Protein AF-A0A5K4EMQ5-F1 (afdb_monomer)

Mean predicted aligned error: 20.35 Å

Structure (mmCIF, N/CA/C/O backbone):
data_AF-A0A5K4EMQ5-F1
#
_entry.id   AF-A0A5K4EMQ5-F1
#
loop_
_atom_site.group_PDB
_atom_site.id
_atom_site.type_symbol
_atom_site.label_atom_id
_atom_site.label_alt_id
_atom_site.label_comp_id
_atom_site.label_asym_id
_atom_site.label_entity_id
_atom_site.label_seq_id
_atom_site.pdbx_PDB_ins_code
_atom_site.Cartn_x
_atom_site.Cartn_y
_atom_site.Cartn_z
_atom_site.occupancy
_atom_site.B_iso_or_equiv
_atom_site.auth_seq_id
_atom_site.auth_comp_id
_atom_site.auth_asym_id
_atom_site.auth_atom_id
_atom_site.pdbx_PDB_model_num
ATOM 1 N N . MET A 1 1 ? -46.994 -14.947 35.632 1.00 35.91 1 MET A N 1
ATOM 2 C CA . MET A 1 1 ? -47.952 -15.953 35.110 1.00 35.91 1 MET A CA 1
ATOM 3 C C . MET A 1 1 ? -49.303 -15.691 35.753 1.00 35.91 1 MET A C 1
ATOM 5 O O . MET A 1 1 ? -49.315 -15.327 36.920 1.00 35.91 1 MET A O 1
ATOM 9 N N . SER A 1 2 ? -50.405 -15.783 35.008 1.00 35.50 2 SER A N 1
ATOM 10 C CA . SER A 1 2 ? -51.742 -15.419 35.498 1.00 35.50 2 SER A CA 1
ATOM 11 C C . SER A 1 2 ? -52.387 -16.537 36.325 1.00 35.50 2 SER A C 1
ATOM 13 O O . SER A 1 2 ? -52.328 -17.705 35.959 1.00 35.50 2 SER A O 1
ATOM 15 N N . VAL A 1 3 ? -53.070 -16.154 37.408 1.00 44.06 3 VAL A N 1
ATOM 16 C CA . VAL A 1 3 ? -53.785 -17.042 38.358 1.00 44.06 3 VAL A CA 1
ATOM 17 C C . VAL A 1 3 ? -55.011 -17.748 37.729 1.00 44.06 3 VAL A C 1
ATOM 19 O O . VAL A 1 3 ? -55.612 -18.634 38.322 1.00 44.06 3 VAL A O 1
ATOM 22 N N . ILE A 1 4 ? -55.348 -17.409 36.483 1.00 46.25 4 ILE A N 1
ATOM 23 C CA . ILE A 1 4 ? -56.556 -17.829 35.750 1.00 46.25 4 ILE A CA 1
ATOM 24 C C . ILE A 1 4 ? -56.602 -19.349 35.457 1.00 46.25 4 ILE A C 1
ATOM 26 O O . ILE A 1 4 ? -57.654 -19.879 35.121 1.00 46.25 4 ILE A O 1
ATOM 30 N N . THR A 1 5 ? -55.497 -20.087 35.601 1.00 46.28 5 THR A N 1
ATOM 31 C CA . THR A 1 5 ? -55.421 -21.521 35.252 1.00 46.28 5 THR A CA 1
ATOM 32 C C . THR A 1 5 ? -55.790 -22.498 36.378 1.00 46.28 5 THR A C 1
ATOM 34 O O . THR A 1 5 ? -55.703 -23.709 36.169 1.00 46.28 5 THR A O 1
ATOM 37 N N . TRP A 1 6 ? -56.203 -22.015 37.556 1.00 48.69 6 TRP A N 1
ATOM 38 C CA . TRP A 1 6 ? -56.585 -22.878 38.689 1.00 48.69 6 TRP A CA 1
ATOM 39 C C . TRP A 1 6 ? -58.016 -23.445 38.600 1.00 48.69 6 TRP A C 1
ATOM 41 O O . TRP A 1 6 ? -58.264 -24.510 39.156 1.00 48.69 6 TRP A O 1
ATOM 51 N N . ASP A 1 7 ? -58.926 -22.801 37.860 1.00 44.88 7 ASP A N 1
ATOM 52 C CA . ASP A 1 7 ? -60.354 -23.183 37.772 1.00 44.88 7 ASP A CA 1
ATOM 53 C C . ASP A 1 7 ? -60.681 -24.235 36.685 1.00 44.88 7 ASP A C 1
ATOM 55 O O . ASP A 1 7 ? -61.842 -24.595 36.481 1.00 44.88 7 ASP A O 1
ATOM 59 N N . HIS A 1 8 ? -59.684 -24.755 35.960 1.00 46.16 8 HIS A N 1
ATOM 60 C CA . HIS A 1 8 ? -59.925 -25.762 34.921 1.00 46.16 8 HIS A CA 1
ATOM 61 C C . HIS A 1 8 ? -60.015 -27.186 35.492 1.00 46.16 8 HIS A C 1
ATOM 63 O O . HIS A 1 8 ? -59.031 -27.754 35.964 1.00 46.16 8 HIS A O 1
ATOM 69 N N . ILE A 1 9 ? -61.210 -27.771 35.359 1.00 50.81 9 ILE A N 1
ATOM 70 C CA . ILE A 1 9 ? -61.638 -29.081 35.889 1.00 50.81 9 ILE A CA 1
ATOM 71 C C . ILE A 1 9 ? -60.726 -30.255 35.467 1.00 50.81 9 ILE A C 1
ATOM 73 O O . ILE A 1 9 ? -60.598 -31.221 36.214 1.00 50.81 9 ILE A O 1
ATOM 77 N N . ASP A 1 10 ? -60.053 -30.168 34.316 1.00 49.38 10 ASP A N 1
ATOM 78 C CA . ASP A 1 10 ? -59.238 -31.258 33.753 1.00 49.38 10 ASP A CA 1
ATOM 79 C C . ASP A 1 10 ? -57.752 -31.239 34.180 1.00 49.38 10 ASP A C 1
ATOM 81 O O . ASP A 1 10 ? -56.922 -31.969 33.628 1.00 49.38 10 ASP A O 1
ATOM 85 N N . ASN A 1 11 ? -57.366 -30.394 35.142 1.00 46.09 11 ASN A N 1
ATOM 86 C CA . ASN A 1 11 ? -55.963 -30.224 35.517 1.00 46.09 11 ASN A CA 1
ATOM 87 C C . ASN A 1 11 ? -55.489 -31.332 36.485 1.00 46.09 11 ASN A C 1
ATOM 89 O O . ASN A 1 11 ? -55.795 -31.313 37.672 1.00 46.09 11 ASN A O 1
ATOM 93 N N . GLN A 1 12 ? -54.691 -32.297 36.009 1.00 54.81 12 GLN A N 1
ATOM 94 C CA . GLN A 1 12 ? -54.280 -33.494 36.780 1.00 54.81 12 GLN A CA 1
ATOM 95 C C . GLN A 1 12 ? -53.547 -33.225 38.114 1.00 54.81 12 GLN A C 1
ATOM 97 O O . GLN A 1 12 ? -53.377 -34.147 38.909 1.00 54.81 12 GLN A O 1
ATOM 102 N N . GLN A 1 13 ? -53.121 -31.988 38.385 1.00 49.12 13 GLN A N 1
ATOM 103 C CA . GLN A 1 13 ? -52.516 -31.586 39.662 1.00 49.12 13 GLN A CA 1
ATOM 104 C C . GLN A 1 13 ? -53.544 -31.205 40.751 1.00 49.12 13 GLN A C 1
ATOM 106 O O . GLN A 1 13 ? -53.140 -30.946 41.882 1.00 49.12 13 GLN A O 1
ATOM 111 N N . THR A 1 14 ? -54.851 -31.204 40.453 1.00 51.53 14 THR A N 1
ATOM 112 C CA . THR A 1 14 ? -55.940 -30.903 41.411 1.00 51.53 14 THR A CA 1
ATOM 113 C C . THR A 1 14 ? -56.796 -32.123 41.785 1.00 51.53 14 THR A C 1
ATOM 115 O O . THR A 1 14 ? -57.884 -31.981 42.344 1.00 51.53 14 THR A O 1
ATOM 118 N N . LEU A 1 15 ? -56.304 -33.344 41.541 1.00 52.16 15 LEU A N 1
ATOM 119 C CA . LEU A 1 15 ? -56.941 -34.567 42.038 1.00 52.16 15 LEU A CA 1
ATOM 120 C C . LEU A 1 15 ? -56.889 -34.609 43.576 1.00 52.16 15 LEU A C 1
ATOM 122 O O . LEU A 1 15 ? -55.815 -34.748 44.166 1.00 52.16 15 LEU A O 1
ATOM 126 N N . LEU A 1 16 ? -58.058 -34.499 44.220 1.00 56.88 16 LEU A N 1
ATOM 127 C CA . LEU A 1 16 ? -58.198 -34.621 45.674 1.00 56.88 16 LEU A CA 1
ATOM 128 C C . LEU A 1 16 ? -57.591 -35.945 46.156 1.00 56.88 16 LEU A C 1
ATOM 130 O O . LEU A 1 16 ? -57.784 -36.997 45.545 1.00 56.88 16 LEU A O 1
ATOM 134 N N . THR A 1 17 ? -56.884 -35.905 47.287 1.00 66.44 17 THR A N 1
ATOM 135 C CA . THR A 1 17 ? -56.297 -37.119 47.872 1.00 66.44 17 THR A CA 1
ATOM 136 C C . THR A 1 17 ? -57.410 -38.090 48.281 1.00 66.44 17 THR A C 1
ATOM 138 O O . THR A 1 17 ? -58.479 -37.655 48.698 1.00 66.44 17 THR A O 1
ATOM 141 N N . GLU A 1 18 ? -57.159 -39.400 48.250 1.00 62.97 18 GLU A N 1
ATOM 142 C CA . GLU A 1 18 ? -58.146 -40.448 48.580 1.00 62.97 18 GLU A CA 1
ATOM 143 C C . GLU A 1 18 ? -58.905 -40.182 49.901 1.00 62.97 18 GLU A C 1
ATOM 145 O O . GLU A 1 18 ? -60.131 -40.242 49.943 1.00 62.97 18 GLU A O 1
ATOM 150 N N . LYS A 1 19 ? -58.196 -39.723 50.943 1.00 62.44 19 LYS A N 1
ATOM 151 C CA . LYS A 1 19 ? -58.777 -39.323 52.243 1.00 62.44 19 LYS A CA 1
ATOM 152 C C . LYS A 1 19 ? -59.686 -38.085 52.195 1.00 62.44 19 LYS A C 1
ATOM 154 O O . LYS A 1 19 ? -60.554 -37.922 53.047 1.00 62.44 19 LYS A O 1
ATOM 159 N N . GLN A 1 20 ? -59.462 -37.181 51.243 1.00 66.56 20 GLN A N 1
ATOM 160 C CA . GLN A 1 20 ? -60.317 -36.012 51.010 1.00 66.56 20 GLN A CA 1
ATOM 161 C C . GLN A 1 20 ? -61.569 -36.410 50.214 1.00 66.56 20 GLN A C 1
ATOM 163 O O . GLN A 1 20 ? -62.655 -35.906 50.481 1.00 66.56 20 GLN A O 1
ATOM 168 N N . LEU A 1 21 ? -61.448 -37.362 49.284 1.00 70.81 21 LEU A N 1
ATOM 169 C CA . LEU A 1 21 ? -62.604 -37.974 48.623 1.00 70.81 21 LEU A CA 1
ATOM 170 C C . LEU A 1 21 ? -63.478 -38.761 49.614 1.00 70.81 21 LEU A C 1
ATOM 172 O O . LEU A 1 21 ? -64.698 -38.603 49.590 1.00 70.81 21 LEU A O 1
ATOM 176 N N . GLU A 1 22 ? -62.878 -39.522 50.538 1.00 67.56 22 GLU A N 1
ATOM 177 C CA . GLU A 1 22 ? -63.605 -40.155 51.652 1.00 67.56 22 GLU A CA 1
ATOM 178 C C . GLU A 1 22 ? -64.371 -39.131 52.500 1.00 67.56 22 GLU A C 1
ATOM 180 O O . GLU A 1 22 ? -65.538 -39.360 52.815 1.00 67.56 22 GLU A O 1
ATOM 185 N N . SER A 1 23 ? -63.762 -37.991 52.854 1.00 67.94 23 SER A N 1
ATOM 186 C CA . SER A 1 23 ? -64.436 -36.983 53.684 1.00 67.94 23 SER A CA 1
ATOM 187 C C . SER A 1 23 ? -65.590 -36.284 52.953 1.00 67.94 23 SER A C 1
ATOM 189 O O . SER A 1 23 ? -66.638 -36.052 53.559 1.00 67.94 23 SER A O 1
ATOM 191 N N . VAL A 1 24 ? -65.459 -36.030 51.646 1.00 72.69 24 VAL A N 1
ATOM 192 C CA . VAL A 1 24 ? -66.552 -35.523 50.794 1.00 72.69 24 VAL A CA 1
ATOM 193 C C . VAL A 1 24 ? -67.676 -36.558 50.653 1.00 72.69 24 VAL A C 1
ATOM 195 O O . VAL A 1 24 ? -68.853 -36.203 50.744 1.00 72.69 24 VAL A O 1
ATOM 198 N N . PHE A 1 25 ? -67.345 -37.844 50.500 1.00 71.88 25 PHE A N 1
ATOM 199 C CA . PHE A 1 25 ? -68.331 -38.928 50.462 1.00 71.88 25 PHE A CA 1
ATOM 200 C C . PHE A 1 25 ? -69.089 -39.069 51.794 1.00 71.88 25 PHE A C 1
ATOM 202 O O . PHE A 1 25 ? -70.313 -39.224 51.796 1.00 71.88 25 PHE A O 1
ATOM 209 N N . LEU A 1 26 ? -68.393 -38.940 52.928 1.00 68.81 26 LEU A N 1
ATOM 210 C CA . LEU A 1 26 ? -68.986 -38.919 54.271 1.00 68.81 26 LEU A CA 1
ATOM 211 C C . LEU A 1 26 ? -69.940 -37.730 54.461 1.00 68.81 26 LEU A C 1
ATOM 213 O O . LEU A 1 26 ? -71.052 -37.911 54.958 1.00 68.81 26 LEU A O 1
ATOM 217 N N . LEU A 1 27 ? -69.546 -36.534 54.014 1.00 62.81 27 LEU A N 1
ATOM 218 C CA . LEU A 1 27 ? -70.384 -35.331 54.071 1.00 62.81 27 LEU A CA 1
ATOM 219 C C . LEU A 1 27 ? -71.642 -35.455 53.196 1.00 62.81 27 LEU A C 1
ATOM 221 O O . LEU A 1 27 ? -72.738 -35.147 53.664 1.00 62.81 27 LEU A O 1
ATOM 225 N N . ASN A 1 28 ? -71.527 -35.978 51.970 1.00 64.06 28 ASN A N 1
ATOM 226 C CA . ASN A 1 28 ? -72.694 -36.233 51.116 1.00 64.06 28 ASN A CA 1
ATOM 227 C C . ASN A 1 28 ? -73.606 -37.339 51.674 1.00 64.06 28 ASN A C 1
ATOM 229 O O . ASN A 1 28 ? -74.829 -37.214 51.602 1.00 64.06 28 ASN A O 1
ATOM 233 N N . SER A 1 29 ? -73.037 -38.382 52.285 1.00 63.84 29 SER A N 1
ATOM 234 C CA . SER A 1 29 ? -73.808 -39.454 52.935 1.00 63.84 29 SER A CA 1
ATOM 235 C C . SER A 1 29 ? -74.625 -38.937 54.124 1.00 63.84 29 SER A C 1
ATOM 237 O O . SER A 1 29 ? -75.770 -39.343 54.304 1.00 63.84 29 SER A O 1
ATOM 239 N N . LEU A 1 30 ? -74.074 -37.997 54.901 1.00 51.88 30 LEU A N 1
ATOM 240 C CA . LEU A 1 30 ? -74.798 -37.308 55.975 1.00 51.88 30 LEU A CA 1
ATOM 241 C C . LEU A 1 30 ? -75.914 -36.404 55.428 1.00 51.88 30 LEU A C 1
ATOM 243 O O . LEU A 1 30 ? -77.011 -36.383 55.984 1.00 51.88 30 LEU A O 1
ATOM 247 N N . ASN A 1 31 ? -75.668 -35.701 54.319 1.00 49.03 31 ASN A N 1
ATOM 248 C CA . ASN A 1 31 ? -76.652 -34.799 53.712 1.00 49.03 31 ASN A CA 1
ATOM 249 C C . ASN A 1 31 ? -77.842 -35.563 53.089 1.00 49.03 31 ASN A C 1
ATOM 251 O O . ASN A 1 31 ? -78.987 -35.116 53.159 1.00 49.03 31 ASN A O 1
ATOM 255 N N . SER A 1 32 ? -77.601 -36.770 52.560 1.00 46.41 32 SER A N 1
ATOM 256 C CA . SER A 1 32 ? -78.644 -37.629 51.978 1.00 46.41 32 SER A CA 1
ATOM 257 C C . SER A 1 32 ? -79.675 -38.158 52.991 1.00 46.41 32 SER A C 1
ATOM 259 O O . SER A 1 32 ? -80.709 -38.676 52.575 1.00 46.41 32 SER A O 1
ATOM 261 N N . ILE A 1 33 ? -79.436 -38.031 54.303 1.00 46.97 33 ILE A N 1
ATOM 262 C CA . ILE A 1 33 ? -80.370 -38.469 55.361 1.00 46.97 33 ILE A CA 1
ATOM 263 C C . ILE A 1 33 ? -81.470 -37.418 55.633 1.00 46.97 33 ILE A C 1
ATOM 265 O O . ILE A 1 33 ? -82.463 -37.719 56.296 1.00 46.97 33 ILE A O 1
ATOM 269 N N . HIS A 1 34 ? -81.346 -36.189 55.119 1.00 44.69 34 HIS A N 1
ATOM 270 C CA . HIS A 1 34 ? -82.331 -35.103 55.302 1.00 44.69 34 HIS A CA 1
ATOM 271 C C . HIS A 1 34 ? -82.904 -34.568 53.973 1.00 44.69 34 HIS A C 1
ATOM 273 O O . HIS A 1 34 ? -83.424 -33.455 53.912 1.00 44.69 34 HIS A O 1
ATOM 279 N N . GLY A 1 35 ? -82.814 -35.368 52.905 1.00 37.50 35 GLY A N 1
ATOM 280 C CA . GLY A 1 35 ? -83.041 -34.942 51.521 1.00 37.50 35 GLY A CA 1
ATOM 281 C C . GLY A 1 35 ? -84.416 -35.205 50.891 1.00 37.50 35 GLY A C 1
ATOM 282 O O . GLY A 1 35 ? -84.521 -35.011 49.684 1.00 37.50 35 GLY A O 1
ATOM 283 N N . GLU A 1 36 ? -85.461 -35.625 51.620 1.00 31.73 36 GLU A N 1
ATOM 284 C CA . GLU A 1 36 ? -86.797 -35.842 51.023 1.00 31.73 36 GLU A CA 1
ATOM 285 C C . GLU A 1 36 ? -87.979 -35.287 51.848 1.00 31.73 36 GLU A C 1
ATOM 287 O O . GLU A 1 36 ? -88.071 -35.467 53.059 1.00 31.73 36 GLU A O 1
ATOM 292 N N . THR A 1 37 ? -88.963 -34.733 51.121 1.00 30.89 37 THR A N 1
ATOM 293 C CA . THR A 1 37 ? -90.339 -34.359 51.544 1.00 30.89 37 THR A CA 1
ATOM 294 C C . THR A 1 37 ? -90.596 -32.950 52.116 1.00 30.89 37 THR A C 1
ATOM 296 O O . THR A 1 37 ? -91.048 -32.750 53.241 1.00 30.89 37 THR A O 1
ATOM 299 N N . THR A 1 38 ? -90.367 -31.958 51.255 1.00 29.39 38 THR A N 1
ATOM 300 C CA . THR A 1 38 ? -91.330 -30.897 50.867 1.00 29.39 38 THR A CA 1
ATOM 301 C C . THR A 1 38 ? -92.618 -30.657 51.690 1.00 29.39 38 THR A C 1
ATOM 303 O O . THR A 1 38 ? -93.484 -31.518 51.834 1.00 29.39 38 THR A O 1
ATOM 306 N N . LEU A 1 39 ? -92.865 -29.381 52.030 1.00 29.25 39 LEU A N 1
ATOM 307 C CA . LEU A 1 39 ? -94.215 -28.853 52.291 1.00 29.25 39 LEU A CA 1
ATOM 308 C C . LEU A 1 39 ? -95.080 -28.872 51.015 1.00 29.25 39 LEU A C 1
ATOM 310 O O . LEU A 1 39 ? -94.645 -28.356 49.985 1.00 29.25 39 LEU A O 1
ATOM 314 N N . SER A 1 40 ? -96.350 -29.285 51.128 1.00 26.08 40 SER A N 1
ATOM 315 C CA . SER A 1 40 ? -97.491 -28.633 50.449 1.00 26.08 40 SER A CA 1
ATOM 316 C C . SER A 1 40 ? -98.848 -29.060 51.034 1.00 26.08 40 SER A C 1
ATOM 318 O O . SER A 1 40 ? -99.239 -30.218 50.990 1.00 26.08 40 SER A O 1
ATOM 320 N N . SER A 1 41 ? -99.555 -28.067 51.571 1.00 29.16 41 SER A N 1
ATOM 321 C CA . SER A 1 41 ? -100.965 -28.006 51.995 1.00 29.16 41 SER A CA 1
ATOM 322 C C . SER A 1 41 ? -101.953 -29.119 51.583 1.00 29.16 41 SER A C 1
ATOM 324 O O . SER A 1 41 ? -102.228 -29.298 50.396 1.00 29.16 41 SER A O 1
ATOM 326 N N . THR A 1 42 ? -102.730 -29.630 52.551 1.00 24.39 42 THR A N 1
ATOM 327 C CA . THR A 1 42 ? -104.205 -29.653 52.408 1.00 24.39 42 THR A CA 1
ATOM 328 C C . THR A 1 42 ? -104.958 -29.662 53.746 1.00 24.39 42 THR A C 1
ATOM 330 O O . THR A 1 42 ? -104.484 -30.153 54.765 1.00 24.39 42 THR A O 1
ATOM 333 N N . THR A 1 43 ? -106.155 -29.081 53.718 1.00 28.08 43 THR A N 1
ATOM 334 C CA . THR A 1 43 ? -107.093 -28.874 54.829 1.00 28.08 43 THR A CA 1
ATOM 335 C C . THR A 1 43 ? -107.859 -30.138 55.238 1.00 28.08 43 THR A C 1
ATOM 337 O O . THR A 1 43 ? -108.623 -30.640 54.425 1.00 28.08 43 THR A O 1
ATOM 340 N N . THR A 1 44 ? -107.830 -30.516 56.523 1.00 25.09 44 THR A N 1
ATOM 341 C CA . THR A 1 44 ? -108.976 -31.099 57.274 1.00 25.09 44 THR A CA 1
ATOM 342 C C . THR A 1 44 ? -108.710 -30.952 58.777 1.00 25.09 44 THR A C 1
ATOM 344 O O . THR A 1 44 ? -107.673 -31.378 59.264 1.00 25.09 44 THR A O 1
ATOM 347 N N . ARG A 1 45 ? -109.516 -30.191 59.526 1.00 24.88 45 ARG A N 1
ATOM 348 C CA . ARG A 1 45 ? -110.732 -30.648 60.235 1.00 24.88 45 ARG A CA 1
ATOM 349 C C . ARG A 1 45 ? -110.508 -31.827 61.198 1.00 24.88 45 ARG A C 1
ATOM 351 O O . ARG A 1 45 ? -110.450 -32.976 60.789 1.00 24.88 45 ARG A O 1
ATOM 358 N N . THR A 1 46 ? -110.476 -31.477 62.485 1.00 31.97 46 THR A N 1
ATOM 359 C CA . THR A 1 46 ? -111.047 -32.204 63.637 1.00 31.97 46 THR A CA 1
ATOM 360 C C . THR A 1 46 ? -111.796 -33.511 63.347 1.00 31.97 46 THR A C 1
ATOM 362 O O . THR A 1 46 ? -112.884 -33.443 62.783 1.00 31.97 46 THR A O 1
ATOM 365 N N . THR A 1 47 ? -111.302 -34.624 63.910 1.00 27.67 47 THR A N 1
ATOM 366 C CA . THR A 1 47 ? -112.085 -35.635 64.667 1.00 27.67 47 THR A CA 1
ATOM 367 C C . THR A 1 47 ? -111.163 -36.675 65.315 1.00 27.67 47 THR A C 1
ATOM 369 O O . THR A 1 47 ? -110.606 -37.500 64.605 1.00 27.67 47 THR A O 1
ATOM 372 N N . PHE A 1 48 ? -111.071 -36.665 66.647 1.00 24.48 48 PHE A N 1
ATOM 373 C CA . PHE A 1 48 ? -110.901 -37.822 67.549 1.00 24.48 48 PHE A CA 1
ATOM 374 C C . PHE A 1 48 ? -111.298 -37.282 68.940 1.00 24.48 48 PHE A C 1
ATOM 376 O O . PHE A 1 48 ? -110.602 -36.431 69.481 1.00 24.48 48 PHE A O 1
ATOM 383 N N . ASN A 1 49 ? -112.520 -37.508 69.444 1.00 27.06 49 ASN A N 1
ATOM 384 C CA . ASN A 1 49 ? -112.968 -38.758 70.081 1.00 27.06 49 ASN A CA 1
ATOM 385 C C . ASN A 1 49 ? -111.825 -39.345 70.929 1.00 27.06 49 ASN A C 1
ATOM 387 O O . ASN A 1 49 ? -110.982 -40.049 70.388 1.00 27.06 49 ASN A O 1
ATOM 391 N N . ALA A 1 50 ? -111.629 -38.959 72.193 1.00 28.69 50 ALA A N 1
ATOM 392 C CA . ALA A 1 50 ? -112.574 -38.991 73.319 1.00 28.69 50 ALA A CA 1
ATOM 393 C C . ALA A 1 50 ? -113.142 -40.400 73.558 1.00 28.69 50 ALA A C 1
ATOM 395 O O . ALA A 1 50 ? -114.016 -40.842 72.816 1.00 28.69 50 ALA A O 1
ATOM 396 N N . ASN A 1 51 ? -112.619 -41.078 74.587 1.00 26.84 51 ASN A N 1
ATOM 397 C CA . ASN A 1 51 ? -113.312 -42.008 75.487 1.00 26.84 51 ASN A CA 1
ATOM 398 C C . ASN A 1 51 ? -112.330 -42.501 76.566 1.00 26.84 51 ASN A C 1
ATOM 400 O O . ASN A 1 51 ? -111.177 -42.769 76.245 1.00 26.84 51 ASN A O 1
ATOM 404 N N . GLN A 1 52 ? -112.830 -42.671 77.799 1.00 29.94 52 GLN A N 1
ATOM 405 C CA . GLN A 1 52 ? -112.074 -42.890 79.051 1.00 29.94 52 GLN A CA 1
ATOM 406 C C . GLN A 1 52 ? -111.275 -41.629 79.471 1.00 29.94 52 GLN A C 1
ATOM 408 O O . GLN A 1 52 ? -110.469 -41.124 78.701 1.00 29.94 52 GLN A O 1
ATOM 413 N N . THR A 1 53 ? -111.478 -41.024 80.645 1.00 26.31 53 THR A N 1
ATOM 414 C CA . THR A 1 53 ? -112.120 -41.508 81.884 1.00 26.31 53 THR A CA 1
ATOM 415 C C . THR A 1 53 ? -113.169 -40.544 82.457 1.00 26.31 53 THR A C 1
ATOM 417 O O . THR A 1 53 ? -112.925 -39.353 82.612 1.00 26.31 53 THR A O 1
ATOM 420 N N . ASP A 1 54 ? -114.317 -41.129 82.794 1.00 29.39 54 ASP A N 1
ATOM 421 C CA . ASP A 1 54 ? -115.057 -40.997 84.058 1.00 29.39 54 ASP A CA 1
ATOM 422 C C . ASP A 1 54 ? -115.385 -39.623 84.676 1.00 29.39 54 ASP A C 1
ATOM 424 O O . ASP A 1 54 ? -114.589 -38.993 85.362 1.00 29.39 54 ASP A O 1
ATOM 428 N N . LYS A 1 55 ? -116.680 -39.297 84.556 1.00 30.72 55 LYS A N 1
ATOM 429 C CA . LYS A 1 55 ? -117.588 -38.816 85.615 1.00 30.72 55 LYS A CA 1
ATOM 430 C C . LYS A 1 55 ? -117.022 -37.881 86.697 1.00 30.72 55 LYS A C 1
ATOM 432 O O . LYS A 1 55 ? -116.574 -38.355 87.734 1.00 30.72 55 LYS A O 1
ATOM 437 N N . TYR A 1 56 ? -117.392 -36.604 86.590 1.00 29.53 56 TYR A N 1
ATOM 438 C CA . TYR A 1 56 ? -117.989 -35.888 87.724 1.00 29.53 56 TYR A CA 1
ATOM 439 C C . TYR A 1 56 ? -119.230 -35.111 87.263 1.00 29.53 56 TYR A C 1
ATOM 441 O O . TYR A 1 56 ? -119.143 -34.026 86.694 1.00 29.53 56 TYR A O 1
ATOM 449 N N . GLU A 1 57 ? -120.410 -35.693 87.497 1.00 29.06 57 GLU A N 1
ATOM 450 C CA . GLU A 1 57 ? -121.667 -34.943 87.485 1.00 29.06 57 GLU A CA 1
ATOM 451 C C . GLU A 1 57 ? -121.733 -34.106 88.766 1.00 29.06 57 GLU A C 1
ATOM 453 O O . GLU A 1 57 ? -122.006 -34.633 89.843 1.00 29.06 57 GLU A O 1
ATOM 458 N N . CYS A 1 58 ? -121.517 -32.795 88.660 1.00 24.88 58 CYS A N 1
ATOM 459 C CA . CYS A 1 58 ? -121.827 -31.880 89.755 1.00 24.88 58 CYS A CA 1
ATOM 460 C C . CYS A 1 58 ? -123.327 -31.549 89.727 1.00 24.88 58 CYS A C 1
ATOM 462 O O . CYS A 1 58 ? -123.743 -30.501 89.230 1.00 24.88 58 CYS A O 1
ATOM 464 N N . GLN A 1 59 ? -124.156 -32.472 90.229 1.00 32.62 59 GLN A N 1
ATOM 465 C CA . GLN A 1 59 ? -125.539 -32.147 90.574 1.00 32.62 59 GLN A CA 1
ATOM 466 C C . GLN A 1 59 ? -125.537 -31.343 91.877 1.00 32.62 59 GLN A C 1
ATOM 468 O O . GLN A 1 59 ? -125.357 -31.871 92.974 1.00 32.62 59 GLN A O 1
ATOM 473 N N . THR A 1 60 ? -125.694 -30.032 91.723 1.00 28.77 60 THR A N 1
ATOM 474 C CA . THR A 1 60 ? -126.031 -29.099 92.796 1.00 28.77 60 THR A CA 1
ATOM 475 C C . THR A 1 60 ? -127.448 -29.343 93.315 1.00 28.77 60 THR A C 1
ATOM 477 O O . THR A 1 60 ? -128.270 -29.973 92.654 1.00 28.77 60 THR A O 1
ATOM 480 N N . THR A 1 61 ? -127.745 -28.726 94.464 1.00 28.45 61 THR A N 1
ATOM 481 C CA . THR A 1 61 ? -129.004 -28.793 95.229 1.00 28.45 61 THR A CA 1
ATOM 482 C C . THR A 1 61 ? -129.173 -30.107 96.019 1.00 28.45 61 THR A C 1
ATOM 484 O O . THR A 1 61 ? -128.888 -31.182 95.513 1.00 28.45 61 THR A O 1
ATOM 487 N N . GLN A 1 62 ? -129.568 -30.092 97.295 1.00 39.91 62 GLN A N 1
ATOM 488 C CA . GLN A 1 62 ? -130.183 -28.999 98.054 1.00 39.91 62 GLN A CA 1
ATOM 489 C C . GLN A 1 62 ? -129.821 -29.043 99.547 1.00 39.91 62 GLN A C 1
ATOM 491 O O . GLN A 1 62 ? -129.431 -30.081 100.083 1.00 39.91 62 GLN A O 1
ATOM 496 N N . ASP A 1 63 ? -129.978 -27.879 100.175 1.00 36.31 63 ASP A N 1
ATOM 497 C CA . ASP A 1 63 ? -130.158 -27.645 101.612 1.00 36.31 63 ASP A CA 1
ATOM 498 C C . ASP A 1 63 ? -131.121 -28.687 102.251 1.00 36.31 63 ASP A C 1
ATOM 500 O O . ASP A 1 63 ? -131.936 -29.296 101.564 1.00 36.31 63 ASP A O 1
ATOM 504 N N . ASP A 1 64 ? -131.049 -29.014 103.544 1.00 39.06 64 ASP A N 1
ATOM 505 C CA . ASP A 1 64 ? -131.214 -28.064 104.648 1.00 39.06 64 ASP A CA 1
ATOM 506 C C . ASP A 1 64 ? -130.071 -28.048 105.680 1.00 39.06 64 ASP A C 1
ATOM 508 O O . ASP A 1 64 ? -129.908 -28.968 106.484 1.00 39.06 64 ASP A O 1
ATOM 512 N N . VAL A 1 65 ? -129.377 -26.909 105.778 1.00 46.12 65 VAL A N 1
ATOM 513 C CA . VAL A 1 65 ? -128.801 -26.443 107.049 1.00 46.12 65 VAL A CA 1
ATOM 514 C C . VAL A 1 65 ? -129.406 -25.077 107.349 1.00 46.12 65 VAL A C 1
ATOM 516 O O . VAL A 1 65 ? -129.121 -24.094 106.672 1.00 46.12 65 VAL A O 1
ATOM 519 N N . SER A 1 66 ? -130.253 -24.999 108.374 1.00 44.44 66 SER A N 1
ATOM 520 C CA . SER A 1 66 ? -130.922 -23.760 108.774 1.00 44.44 66 SER A CA 1
ATOM 521 C C . SER A 1 66 ? -129.936 -22.773 109.419 1.00 44.44 66 SER A C 1
ATOM 523 O O . SER A 1 66 ? -129.706 -22.768 110.629 1.00 44.44 66 SER A O 1
ATOM 525 N N . ILE A 1 67 ? -129.339 -21.902 108.601 1.00 52.59 67 ILE A N 1
ATOM 526 C CA . ILE A 1 67 ? -128.392 -20.871 109.052 1.00 52.59 67 ILE A CA 1
ATOM 527 C C . ILE A 1 67 ? -129.144 -19.797 109.855 1.00 52.59 67 ILE A C 1
ATOM 529 O O . ILE A 1 67 ? -129.702 -18.856 109.298 1.00 52.59 67 ILE A O 1
ATOM 533 N N . GLN A 1 68 ? -129.142 -19.929 111.184 1.00 56.91 68 GLN A N 1
ATOM 534 C CA . GLN A 1 68 ? -129.746 -18.956 112.114 1.00 56.91 68 GLN A CA 1
ATOM 535 C C . GLN A 1 68 ? -128.712 -18.080 112.849 1.00 56.91 68 GLN A C 1
ATOM 537 O O . GLN A 1 68 ? -129.082 -17.214 113.638 1.00 56.91 68 GLN A O 1
ATOM 542 N N . SER A 1 69 ? -127.411 -18.274 112.599 1.00 54.50 69 SER A N 1
ATOM 543 C CA . SER A 1 69 ? -126.334 -17.445 113.156 1.00 54.50 69 SER A CA 1
ATOM 544 C C . SER A 1 69 ? -125.122 -17.394 112.222 1.00 54.50 69 SER A C 1
ATOM 546 O O . SER A 1 69 ? -124.827 -18.364 111.520 1.00 54.50 69 SER A O 1
ATOM 548 N N . ALA A 1 70 ? -124.400 -16.268 112.227 1.00 62.81 70 ALA A N 1
ATOM 549 C CA . ALA A 1 70 ? -123.320 -15.971 111.281 1.00 62.81 70 ALA A CA 1
ATOM 550 C C . ALA A 1 70 ? -122.169 -16.998 111.296 1.00 62.81 70 ALA A C 1
ATOM 552 O O . ALA A 1 70 ? -121.524 -17.208 110.271 1.00 62.81 70 ALA A O 1
ATOM 553 N N . SER A 1 71 ? -121.936 -17.680 112.422 1.00 64.50 71 SER A N 1
ATOM 554 C CA . SER A 1 71 ? -120.921 -18.736 112.541 1.00 64.50 71 SER A CA 1
ATOM 555 C C . SER A 1 71 ? -121.145 -19.912 111.581 1.00 64.50 71 SER A C 1
ATOM 557 O O . SER A 1 71 ? -120.171 -20.454 111.063 1.00 64.50 71 SER A O 1
ATOM 559 N N . HIS A 1 72 ? -122.401 -20.270 111.287 1.00 59.22 72 HIS A N 1
ATOM 560 C CA . HIS A 1 72 ? -122.723 -21.368 110.366 1.00 59.22 72 HIS A CA 1
ATOM 561 C C . HIS A 1 72 ? -122.474 -21.013 108.892 1.00 59.22 72 HIS A C 1
ATOM 563 O O . HIS A 1 72 ? -122.138 -21.895 108.100 1.00 59.22 72 HIS A O 1
ATOM 569 N N . PHE A 1 73 ? -122.578 -19.731 108.526 1.00 69.12 73 PHE A N 1
ATOM 570 C CA . PHE A 1 73 ? -122.264 -19.272 107.171 1.00 69.12 73 PHE A CA 1
ATOM 571 C C . PHE A 1 73 ? -120.764 -19.402 106.873 1.00 69.12 73 PHE A C 1
ATOM 573 O O . PHE A 1 73 ? -120.387 -19.962 105.846 1.00 69.12 73 PHE A O 1
ATOM 580 N N . TYR A 1 74 ? -119.902 -18.969 107.801 1.00 71.50 74 TYR A N 1
ATOM 581 C CA . TYR A 1 74 ? -118.449 -19.061 107.620 1.00 71.50 74 TYR A CA 1
ATOM 582 C C . TYR A 1 74 ? -117.938 -20.509 107.573 1.00 71.50 74 TYR A C 1
ATOM 584 O O . TYR A 1 74 ? -117.045 -20.799 106.780 1.00 71.50 74 TYR A O 1
ATOM 592 N N . SER A 1 75 ? -118.521 -21.439 108.343 1.00 67.62 75 SER A N 1
ATOM 593 C CA . SER A 1 75 ? -118.150 -22.861 108.245 1.00 67.62 75 SER A CA 1
ATOM 594 C C . SER A 1 75 ? -118.553 -23.494 106.910 1.00 67.62 75 SER A C 1
ATOM 596 O O . SER A 1 75 ? -117.803 -24.305 106.368 1.00 67.62 75 SER A O 1
ATOM 598 N N . TRP A 1 76 ? -119.713 -23.115 106.358 1.00 74.81 76 TRP A N 1
ATOM 599 C CA . TRP A 1 76 ? -120.134 -23.580 105.035 1.00 74.81 76 TRP A CA 1
ATOM 600 C C . TRP A 1 76 ? -119.234 -23.005 103.937 1.00 74.81 76 TRP A C 1
ATOM 602 O O . TRP A 1 76 ? -118.695 -23.775 103.142 1.00 74.81 76 TRP A O 1
ATOM 612 N N . LEU A 1 77 ? -118.991 -21.688 103.954 1.00 74.44 77 LEU A N 1
ATOM 613 C CA . LEU A 1 77 ? -118.139 -20.999 102.981 1.00 74.44 77 LEU A CA 1
ATOM 614 C C . LEU A 1 77 ? -116.733 -21.617 102.929 1.00 74.44 77 LEU A C 1
ATOM 616 O O . LEU A 1 77 ? -116.260 -21.968 101.851 1.00 74.44 77 LEU A O 1
ATOM 620 N N . TRP A 1 78 ? -116.118 -21.849 104.093 1.00 71.44 78 TRP A N 1
ATOM 621 C CA . TRP A 1 78 ? -114.804 -22.489 104.188 1.00 71.44 78 TRP A CA 1
ATOM 622 C C . TRP A 1 78 ? -114.806 -23.916 103.617 1.00 71.44 78 TRP A C 1
ATOM 624 O O . TRP A 1 78 ? -113.875 -24.307 102.918 1.00 71.44 78 TRP A O 1
ATOM 634 N N . SER A 1 79 ? -115.881 -24.685 103.829 1.00 70.56 79 SER A N 1
ATOM 635 C CA . SER A 1 79 ? -116.012 -26.036 103.258 1.00 70.56 79 SER A CA 1
ATOM 636 C C . SER A 1 79 ? -116.193 -26.053 101.731 1.00 70.56 79 SER A C 1
ATOM 638 O O . SER A 1 79 ? -115.833 -27.036 101.084 1.00 70.56 79 SER A O 1
ATOM 640 N N . VAL A 1 80 ? -116.739 -24.980 101.146 1.00 70.19 80 VAL A N 1
ATOM 641 C CA . VAL A 1 80 ? -116.857 -24.801 99.688 1.00 70.19 80 VAL A CA 1
ATOM 642 C C . VAL A 1 80 ? -115.512 -24.371 99.099 1.00 70.19 80 VAL A C 1
ATOM 644 O O . VAL A 1 80 ? -115.061 -24.948 98.112 1.00 70.19 80 VAL A O 1
ATOM 647 N N . GLU A 1 81 ? -114.830 -23.426 99.744 1.00 69.56 81 GLU A N 1
ATOM 648 C CA . GLU A 1 81 ? -113.499 -22.936 99.359 1.00 69.56 81 GLU A CA 1
ATOM 649 C C . GLU A 1 81 ? -112.434 -24.052 99.409 1.00 69.56 81 GLU A C 1
ATOM 651 O O . GLU A 1 81 ? -111.607 -24.187 98.502 1.00 69.56 81 GLU A O 1
ATOM 656 N N . GLN A 1 82 ? -112.517 -24.935 100.411 1.00 65.94 82 GLN A N 1
ATOM 657 C CA . GLN A 1 82 ? -111.649 -26.109 100.550 1.00 65.94 82 GLN A CA 1
ATOM 658 C C . GLN A 1 82 ? -111.925 -27.208 99.502 1.00 65.94 82 GLN A C 1
ATOM 660 O O . GLN A 1 82 ? -111.027 -27.978 99.172 1.00 65.94 82 GLN A O 1
ATOM 665 N N . LYS A 1 83 ? -113.145 -27.285 98.950 1.00 59.06 83 LYS A N 1
ATOM 666 C CA . LYS A 1 83 ? -113.470 -28.205 97.843 1.00 59.06 83 LYS A CA 1
ATOM 667 C C . LYS A 1 83 ? -113.019 -27.648 96.494 1.00 59.06 83 LYS A C 1
ATOM 669 O O . LYS A 1 83 ? -112.393 -28.368 95.726 1.00 59.06 83 LYS A O 1
ATOM 674 N N . LEU A 1 84 ? -113.258 -26.358 96.244 1.00 61.94 84 LEU A N 1
ATOM 675 C CA . LEU A 1 84 ? -112.866 -25.689 94.998 1.00 61.94 84 LEU A CA 1
ATOM 676 C C . LEU A 1 84 ? -111.343 -25.731 94.767 1.00 61.94 84 LEU A C 1
ATOM 678 O O . LEU A 1 84 ? -110.884 -25.874 93.639 1.00 61.94 84 LEU A O 1
ATOM 682 N N . SER A 1 85 ? -110.558 -25.633 95.843 1.00 59.31 85 SER A N 1
ATOM 683 C CA . SER A 1 85 ? -109.090 -25.683 95.793 1.00 59.31 85 SER A CA 1
ATOM 684 C C . SER A 1 85 ? -108.507 -27.085 95.565 1.00 59.31 85 SER A C 1
ATOM 686 O O . SER A 1 85 ? -107.351 -27.187 95.165 1.00 59.31 85 SER A O 1
ATOM 688 N N . ALA A 1 86 ? -109.288 -28.153 95.759 1.00 58.84 86 ALA A N 1
ATOM 689 C CA . ALA A 1 86 ? -108.861 -29.533 95.505 1.00 58.84 86 ALA A CA 1
ATOM 690 C C . ALA A 1 86 ? -109.130 -30.008 94.061 1.00 58.84 86 ALA A C 1
ATOM 692 O O . ALA A 1 86 ? -108.594 -31.034 93.648 1.00 58.84 86 ALA A O 1
ATOM 693 N N . GLU A 1 87 ? -109.963 -29.285 93.306 1.00 54.38 87 GLU A N 1
ATOM 694 C CA . GLU A 1 87 ? -110.494 -29.721 92.003 1.00 54.38 87 GLU A CA 1
ATOM 695 C C . GLU A 1 87 ? -109.880 -28.967 90.804 1.00 54.38 87 GLU A C 1
ATOM 697 O O . GLU A 1 87 ? -110.250 -29.202 89.655 1.00 54.38 87 GLU A O 1
ATOM 702 N N . ILE A 1 88 ? -108.904 -28.082 91.048 1.00 55.78 88 ILE A N 1
ATOM 703 C CA . ILE A 1 88 ? -108.067 -27.494 89.993 1.00 55.78 88 ILE A CA 1
ATOM 704 C C . ILE A 1 88 ? -106.958 -28.505 89.661 1.00 55.78 88 ILE A C 1
ATOM 706 O O . ILE A 1 88 ? -106.054 -28.677 90.481 1.00 55.78 88 ILE A O 1
ATOM 710 N N . PRO A 1 89 ? -106.957 -29.157 88.482 1.00 53.94 89 PRO A N 1
ATOM 711 C CA . PRO A 1 89 ? -105.820 -29.970 88.082 1.00 53.94 89 PRO A CA 1
ATOM 712 C C . PRO A 1 89 ? -104.612 -29.053 87.875 1.00 53.94 89 PRO A C 1
ATOM 714 O O . PRO A 1 89 ? -104.601 -28.215 86.968 1.00 53.94 89 PRO A O 1
ATOM 717 N N . GLU A 1 90 ? -103.583 -29.218 88.708 1.00 54.50 90 GLU A N 1
ATOM 718 C CA . GLU A 1 90 ? -102.277 -28.617 88.458 1.00 54.50 90 GLU A CA 1
ATOM 719 C C . GLU A 1 90 ? -101.826 -29.018 87.047 1.00 54.50 90 GLU A C 1
ATOM 721 O O . GLU A 1 90 ? -101.650 -30.202 86.750 1.00 54.50 90 GLU A O 1
ATOM 726 N N . VAL A 1 91 ? -101.639 -28.031 86.160 1.00 60.00 91 VAL A N 1
ATOM 727 C CA . VAL A 1 91 ? -100.976 -28.256 84.868 1.00 60.00 91 VAL A CA 1
ATOM 728 C C . VAL A 1 91 ? -99.657 -28.959 85.184 1.00 60.00 91 VAL A C 1
ATOM 730 O O . VAL A 1 91 ? -98.893 -28.381 85.962 1.00 60.00 91 VAL A O 1
ATOM 733 N N . PRO A 1 92 ? -99.372 -30.163 84.636 1.00 57.81 92 PRO A N 1
ATOM 734 C CA . PRO A 1 92 ? -98.292 -30.995 85.143 1.00 57.81 92 PRO A CA 1
ATOM 735 C C . PRO A 1 92 ? -97.002 -30.192 85.242 1.00 57.81 92 PRO A C 1
ATOM 737 O O . PRO A 1 92 ? -96.462 -29.740 84.226 1.00 57.81 92 PRO A O 1
ATOM 740 N N . SER A 1 93 ? -96.524 -29.995 86.475 1.00 62.31 93 SER A N 1
ATOM 741 C CA . SER A 1 93 ? -95.320 -29.205 86.749 1.00 62.31 93 SER A CA 1
ATOM 742 C C . SER A 1 93 ? -94.139 -29.737 85.929 1.00 62.31 93 SER A C 1
ATOM 744 O O . SER A 1 93 ? -93.334 -28.974 85.400 1.00 62.31 93 SER A O 1
ATOM 746 N N . GLU A 1 94 ? -94.116 -31.048 85.682 1.00 65.81 94 GLU A N 1
ATOM 747 C CA . GLU A 1 94 ? -93.202 -31.748 84.775 1.00 65.81 94 GLU A CA 1
ATOM 748 C C . GLU A 1 94 ? -93.231 -31.237 83.321 1.00 65.81 94 GLU A C 1
ATOM 750 O O . GLU A 1 94 ? -92.177 -31.096 82.707 1.00 65.81 94 GLU A O 1
ATOM 755 N N . PHE A 1 95 ? -94.394 -30.892 82.756 1.00 71.00 95 PHE A N 1
ATOM 756 C CA . PHE A 1 95 ? -94.485 -30.364 81.387 1.00 71.00 95 PHE A CA 1
ATOM 757 C C . PHE A 1 95 ? -94.071 -28.888 81.305 1.00 71.00 95 PHE A C 1
ATOM 759 O O . PHE A 1 95 ? -93.371 -28.491 80.370 1.00 71.00 95 PHE A O 1
ATOM 766 N N . LEU A 1 96 ? -94.426 -28.074 82.307 1.00 73.75 96 LEU A N 1
ATOM 767 C CA . LEU A 1 96 ? -93.972 -26.678 82.389 1.00 73.75 96 LEU A CA 1
ATOM 768 C C . LEU A 1 96 ? -92.465 -26.576 82.676 1.00 73.75 96 LEU A C 1
ATOM 770 O O . LEU A 1 96 ? -91.788 -25.724 82.098 1.00 73.75 96 LEU A O 1
ATOM 774 N N . THR A 1 97 ? -91.913 -27.470 83.500 1.00 74.88 97 THR A N 1
ATOM 775 C CA . THR A 1 97 ? -90.462 -27.582 83.733 1.00 74.88 97 THR A CA 1
ATOM 776 C C . THR A 1 97 ? -89.724 -28.195 82.541 1.00 74.88 97 THR A C 1
ATOM 778 O O . THR A 1 97 ? -88.605 -27.779 82.241 1.00 74.88 97 THR A O 1
ATOM 781 N N . PHE A 1 98 ? -90.343 -29.107 81.784 1.00 81.81 98 PHE A N 1
ATOM 782 C CA . PHE A 1 98 ? -89.807 -29.585 80.507 1.00 81.81 98 PHE A CA 1
ATOM 783 C C . PHE A 1 98 ? -89.742 -28.464 79.459 1.00 81.81 98 PHE A C 1
ATOM 785 O O . PHE A 1 98 ? -88.693 -28.264 78.843 1.00 81.81 98 PHE A O 1
ATOM 792 N N . LEU A 1 99 ? -90.819 -27.685 79.295 1.00 78.19 99 LEU A N 1
ATOM 793 C CA . LEU A 1 99 ? -90.853 -26.532 78.390 1.00 78.19 99 LEU A CA 1
ATOM 794 C C . LEU A 1 99 ? -89.875 -25.432 78.811 1.00 78.19 99 LEU A C 1
ATOM 796 O O . LEU A 1 99 ? -89.179 -24.885 77.954 1.00 78.19 99 LEU A O 1
ATOM 800 N N . SER A 1 100 ? -89.767 -25.117 80.105 1.00 79.44 100 SER A N 1
ATOM 801 C CA . SER A 1 100 ? -88.804 -24.117 80.583 1.00 79.44 100 SER A CA 1
ATOM 802 C C . SER A 1 100 ? -87.357 -24.594 80.413 1.00 79.44 100 SER A C 1
ATOM 804 O O . SER A 1 100 ? -86.514 -23.812 79.971 1.00 79.44 100 SER A O 1
ATOM 806 N N . ARG A 1 101 ? -87.075 -25.888 80.633 1.00 83.50 101 ARG A N 1
ATOM 807 C CA . ARG A 1 101 ? -85.766 -26.494 80.343 1.00 83.50 101 ARG A CA 1
ATOM 808 C C . ARG A 1 101 ? -85.437 -26.467 78.853 1.00 83.50 101 ARG A C 1
ATOM 810 O O . ARG A 1 101 ? -84.325 -26.085 78.498 1.00 83.50 101 ARG A O 1
ATOM 817 N N . LYS A 1 102 ? -86.388 -26.795 77.972 1.00 82.38 102 LYS A N 1
ATOM 818 C CA . LYS A 1 102 ? -86.181 -26.716 76.517 1.00 82.38 102 LYS A CA 1
ATOM 819 C C . LYS A 1 102 ? -86.008 -25.279 76.033 1.00 82.38 102 LYS A C 1
ATOM 821 O O . LYS A 1 102 ? -85.112 -25.029 75.237 1.00 82.38 102 LYS A O 1
ATOM 826 N N . LYS A 1 103 ? -86.754 -24.319 76.586 1.00 85.44 103 LYS A N 1
ATOM 827 C CA . LYS A 1 103 ? -86.538 -22.884 76.343 1.00 85.44 103 LYS A CA 1
ATOM 828 C C . LYS A 1 103 ? -85.134 -22.439 76.774 1.00 85.44 103 LYS A C 1
ATOM 830 O O . LYS A 1 103 ? -84.492 -21.705 76.030 1.00 85.44 103 LYS A O 1
ATOM 835 N N . LEU A 1 104 ? -84.645 -22.914 77.925 1.00 87.56 104 LEU A N 1
ATOM 836 C CA . LEU A 1 104 ? -83.298 -22.623 78.429 1.00 87.56 104 LEU A CA 1
ATOM 837 C C . LEU A 1 104 ? -82.193 -23.251 77.557 1.00 87.56 104 LEU A C 1
ATOM 839 O O . LEU A 1 104 ? -81.166 -22.620 77.310 1.00 87.56 104 LEU A O 1
ATOM 843 N N . GLU A 1 105 ? -82.396 -24.481 77.075 1.00 86.31 105 GLU A N 1
ATOM 844 C CA . GLU A 1 105 ? -81.506 -25.135 76.104 1.00 86.31 105 GLU A CA 1
ATOM 845 C C . GLU A 1 105 ? -81.479 -24.350 74.779 1.00 86.31 105 GLU A C 1
ATOM 847 O O . GLU A 1 105 ? -80.398 -24.022 74.292 1.00 86.31 105 GLU A O 1
ATOM 852 N N . CYS A 1 106 ? -82.638 -23.940 74.250 1.00 86.25 106 CYS A N 1
ATOM 853 C CA . CYS A 1 106 ? -82.722 -23.102 73.052 1.00 86.25 106 CYS A CA 1
ATOM 854 C C . CYS A 1 106 ? -82.055 -21.730 73.235 1.00 86.25 106 CYS A C 1
ATOM 856 O O . CYS A 1 106 ? -81.344 -21.299 72.334 1.00 86.25 106 CYS A O 1
ATOM 858 N N . SER A 1 107 ? -82.208 -21.057 74.384 1.00 86.62 107 SER A N 1
ATOM 859 C CA . SER A 1 107 ? -81.530 -19.771 74.627 1.00 86.62 107 SER A CA 1
ATOM 860 C C . SER A 1 107 ? -80.012 -19.909 74.762 1.00 86.62 107 SER A C 1
ATOM 862 O O . SER A 1 107 ? -79.290 -19.009 74.349 1.00 86.62 107 SER A O 1
ATOM 864 N N . LYS A 1 108 ? -79.513 -21.037 75.291 1.00 90.31 108 LYS A N 1
ATOM 865 C CA . LYS A 1 108 ? -78.069 -21.336 75.308 1.00 90.31 108 LYS A CA 1
ATOM 866 C C . LYS A 1 108 ? -77.531 -21.588 73.902 1.00 90.31 108 LYS A C 1
ATOM 868 O O . LYS A 1 108 ? -76.465 -21.093 73.566 1.00 90.31 108 LYS A O 1
ATOM 873 N N . ILE A 1 109 ? -78.267 -22.335 73.077 1.00 89.62 109 ILE A N 1
ATOM 874 C CA . ILE A 1 109 ? -77.903 -22.540 71.669 1.00 89.62 109 ILE A CA 1
ATOM 875 C C . ILE A 1 109 ? -77.908 -21.197 70.929 1.00 89.62 109 ILE A C 1
ATOM 877 O O . ILE A 1 109 ? -76.957 -20.915 70.210 1.00 89.62 109 ILE A O 1
ATOM 881 N N . LEU A 1 110 ? -78.914 -20.344 71.160 1.00 91.81 110 LEU A N 1
ATOM 882 C CA . LEU A 1 110 ? -78.982 -19.011 70.560 1.00 91.81 110 LEU A CA 1
ATOM 883 C C . LEU A 1 110 ? -77.764 -18.156 70.940 1.00 91.81 110 LEU A C 1
ATOM 885 O O . LEU A 1 110 ? -77.104 -17.641 70.045 1.00 91.81 110 LEU A O 1
ATOM 889 N N . SER A 1 111 ? -77.399 -18.081 72.228 1.00 91.12 111 SER A N 1
ATOM 890 C CA . SER A 1 111 ? -76.235 -17.287 72.651 1.00 91.12 111 SER A CA 1
ATOM 891 C C . SER A 1 111 ? -74.912 -17.847 72.120 1.00 91.12 111 SER A C 1
ATOM 893 O O . SER A 1 111 ? -74.005 -17.079 71.823 1.00 91.12 111 SER A O 1
ATOM 895 N N . ILE A 1 112 ? -74.788 -19.172 71.971 1.00 91.62 112 ILE A N 1
ATOM 896 C CA . ILE A 1 112 ? -73.616 -19.805 71.341 1.00 91.62 112 ILE A CA 1
ATOM 897 C C . ILE A 1 112 ? -73.562 -19.470 69.843 1.00 91.62 112 ILE A C 1
ATOM 899 O O . ILE A 1 112 ? -72.485 -19.193 69.323 1.00 91.62 112 ILE A O 1
ATOM 903 N N . VAL A 1 113 ? -74.700 -19.459 69.143 1.00 90.44 113 VAL A N 1
ATOM 904 C CA . VAL A 1 113 ? -74.773 -19.059 67.727 1.00 90.44 113 VAL A CA 1
ATOM 905 C C . VAL A 1 113 ? -74.448 -17.572 67.560 1.00 90.44 113 VAL A C 1
ATOM 907 O O . VAL A 1 113 ? -73.672 -17.231 66.674 1.00 90.44 113 VAL A O 1
ATOM 910 N N . GLU A 1 114 ? -74.950 -16.697 68.432 1.00 91.75 114 GLU A N 1
ATOM 911 C CA . GLU A 1 114 ? -74.590 -15.271 68.462 1.00 91.75 114 GLU A CA 1
ATOM 912 C C . GLU A 1 114 ? -73.092 -15.067 68.759 1.00 91.75 114 GLU A C 1
ATOM 914 O O . GLU A 1 114 ? -72.429 -14.277 68.084 1.00 91.75 114 GLU A O 1
ATOM 919 N N . GLU A 1 115 ? -72.516 -15.831 69.694 1.00 92.31 115 GLU A N 1
ATOM 920 C CA . GLU A 1 115 ? -71.077 -15.809 69.979 1.00 92.31 115 GLU A CA 1
ATOM 921 C C . GLU A 1 115 ? -70.255 -16.274 68.763 1.00 92.31 115 GLU A C 1
ATOM 923 O O . GLU A 1 115 ? -69.280 -15.616 68.393 1.00 92.31 115 GLU A O 1
ATOM 928 N N . ILE A 1 116 ? -70.661 -17.359 68.094 1.00 91.50 116 ILE A N 1
ATOM 929 C CA . ILE A 1 116 ? -70.013 -17.859 66.870 1.00 91.50 116 ILE A CA 1
ATOM 930 C C . ILE A 1 116 ? -70.117 -16.834 65.737 1.00 91.50 116 ILE A C 1
ATOM 932 O O . ILE A 1 116 ? -69.108 -16.561 65.094 1.00 91.50 116 ILE A O 1
ATOM 936 N N . LEU A 1 117 ? -71.285 -16.222 65.518 1.00 91.25 117 LEU A N 1
ATOM 937 C CA . LEU A 1 117 ? -71.474 -15.178 64.505 1.00 91.25 117 LEU A CA 1
ATOM 938 C C . LEU A 1 117 ? -70.619 -13.938 64.798 1.00 91.25 117 LEU A C 1
ATOM 940 O O . LEU A 1 117 ? -70.030 -13.381 63.874 1.00 91.25 117 LEU A O 1
ATOM 944 N N . SER A 1 118 ? -70.476 -13.543 66.069 1.00 91.62 118 SER A N 1
ATOM 945 C CA . SER A 1 118 ? -69.577 -12.444 66.452 1.00 91.62 118 SER A CA 1
ATOM 946 C C . SER A 1 118 ? -68.101 -12.786 66.216 1.00 91.62 118 SER A C 1
ATOM 948 O O . SER A 1 118 ? -67.345 -11.958 65.716 1.00 91.62 118 SER A O 1
ATOM 950 N N . LYS A 1 119 ? -67.679 -14.029 66.485 1.00 89.94 119 LYS A N 1
ATOM 951 C CA . LYS A 1 119 ? -66.320 -14.497 66.168 1.00 89.94 119 LYS A CA 1
ATOM 952 C C . LYS A 1 119 ? -66.090 -14.594 64.662 1.00 89.94 119 LYS A C 1
ATOM 954 O O . LYS A 1 119 ? -64.991 -14.290 64.211 1.00 89.94 119 LYS A O 1
ATOM 959 N N . LEU A 1 120 ? -67.110 -14.979 63.894 1.00 91.88 120 LEU A N 1
ATOM 960 C CA . LEU A 1 120 ? -67.047 -15.062 62.437 1.00 91.88 120 LEU A CA 1
ATOM 961 C C . LEU A 1 120 ? -66.912 -13.670 61.807 1.00 91.88 120 LEU A C 1
ATOM 963 O O . LEU A 1 120 ? -66.051 -13.489 60.957 1.00 91.88 120 LEU A O 1
ATOM 967 N N . SER A 1 121 ? -67.673 -12.672 62.270 1.00 89.12 121 SER A N 1
ATOM 968 C CA . SER A 1 121 ? -67.550 -11.295 61.768 1.00 89.12 121 SER A CA 1
ATOM 969 C C . SER A 1 121 ? -66.250 -10.616 62.215 1.00 89.12 121 SER A C 1
ATOM 971 O O . SER A 1 121 ? -65.666 -9.840 61.460 1.00 89.12 121 SER A O 1
ATOM 973 N N . ILE A 1 122 ? -65.725 -10.937 63.404 1.00 91.75 122 ILE A N 1
ATOM 974 C CA . ILE A 1 122 ? -64.369 -10.529 63.810 1.00 91.75 122 ILE A CA 1
ATOM 975 C C . ILE A 1 122 ? -63.316 -11.183 62.900 1.00 91.75 122 ILE A C 1
ATOM 977 O O . ILE A 1 122 ? -62.381 -10.510 62.470 1.00 91.75 122 ILE A O 1
ATOM 981 N N . LEU A 1 123 ? -63.464 -12.470 62.570 1.00 91.31 123 LEU A N 1
ATOM 982 C CA . LEU A 1 123 ? -62.563 -13.178 61.657 1.00 91.31 123 LEU A CA 1
ATOM 983 C C . LEU A 1 123 ? -62.623 -12.610 60.232 1.00 91.31 123 LEU A C 1
ATOM 985 O O . LEU A 1 123 ? -61.575 -12.433 59.621 1.00 91.31 123 LEU A O 1
ATOM 989 N N . GLU A 1 124 ? -63.811 -12.277 59.730 1.00 91.00 124 GLU A N 1
ATOM 990 C CA . GLU A 1 124 ? -64.023 -11.641 58.424 1.00 91.00 124 GLU A CA 1
ATOM 991 C C . GLU A 1 124 ? -63.357 -10.259 58.357 1.00 91.00 124 GLU A C 1
ATOM 993 O O . GLU A 1 124 ? -62.569 -10.001 57.450 1.00 91.00 124 GLU A O 1
ATOM 998 N N . ASN A 1 125 ? -63.572 -9.402 59.362 1.00 90.94 125 ASN A N 1
ATOM 999 C CA . ASN A 1 125 ? -62.913 -8.094 59.443 1.00 90.94 125 ASN A CA 1
ATOM 1000 C C . ASN A 1 125 ? -61.382 -8.215 59.540 1.00 90.94 125 ASN A C 1
ATOM 1002 O O . ASN A 1 125 ? -60.658 -7.475 58.871 1.00 90.94 125 ASN A O 1
ATOM 1006 N N . ASN A 1 126 ? -60.875 -9.173 60.324 1.00 89.50 126 ASN A N 1
ATOM 1007 C CA . ASN A 1 126 ? -59.439 -9.448 60.403 1.00 89.50 126 ASN A CA 1
ATOM 1008 C C . ASN A 1 126 ? -58.886 -9.978 59.072 1.00 89.50 126 ASN A C 1
ATOM 1010 O O . ASN A 1 126 ? -57.803 -9.572 58.666 1.00 89.50 126 ASN A O 1
ATOM 1014 N N . TYR A 1 127 ? -59.620 -10.846 58.371 1.00 89.25 127 TYR A N 1
ATOM 1015 C CA . TYR A 1 127 ? -59.226 -11.357 57.058 1.00 89.25 127 TYR A CA 1
ATOM 1016 C C . TYR A 1 127 ? -59.182 -10.241 56.009 1.00 89.25 127 TYR A C 1
ATOM 1018 O O . TYR A 1 127 ? -58.202 -10.142 55.277 1.00 89.25 127 TYR A O 1
ATOM 1026 N N . LEU A 1 128 ? -60.185 -9.357 55.979 1.00 90.38 128 LEU A N 1
ATOM 1027 C CA . LEU A 1 128 ? -60.203 -8.185 55.099 1.00 90.38 128 LEU A CA 1
ATOM 1028 C C . LEU A 1 128 ? -59.034 -7.236 55.397 1.00 90.38 128 LEU A C 1
ATOM 1030 O O . LEU A 1 128 ? -58.340 -6.823 54.470 1.00 90.38 128 LEU A O 1
ATOM 1034 N N . SER A 1 129 ? -58.761 -6.951 56.674 1.00 90.12 129 SER A N 1
ATOM 1035 C CA . SER A 1 129 ? -57.624 -6.120 57.090 1.00 90.12 129 SER A CA 1
ATOM 1036 C C . SER A 1 129 ? -56.278 -6.748 56.705 1.00 90.12 129 SER A C 1
ATOM 1038 O O . SER A 1 129 ? -55.449 -6.081 56.089 1.00 90.12 129 SER A O 1
ATOM 1040 N N . ILE A 1 130 ? -56.079 -8.043 56.974 1.00 92.12 130 ILE A N 1
ATOM 1041 C CA . ILE A 1 130 ? -54.864 -8.773 56.579 1.00 92.12 130 ILE A CA 1
ATOM 1042 C C . ILE A 1 130 ? -54.731 -8.817 55.053 1.00 92.12 130 ILE A C 1
ATOM 1044 O O . ILE A 1 130 ? -53.629 -8.636 54.541 1.00 92.12 130 ILE A O 1
ATOM 1048 N N . SER A 1 131 ? -55.825 -9.012 54.310 1.00 91.50 131 SER A N 1
ATOM 1049 C CA . SER A 1 131 ? -55.814 -9.005 52.843 1.00 91.50 131 SER A CA 1
ATOM 1050 C C . SER A 1 131 ? -55.451 -7.631 52.278 1.00 91.50 131 SER A C 1
ATOM 1052 O O . SER A 1 131 ? -54.699 -7.570 51.309 1.00 91.50 131 SER A O 1
ATOM 1054 N N . GLN A 1 132 ? -55.941 -6.540 52.876 1.00 91.31 132 GLN A N 1
ATOM 1055 C CA . GLN A 1 132 ? -55.564 -5.176 52.495 1.00 91.31 132 GLN A CA 1
ATOM 1056 C C . GLN A 1 132 ? -54.079 -4.927 52.767 1.00 91.31 132 GLN A C 1
ATOM 1058 O O . GLN A 1 132 ? -53.343 -4.633 51.831 1.00 91.31 132 GLN A O 1
ATOM 1063 N N . SER A 1 133 ? -53.603 -5.169 53.993 1.00 90.75 133 SER A N 1
ATOM 1064 C CA . SER A 1 133 ? -52.183 -4.994 54.334 1.00 90.75 133 SER A CA 1
ATOM 1065 C C . SER A 1 133 ? -51.249 -5.914 53.537 1.00 90.75 133 SER A C 1
ATOM 1067 O O . SER A 1 133 ? -50.116 -5.535 53.254 1.00 90.75 133 SER A O 1
ATOM 1069 N N . THR A 1 134 ? -51.700 -7.110 53.140 1.00 93.75 134 THR A N 1
ATOM 1070 C CA . THR A 1 134 ? -50.920 -8.024 52.284 1.00 93.75 134 THR A CA 1
ATOM 1071 C C . THR A 1 134 ? -50.863 -7.528 50.839 1.00 93.75 134 THR A C 1
ATOM 1073 O O . THR A 1 134 ? -49.806 -7.619 50.220 1.00 93.75 134 THR A O 1
ATOM 1076 N N . ASN A 1 135 ? -51.953 -6.962 50.309 1.00 92.38 135 ASN A N 1
ATOM 1077 C CA . ASN A 1 135 ? -51.955 -6.340 48.983 1.00 92.38 135 ASN A CA 1
ATOM 1078 C C . ASN A 1 135 ? -51.099 -5.066 48.958 1.00 92.38 135 ASN A C 1
ATOM 1080 O O . ASN A 1 135 ? -50.282 -4.919 48.058 1.00 92.38 135 ASN A O 1
ATOM 1084 N N . GLU A 1 136 ? -51.210 -4.197 49.967 1.00 93.88 136 GLU A N 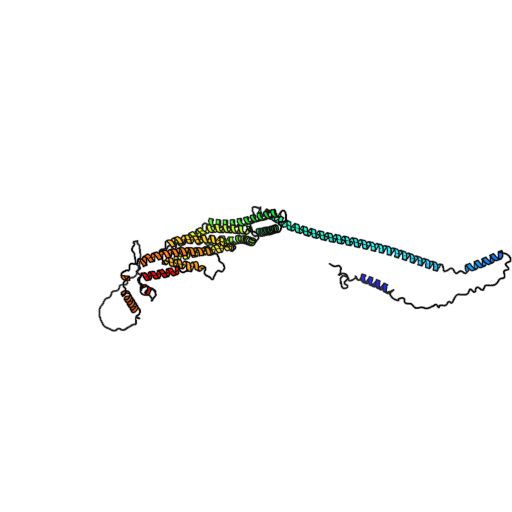1
ATOM 1085 C CA . GLU A 1 136 ? -50.352 -3.011 50.122 1.00 93.88 136 GLU A CA 1
ATOM 1086 C C . GLU A 1 136 ? -48.870 -3.404 50.221 1.00 93.88 136 GLU A C 1
ATOM 1088 O O . GLU A 1 136 ? -48.026 -2.831 49.534 1.00 93.88 136 GLU A O 1
ATOM 1093 N N . LEU A 1 137 ? -48.541 -4.430 51.018 1.00 94.12 137 LEU A N 1
ATOM 1094 C CA . LEU A 1 137 ? -47.186 -4.979 51.089 1.00 94.12 137 LEU A CA 1
ATOM 1095 C C . LEU A 1 137 ? -46.728 -5.526 49.730 1.00 94.12 137 LEU A C 1
ATOM 1097 O O . LEU A 1 137 ? -45.588 -5.294 49.338 1.00 94.12 137 LEU A O 1
ATOM 1101 N N . HIS A 1 138 ? -47.596 -6.235 49.005 1.00 93.38 138 HIS A N 1
ATOM 1102 C CA . HIS A 1 138 ? -47.274 -6.781 47.690 1.00 93.38 138 HIS A CA 1
ATOM 1103 C C . HIS A 1 138 ? -47.030 -5.675 46.652 1.00 93.38 138 HIS A C 1
ATOM 1105 O O . HIS A 1 138 ? -46.042 -5.750 45.925 1.00 93.38 138 HIS A O 1
ATOM 1111 N N . GLU A 1 139 ? -47.851 -4.621 46.631 1.00 93.75 139 GLU A N 1
ATOM 1112 C CA . GLU A 1 139 ? -47.651 -3.440 45.781 1.00 93.75 139 GLU A CA 1
ATOM 1113 C C . GLU A 1 139 ? -46.359 -2.689 46.130 1.00 93.75 139 GLU A C 1
ATOM 1115 O O . GLU A 1 139 ? -45.612 -2.307 45.228 1.00 93.75 139 GLU A O 1
ATOM 1120 N N . LEU A 1 140 ? -46.045 -2.528 47.421 1.00 94.19 140 LEU A N 1
ATOM 1121 C CA . LEU A 1 140 ? -44.783 -1.936 47.875 1.00 94.19 140 LEU A CA 1
ATOM 1122 C C . LEU A 1 140 ? -43.574 -2.794 47.479 1.00 94.19 140 LEU A C 1
ATOM 1124 O O . LEU A 1 140 ? -42.571 -2.250 47.018 1.00 94.19 140 LEU A O 1
ATOM 1128 N N . CYS A 1 141 ? -43.663 -4.121 47.607 1.00 93.56 141 CYS A N 1
ATOM 1129 C CA . CYS A 1 141 ? -42.625 -5.041 47.147 1.00 93.56 141 CYS A CA 1
ATOM 1130 C C . CYS A 1 141 ? -42.440 -4.969 45.626 1.00 93.56 141 CYS A C 1
ATOM 1132 O O . CYS A 1 141 ? -41.310 -4.832 45.173 1.00 93.56 141 CYS A O 1
ATOM 1134 N N . GLU A 1 142 ? -43.519 -5.003 44.843 1.00 92.88 142 GLU A N 1
ATOM 1135 C CA . GLU A 1 142 ? -43.491 -4.846 43.381 1.00 92.88 142 GLU A CA 1
ATOM 1136 C C . GLU A 1 142 ? -42.891 -3.499 42.953 1.00 92.88 142 GLU A C 1
ATOM 1138 O O . GLU A 1 142 ? -42.068 -3.442 42.038 1.00 92.88 142 GLU A O 1
ATOM 1143 N N . HIS A 1 143 ? -43.260 -2.406 43.627 1.00 94.69 143 HIS A N 1
ATOM 1144 C CA . HIS A 1 143 ? -42.701 -1.083 43.360 1.00 94.69 143 HIS A CA 1
ATOM 1145 C C . HIS A 1 143 ? -41.202 -1.020 43.679 1.00 94.69 143 HIS A C 1
ATOM 1147 O O . HIS A 1 143 ? -40.423 -0.531 42.861 1.00 94.69 143 HIS A O 1
ATOM 1153 N N . LEU A 1 144 ? -40.786 -1.569 44.824 1.00 95.25 144 LEU A N 1
ATOM 1154 C CA . LEU A 1 144 ? -39.382 -1.621 45.235 1.00 95.25 144 LEU A CA 1
ATOM 1155 C C . LEU A 1 144 ? -38.550 -2.514 44.302 1.00 95.25 144 LEU A C 1
ATOM 1157 O O . LEU A 1 144 ? -37.415 -2.167 43.989 1.00 95.25 144 LEU A O 1
ATOM 1161 N N . LEU A 1 145 ? -39.116 -3.612 43.795 1.00 95.88 145 LEU A N 1
ATOM 1162 C CA . LEU A 1 145 ? -38.460 -4.503 42.831 1.00 95.88 145 LEU A CA 1
ATOM 1163 C C . LEU A 1 145 ? -38.299 -3.819 41.459 1.00 95.88 145 LEU A C 1
ATOM 1165 O O . LEU A 1 145 ? -37.251 -3.945 40.828 1.00 95.88 145 LEU A O 1
ATOM 1169 N N . ARG A 1 146 ? -39.274 -3.005 41.025 1.00 95.00 146 ARG A N 1
ATOM 1170 C CA . ARG A 1 146 ? -39.126 -2.144 39.831 1.00 95.00 146 ARG A CA 1
ATOM 1171 C C . ARG A 1 146 ? -38.044 -1.087 40.023 1.00 95.00 146 ARG A C 1
ATOM 1173 O O . ARG A 1 146 ? -37.158 -1.004 39.181 1.00 95.00 146 ARG A O 1
ATOM 1180 N N . GLN A 1 147 ? -38.051 -0.361 41.144 1.00 94.44 147 GLN A N 1
ATOM 1181 C CA . GLN A 1 147 ? -36.986 0.598 41.467 1.00 94.44 147 GLN A CA 1
ATOM 1182 C C . GLN A 1 147 ? -35.610 -0.076 41.532 1.00 94.44 147 GLN A C 1
ATOM 1184 O O . GLN A 1 147 ? -34.634 0.472 41.033 1.00 94.44 147 GLN A O 1
ATOM 1189 N N . GLN A 1 148 ? -35.513 -1.280 42.102 1.00 94.56 148 GLN A N 1
ATOM 1190 C CA . GLN A 1 148 ? -34.271 -2.049 42.122 1.00 94.56 148 GLN A CA 1
ATOM 1191 C C . GLN A 1 148 ? -33.788 -2.369 40.701 1.00 94.56 148 GLN A C 1
ATOM 1193 O O . GLN A 1 148 ? -32.607 -2.182 40.414 1.00 94.56 148 GLN A O 1
ATOM 1198 N N . ASN A 1 149 ? -34.681 -2.810 39.811 1.00 94.38 149 ASN A N 1
ATOM 1199 C CA . ASN A 1 149 ? -34.337 -3.106 38.420 1.00 94.38 149 ASN A CA 1
ATOM 1200 C C . ASN A 1 149 ? -33.913 -1.844 37.650 1.00 94.38 149 ASN A C 1
ATOM 1202 O O . ASN A 1 149 ? -32.878 -1.874 36.992 1.00 94.38 149 ASN A O 1
ATOM 1206 N N . GLU A 1 150 ? -34.634 -0.726 37.795 1.00 95.69 150 GLU A N 1
ATOM 1207 C CA . GLU A 1 150 ? -34.251 0.571 37.209 1.00 95.69 150 GLU A CA 1
ATOM 1208 C C . GLU A 1 150 ? -32.869 1.024 37.711 1.00 95.69 150 GLU A C 1
ATOM 1210 O O . GLU A 1 150 ? -32.010 1.415 36.925 1.00 95.69 150 GLU A O 1
ATOM 1215 N N . MET A 1 151 ? -32.600 0.913 39.016 1.00 92.38 151 MET A N 1
ATOM 1216 C CA . MET A 1 151 ? -31.295 1.264 39.590 1.00 92.38 151 MET A CA 1
ATOM 1217 C C . MET A 1 151 ? -30.163 0.341 39.113 1.00 92.38 151 MET A C 1
ATOM 1219 O O . MET A 1 151 ? -29.032 0.807 38.972 1.00 92.38 151 MET A O 1
ATOM 1223 N N . ILE A 1 152 ? -30.445 -0.937 38.834 1.00 94.88 152 ILE A N 1
ATOM 1224 C CA . ILE A 1 152 ? -29.489 -1.868 38.210 1.00 94.88 152 ILE A CA 1
ATOM 1225 C C . ILE A 1 152 ? -29.239 -1.485 36.744 1.00 94.88 152 ILE A C 1
ATOM 1227 O O . ILE A 1 152 ? -28.088 -1.473 36.311 1.00 94.88 152 ILE A O 1
ATOM 1231 N N . GLU A 1 153 ? -30.276 -1.110 35.993 1.00 94.88 153 GLU A N 1
ATOM 1232 C CA . GLU A 1 153 ? -30.156 -0.646 34.604 1.00 94.88 153 GLU A CA 1
ATOM 1233 C C . GLU A 1 153 ? -29.309 0.637 34.520 1.00 94.88 153 GLU A C 1
ATOM 1235 O O . GLU A 1 153 ? -28.326 0.687 33.770 1.00 94.88 153 GLU A O 1
ATOM 1240 N N . TYR A 1 154 ? -29.581 1.625 35.382 1.00 92.81 154 TYR A N 1
ATOM 1241 C CA . TYR A 1 154 ? -28.755 2.830 35.504 1.00 92.81 154 TYR A CA 1
ATOM 1242 C C . TYR A 1 154 ? -27.314 2.516 35.929 1.00 92.81 154 TYR A C 1
ATOM 1244 O O . TYR A 1 154 ? -26.380 3.086 35.363 1.00 92.81 154 TYR A O 1
ATOM 1252 N N . ALA A 1 155 ? -27.103 1.602 36.884 1.00 92.06 155 ALA A N 1
ATOM 1253 C CA . ALA A 1 155 ? -25.760 1.190 37.293 1.00 92.06 155 ALA A CA 1
ATOM 1254 C C . ALA A 1 155 ? -24.984 0.538 36.136 1.00 92.06 155 ALA A C 1
ATOM 1256 O O . ALA A 1 155 ? -23.829 0.896 35.913 1.00 92.06 155 ALA A O 1
ATOM 1257 N N . SER A 1 156 ? -25.625 -0.342 35.359 1.00 88.94 156 SER A N 1
ATOM 1258 C CA . SER A 1 156 ? -25.004 -1.000 34.200 1.00 88.94 156 SER A CA 1
ATOM 1259 C C . SER A 1 156 ? -24.661 -0.016 33.072 1.00 88.94 156 SER A C 1
ATOM 1261 O O . SER A 1 156 ? -23.577 -0.090 32.500 1.00 88.94 156 SER A O 1
ATOM 1263 N N . SER A 1 157 ? -25.518 0.983 32.837 1.00 86.38 157 SER A N 1
ATOM 1264 C CA . SER A 1 157 ? -25.271 2.067 31.872 1.00 86.38 157 SER A CA 1
ATOM 1265 C C . SER A 1 157 ? -24.091 2.957 32.290 1.00 86.38 157 SER A C 1
ATOM 1267 O O . SER A 1 157 ? -23.291 3.396 31.460 1.00 86.38 157 SER A O 1
ATOM 1269 N N . ILE A 1 158 ? -23.963 3.227 33.595 1.00 86.12 158 ILE A N 1
ATOM 1270 C CA . ILE A 1 158 ? -22.820 3.951 34.166 1.00 86.12 158 ILE A CA 1
ATOM 1271 C C . ILE A 1 158 ? -21.547 3.103 34.070 1.00 86.12 158 ILE A C 1
ATOM 1273 O O . ILE A 1 158 ? -20.497 3.643 33.728 1.00 86.12 158 ILE A O 1
ATOM 1277 N N . GLU A 1 159 ? -21.627 1.797 34.334 1.00 87.44 159 GLU A N 1
ATOM 1278 C CA . GLU A 1 159 ? -20.497 0.878 34.198 1.00 87.44 159 GLU A CA 1
ATOM 1279 C C . GLU A 1 159 ? -19.989 0.848 32.754 1.00 87.44 159 GLU A C 1
ATOM 1281 O O . GLU A 1 159 ? -18.813 1.136 32.541 1.00 87.44 159 GLU A O 1
ATOM 1286 N N . GLU A 1 160 ? -20.857 0.622 31.760 1.00 83.31 160 GLU A N 1
ATOM 1287 C CA . GLU A 1 160 ? -20.492 0.631 30.335 1.00 83.31 160 GLU A CA 1
ATOM 1288 C C . GLU A 1 160 ? -19.790 1.939 29.937 1.00 83.31 160 GLU A C 1
ATOM 1290 O O . GLU A 1 160 ? -18.679 1.909 29.397 1.00 83.31 160 GLU A O 1
ATOM 1295 N N . CYS A 1 161 ? -20.374 3.086 30.302 1.00 82.94 161 CYS A N 1
ATOM 1296 C CA . CYS A 1 161 ? -19.779 4.407 30.103 1.00 82.94 161 CYS A CA 1
ATOM 1297 C C . CYS A 1 161 ? -18.371 4.502 30.724 1.00 82.94 161 CYS A C 1
ATOM 1299 O O . CYS A 1 161 ? -17.407 4.858 30.040 1.00 82.94 161 CYS A O 1
ATOM 1301 N N . LEU A 1 162 ? -18.222 4.115 31.997 1.00 84.56 162 LEU A N 1
ATOM 1302 C CA . LEU A 1 162 ? -16.943 4.121 32.712 1.00 84.56 162 LEU A CA 1
ATOM 1303 C C . LEU A 1 162 ? -15.914 3.153 32.116 1.00 84.56 162 LEU A C 1
ATOM 1305 O O . LEU A 1 162 ? -14.724 3.484 32.126 1.00 84.56 162 LEU A O 1
ATOM 1309 N N . THR A 1 163 ? -16.321 2.004 31.558 1.00 87.19 163 THR A N 1
ATOM 1310 C CA . THR A 1 163 ? -15.365 1.071 30.938 1.00 87.19 163 THR A CA 1
ATOM 1311 C C . THR A 1 163 ? -14.591 1.734 29.804 1.00 87.19 163 THR A C 1
ATOM 1313 O O . THR A 1 163 ? -13.395 1.477 29.676 1.00 87.19 163 THR A O 1
ATOM 1316 N N . ASN A 1 164 ? -15.215 2.616 29.015 1.00 83.19 164 ASN A N 1
ATOM 1317 C CA . ASN A 1 164 ? -14.535 3.323 27.928 1.00 83.19 164 ASN A CA 1
ATOM 1318 C C . ASN A 1 164 ? -13.466 4.287 28.464 1.00 83.19 164 ASN A C 1
ATOM 1320 O O . ASN A 1 164 ? -12.356 4.313 27.937 1.00 83.19 164 ASN A O 1
ATOM 1324 N N . PHE A 1 165 ? -13.738 5.014 29.553 1.00 84.00 165 PHE A N 1
ATOM 1325 C CA . PHE A 1 165 ? -12.740 5.876 30.203 1.00 84.00 165 PHE A CA 1
ATOM 1326 C C . PHE A 1 165 ? -11.573 5.068 30.797 1.00 84.00 165 PHE A C 1
ATOM 1328 O O . PHE A 1 165 ? -10.409 5.373 30.527 1.00 84.00 165 PHE A O 1
ATOM 1335 N N . VAL A 1 166 ? -11.872 3.999 31.547 1.00 87.00 166 VAL A N 1
ATOM 1336 C CA . VAL A 1 166 ? -10.855 3.135 32.177 1.00 87.00 166 VAL A CA 1
ATOM 1337 C C . VAL A 1 166 ? -9.977 2.450 31.127 1.00 87.00 166 VAL A C 1
ATOM 1339 O O . VAL A 1 166 ? -8.761 2.375 31.300 1.00 87.00 166 VAL A O 1
ATOM 1342 N N . GLN A 1 167 ? -10.558 1.996 30.011 1.00 84.81 167 GLN A N 1
ATOM 1343 C CA . GLN A 1 167 ? -9.805 1.394 28.908 1.00 84.81 167 GLN A CA 1
ATOM 1344 C C . GLN A 1 167 ? -8.747 2.343 28.335 1.00 84.81 167 GLN A C 1
ATOM 1346 O O . GLN A 1 167 ? -7.633 1.896 28.068 1.00 84.81 167 GLN A O 1
ATOM 1351 N N . VAL A 1 168 ? -9.052 3.635 28.180 1.00 84.56 168 VAL A N 1
ATOM 1352 C CA . VAL A 1 168 ? -8.086 4.621 27.662 1.00 84.56 168 VAL A CA 1
ATOM 1353 C C . VAL A 1 168 ? -6.915 4.807 28.614 1.00 84.56 168 VAL A C 1
ATOM 1355 O O . VAL A 1 168 ? -5.771 4.756 28.170 1.00 84.56 168 VAL A O 1
ATOM 1358 N N . ASP A 1 169 ? -7.175 4.967 29.912 1.00 85.25 169 ASP A N 1
ATOM 1359 C CA . ASP A 1 169 ? -6.104 5.145 30.898 1.00 85.25 169 ASP A CA 1
ATOM 1360 C C . ASP A 1 169 ? -5.246 3.872 31.050 1.00 85.25 169 ASP A C 1
ATOM 1362 O O . ASP A 1 169 ? -4.022 3.966 31.164 1.00 85.25 169 ASP A O 1
ATOM 1366 N N . MET A 1 170 ? -5.849 2.677 30.961 1.00 85.25 170 MET A N 1
ATOM 1367 C CA . MET A 1 170 ? -5.107 1.407 30.907 1.00 85.25 170 MET A CA 1
ATOM 1368 C C . MET A 1 170 ? -4.216 1.310 29.663 1.00 85.25 170 MET A C 1
ATOM 1370 O O . MET A 1 170 ? -3.039 0.977 29.777 1.00 85.25 170 MET A O 1
ATOM 1374 N N . ILE A 1 171 ? -4.748 1.629 28.480 1.00 83.00 171 ILE A N 1
ATOM 1375 C CA . ILE A 1 171 ? -3.993 1.587 27.219 1.00 83.00 171 ILE A CA 1
ATOM 1376 C C . ILE A 1 171 ? -2.865 2.624 27.231 1.00 83.00 171 ILE A C 1
ATOM 1378 O O . ILE A 1 171 ? -1.743 2.319 26.828 1.00 83.00 171 ILE A O 1
ATOM 1382 N N . GLN A 1 172 ? -3.118 3.828 27.749 1.00 84.44 172 GLN A N 1
ATOM 1383 C CA . GLN A 1 172 ? -2.094 4.860 27.902 1.00 84.44 172 GLN A CA 1
ATOM 1384 C C . GLN A 1 172 ? -0.961 4.396 28.837 1.00 84.44 172 GLN A C 1
ATOM 1386 O O . GLN A 1 172 ? 0.210 4.652 28.553 1.00 84.44 172 GLN A O 1
ATOM 1391 N N . ALA A 1 173 ? -1.283 3.670 29.915 1.00 84.00 173 ALA A N 1
ATOM 1392 C CA . ALA A 1 173 ? -0.285 3.067 30.797 1.00 84.00 173 ALA A CA 1
ATOM 1393 C C . ALA A 1 173 ? 0.504 1.932 30.113 1.00 84.00 173 ALA A C 1
ATOM 1395 O O . ALA A 1 173 ? 1.727 1.888 30.244 1.00 84.00 173 ALA A O 1
ATOM 1396 N N . GLU A 1 174 ? -0.155 1.054 29.346 1.00 79.81 174 GLU A N 1
ATOM 1397 C CA . GLU A 1 174 ? 0.504 -0.022 28.584 1.00 79.81 174 GLU A CA 1
ATOM 1398 C C . GLU A 1 174 ? 1.470 0.522 27.514 1.00 79.81 174 GLU A C 1
ATOM 1400 O O . GLU A 1 174 ? 2.571 -0.009 27.354 1.00 79.81 174 GLU A O 1
ATOM 1405 N N . LEU A 1 175 ? 1.100 1.602 26.815 1.00 76.00 175 LEU A N 1
ATOM 1406 C CA . LEU A 1 175 ? 1.936 2.233 25.780 1.00 76.00 175 LEU A CA 1
ATOM 1407 C C . LEU A 1 175 ? 3.040 3.135 26.347 1.00 76.00 175 LEU A C 1
ATOM 1409 O O . LEU A 1 175 ? 4.059 3.348 25.686 1.00 76.00 175 LEU A O 1
ATOM 1413 N N . GLY A 1 176 ? 2.866 3.637 27.573 1.00 70.94 176 GLY A N 1
ATOM 1414 C CA . GLY A 1 176 ? 3.896 4.377 28.304 1.00 70.94 176 GLY A CA 1
ATOM 1415 C C . GLY A 1 176 ? 5.103 3.521 28.714 1.00 70.94 176 GLY A C 1
ATOM 1416 O O . GLY A 1 176 ? 6.137 4.065 29.102 1.00 70.94 176 GLY A O 1
ATOM 1417 N N . VAL A 1 177 ? 5.012 2.189 28.618 1.00 77.50 177 VAL A N 1
ATOM 1418 C CA . VAL A 1 177 ? 6.136 1.286 28.892 1.00 77.50 177 VAL A CA 1
ATOM 1419 C C . VAL A 1 177 ? 7.087 1.260 27.694 1.00 77.50 177 VAL A C 1
ATOM 1421 O O . VAL A 1 177 ? 6.790 0.673 26.658 1.00 77.50 177 VAL A O 1
ATOM 1424 N N . SER A 1 178 ? 8.286 1.821 27.878 1.00 56.31 178 SER A N 1
ATOM 1425 C CA . SER A 1 178 ? 9.317 2.036 26.841 1.00 56.31 178 SER A CA 1
ATOM 1426 C C . SER A 1 178 ? 9.816 0.790 26.075 1.00 56.31 178 SER A C 1
ATOM 1428 O O . SER A 1 178 ? 10.641 0.928 25.177 1.00 56.31 178 SER A O 1
ATOM 1430 N N . ASN A 1 179 ? 9.350 -0.414 26.425 1.00 57.97 179 ASN A N 1
ATOM 1431 C CA . ASN A 1 179 ? 9.754 -1.702 25.847 1.00 57.97 179 ASN A CA 1
ATOM 1432 C C . ASN A 1 179 ? 8.562 -2.457 25.217 1.00 57.97 179 ASN A C 1
ATOM 1434 O O . ASN A 1 179 ? 8.499 -3.689 25.282 1.00 57.97 179 ASN A O 1
ATOM 1438 N N . PHE A 1 180 ? 7.580 -1.752 24.644 1.00 61.81 180 PHE A N 1
ATOM 1439 C CA . PHE A 1 180 ? 6.442 -2.399 23.987 1.00 61.81 180 PHE A CA 1
ATOM 1440 C C . PHE A 1 180 ? 6.891 -3.196 22.748 1.00 61.81 180 PHE A C 1
ATOM 1442 O O . PHE A 1 180 ? 7.158 -2.647 21.680 1.00 61.81 180 PHE A O 1
ATOM 1449 N N . ILE A 1 181 ? 6.963 -4.525 22.878 1.00 61.81 181 ILE A N 1
ATOM 1450 C CA . ILE A 1 181 ? 7.277 -5.422 21.758 1.00 61.81 181 ILE A CA 1
ATOM 1451 C C . ILE A 1 181 ? 6.080 -5.445 20.801 1.00 61.81 181 ILE A C 1
ATOM 1453 O O . ILE A 1 181 ? 5.085 -6.134 21.049 1.00 61.81 181 ILE A O 1
ATOM 1457 N N . VAL A 1 182 ? 6.203 -4.713 19.691 1.00 62.66 182 VAL A N 1
ATOM 1458 C CA . VAL A 1 182 ? 5.178 -4.553 18.648 1.00 62.66 182 VAL A CA 1
ATOM 1459 C C . VAL A 1 182 ? 4.911 -5.883 17.939 1.00 62.66 182 VAL A C 1
ATOM 1461 O O . VAL A 1 182 ? 5.487 -6.210 16.903 1.00 62.66 182 VAL A O 1
ATOM 1464 N N . SER A 1 183 ? 4.012 -6.668 18.524 1.00 68.56 183 SER A N 1
ATOM 1465 C CA . SER A 1 183 ? 3.477 -7.905 17.963 1.00 68.56 183 SER A CA 1
ATOM 1466 C C . SER A 1 183 ? 2.040 -7.689 17.509 1.00 68.56 183 SER A C 1
ATOM 1468 O O . SER A 1 183 ? 1.220 -7.157 18.259 1.00 68.56 183 SER A O 1
ATOM 1470 N N . ARG A 1 184 ? 1.719 -8.149 16.295 1.00 68.19 184 ARG A N 1
ATOM 1471 C CA . ARG A 1 184 ? 0.394 -8.016 15.663 1.00 68.19 184 ARG A CA 1
ATOM 1472 C C . ARG A 1 184 ? -0.758 -8.429 16.589 1.00 68.19 184 ARG A C 1
ATOM 1474 O O . ARG A 1 184 ? -1.782 -7.757 16.635 1.00 68.19 184 ARG A O 1
ATOM 1481 N N . GLU A 1 185 ? -0.558 -9.509 17.340 1.00 71.44 185 GLU A N 1
ATOM 1482 C CA . GLU A 1 185 ? -1.537 -10.108 18.255 1.00 71.44 185 GLU A CA 1
ATOM 1483 C C . GLU A 1 185 ? -1.867 -9.224 19.465 1.00 71.44 185 GLU A C 1
ATOM 1485 O O . GLU A 1 185 ? -3.015 -9.190 19.894 1.00 71.44 185 GLU A O 1
ATOM 1490 N N . LYS A 1 186 ? -0.887 -8.473 19.988 1.00 76.88 186 LYS A N 1
ATOM 1491 C CA . LYS A 1 186 ? -1.084 -7.528 21.103 1.00 76.88 186 LYS A CA 1
ATOM 1492 C C . LYS A 1 186 ? -1.621 -6.185 20.622 1.00 76.88 186 LYS A C 1
ATOM 1494 O O . LYS A 1 186 ? -2.439 -5.560 21.284 1.00 76.88 186 LYS A O 1
ATOM 1499 N N . LEU A 1 187 ? -1.177 -5.760 19.444 1.00 79.50 187 LEU A N 1
ATOM 1500 C CA . LEU A 1 187 ? -1.539 -4.482 18.846 1.00 79.50 187 LEU A CA 1
ATOM 1501 C C . LEU A 1 187 ? -2.997 -4.442 18.356 1.00 79.50 187 LEU A C 1
ATOM 1503 O O . LEU A 1 187 ? -3.678 -3.438 18.538 1.00 79.50 187 LEU A O 1
ATOM 1507 N N . LEU A 1 188 ? -3.495 -5.532 17.757 1.00 84.25 188 LEU A N 1
ATOM 1508 C CA . LEU A 1 188 ? -4.868 -5.623 17.245 1.00 84.25 188 LEU A CA 1
ATOM 1509 C C . LEU A 1 188 ? -5.953 -5.268 18.291 1.00 84.25 188 LEU A C 1
ATOM 1511 O O . LEU A 1 188 ? -6.787 -4.415 17.975 1.00 84.25 188 LEU A O 1
ATOM 1515 N N . PRO A 1 189 ? -5.989 -5.872 19.501 1.00 84.69 189 PRO A N 1
ATOM 1516 C CA . PRO A 1 189 ? -6.998 -5.541 20.506 1.00 84.69 189 PRO A CA 1
ATOM 1517 C C . PRO A 1 189 ? -6.823 -4.130 21.077 1.00 84.69 189 PRO A C 1
ATOM 1519 O O . PRO A 1 189 ? -7.826 -3.480 21.353 1.00 84.69 189 PRO A O 1
ATOM 1522 N N . ILE A 1 190 ? -5.587 -3.633 21.208 1.00 84.44 190 ILE A N 1
ATOM 1523 C CA . ILE A 1 190 ? -5.314 -2.257 21.651 1.00 84.44 190 ILE A CA 1
ATOM 1524 C C . ILE A 1 190 ? -5.918 -1.251 20.665 1.00 84.44 190 ILE A C 1
ATOM 1526 O O . ILE A 1 190 ? -6.696 -0.392 21.071 1.00 84.44 190 ILE A O 1
ATOM 1530 N N . LEU A 1 191 ? -5.629 -1.396 19.366 1.00 85.44 191 LEU A N 1
ATOM 1531 C CA . LEU A 1 191 ? -6.184 -0.514 18.336 1.00 85.44 191 LEU A CA 1
ATOM 1532 C C . LEU A 1 191 ? -7.714 -0.633 18.243 1.00 85.44 191 LEU A C 1
ATOM 1534 O O . LEU A 1 191 ? -8.381 0.376 18.076 1.00 85.44 191 LEU A O 1
ATOM 1538 N N . ASN A 1 192 ? -8.296 -1.831 18.409 1.00 86.75 192 ASN A N 1
ATOM 1539 C CA . ASN A 1 192 ? -9.760 -1.981 18.454 1.00 86.75 192 ASN A CA 1
ATOM 1540 C C . ASN A 1 192 ? -10.388 -1.180 19.602 1.00 86.75 192 ASN A C 1
ATOM 1542 O O . ASN A 1 192 ? -11.377 -0.492 19.383 1.00 86.75 192 ASN A O 1
ATOM 1546 N N . LYS A 1 193 ? -9.812 -1.242 20.808 1.00 86.06 193 LYS A N 1
ATOM 1547 C CA . LYS A 1 193 ? -10.302 -0.475 21.962 1.00 86.06 193 LYS A CA 1
ATOM 1548 C C . LYS A 1 193 ? -10.102 1.033 21.783 1.00 86.06 193 LYS A C 1
ATOM 1550 O O . LYS A 1 193 ? -10.982 1.807 22.155 1.00 86.06 193 LYS A O 1
ATOM 1555 N N . LEU A 1 194 ? -8.982 1.461 21.192 1.00 86.31 194 LEU A N 1
ATOM 1556 C CA . LEU A 1 194 ? -8.750 2.869 20.847 1.00 86.31 194 LEU A CA 1
ATOM 1557 C C . LEU A 1 194 ? -9.759 3.376 19.808 1.00 86.31 194 LEU A C 1
ATOM 1559 O O . LEU A 1 194 ? -10.326 4.442 20.010 1.00 86.31 194 LEU A O 1
ATOM 1563 N N . ASP A 1 195 ? -10.052 2.605 18.759 1.00 87.31 195 ASP A N 1
ATOM 1564 C CA . ASP A 1 195 ? -11.050 2.981 17.749 1.00 87.31 195 ASP A CA 1
ATOM 1565 C C . ASP A 1 195 ? -12.473 3.019 18.341 1.00 87.31 195 ASP A C 1
ATOM 1567 O O . ASP A 1 195 ? -13.207 3.982 18.120 1.00 87.31 195 ASP A O 1
ATOM 1571 N N . SER A 1 196 ? -12.858 2.019 19.145 1.00 86.06 196 SER A N 1
ATOM 1572 C CA . SER A 1 196 ? -14.158 1.987 19.831 1.00 86.06 196 SER A CA 1
ATOM 1573 C C . SER A 1 196 ? -14.342 3.156 20.798 1.00 86.06 196 SER A C 1
ATOM 1575 O O . SER A 1 196 ? -15.373 3.823 20.767 1.00 86.06 196 SER A O 1
ATOM 1577 N N . SER A 1 197 ? -13.332 3.448 21.622 1.00 84.75 197 SER A N 1
ATOM 1578 C CA . SER A 1 197 ? -13.377 4.595 22.538 1.00 84.75 197 SER A CA 1
ATOM 1579 C C . SER A 1 197 ? -13.345 5.930 21.787 1.00 84.75 197 SER A C 1
ATOM 1581 O O . SER A 1 197 ? -14.056 6.856 22.171 1.00 84.75 197 SER A O 1
ATOM 1583 N N . LEU A 1 198 ? -12.609 6.035 20.674 1.00 86.06 198 LEU A N 1
ATOM 1584 C CA . LEU A 1 198 ? -12.609 7.230 19.827 1.00 86.06 198 LEU A CA 1
ATOM 1585 C C . LEU A 1 198 ? -13.997 7.519 19.241 1.00 86.06 198 LEU A C 1
ATOM 1587 O O . LEU A 1 198 ? -14.435 8.668 19.300 1.00 86.06 198 LEU A O 1
ATOM 1591 N N . LEU A 1 199 ? -14.683 6.503 18.706 1.00 85.75 199 LEU A N 1
ATOM 1592 C CA . LEU A 1 199 ? -16.054 6.633 18.202 1.00 85.75 199 LEU A CA 1
ATOM 1593 C C . LEU A 1 199 ? -17.020 7.021 19.332 1.00 85.75 199 LEU A C 1
ATOM 1595 O O . LEU A 1 199 ? -17.749 8.000 19.198 1.00 85.75 199 LEU A O 1
ATOM 1599 N N . TYR A 1 200 ? -16.938 6.352 20.485 1.00 84.81 200 TYR A N 1
ATOM 1600 C CA . TYR A 1 200 ? -17.764 6.657 21.658 1.00 84.81 200 TYR A CA 1
ATOM 1601 C C . TYR A 1 200 ? -17.637 8.123 22.123 1.00 84.81 200 TYR A C 1
ATOM 1603 O O . TYR A 1 200 ? -18.641 8.792 22.377 1.00 84.81 200 TYR A O 1
ATOM 1611 N N . PHE A 1 201 ? -16.417 8.674 22.184 1.00 83.62 201 PHE A N 1
ATOM 1612 C CA . PHE A 1 201 ? -16.219 10.086 22.549 1.00 83.62 201 PHE A CA 1
ATOM 1613 C C . PHE A 1 201 ? -16.634 11.076 21.449 1.00 83.62 201 PHE A C 1
ATOM 1615 O O . PHE A 1 201 ? -16.938 12.227 21.764 1.00 83.62 201 PHE A O 1
ATOM 1622 N N . GLN A 1 202 ? -16.679 10.656 20.179 1.00 83.88 202 GLN A N 1
ATOM 1623 C CA . GLN A 1 202 ? -17.241 11.466 19.091 1.00 83.88 202 GLN A CA 1
ATOM 1624 C C . GLN A 1 202 ? -18.776 11.505 19.137 1.00 83.88 202 GLN A C 1
ATOM 1626 O O . GLN A 1 202 ? -19.359 12.564 18.903 1.00 83.88 202 GLN A O 1
ATOM 1631 N N . GLU A 1 203 ? -19.428 10.391 19.479 1.00 84.69 203 GLU A N 1
ATOM 1632 C CA . GLU A 1 203 ? -20.890 10.297 19.611 1.00 84.69 203 GLU A CA 1
ATOM 1633 C C . GLU A 1 203 ? -21.418 10.968 20.892 1.00 84.69 203 GLU A C 1
ATOM 1635 O O . GLU A 1 203 ? -22.530 11.502 20.903 1.00 84.69 203 GLU A O 1
ATOM 1640 N N . HIS A 1 204 ? -20.604 11.030 21.954 1.00 80.81 204 HIS A N 1
ATOM 1641 C CA . HIS A 1 204 ? -20.963 11.663 23.228 1.00 80.81 204 HIS A CA 1
ATOM 1642 C C . HIS A 1 204 ? -20.085 12.883 23.596 1.00 80.81 204 HIS A C 1
ATOM 1644 O O . HIS A 1 204 ? -19.349 12.862 24.593 1.00 80.81 204 HIS A O 1
ATOM 1650 N N . PRO A 1 205 ? -20.207 14.014 22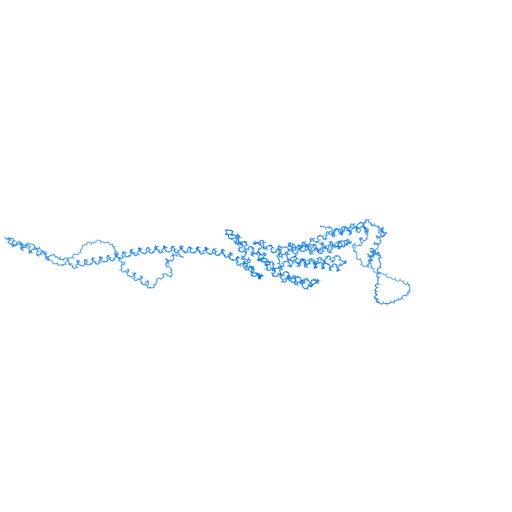.871 1.00 78.62 205 PRO A N 1
ATOM 1651 C CA . PRO A 1 205 ? -19.515 15.263 23.207 1.00 78.62 205 PRO A CA 1
ATOM 1652 C C . PRO A 1 205 ? -20.090 15.965 24.454 1.00 78.62 205 PRO A C 1
ATOM 1654 O O . PRO A 1 205 ? -19.473 16.885 24.982 1.00 78.62 205 PRO A O 1
ATOM 1657 N N . ASN A 1 206 ? -21.265 15.542 24.938 1.00 76.94 206 ASN A N 1
ATOM 1658 C CA . ASN A 1 206 ? -21.989 16.197 26.035 1.00 76.94 206 ASN A CA 1
ATOM 1659 C C . ASN A 1 206 ? -21.375 15.951 27.429 1.00 76.94 206 ASN A C 1
ATOM 1661 O O . ASN A 1 206 ? -21.709 16.667 28.375 1.00 76.94 206 ASN A O 1
ATOM 1665 N N . PHE A 1 207 ? -20.498 14.952 27.596 1.00 79.12 207 PHE A N 1
ATOM 1666 C CA . PHE A 1 207 ? -19.838 14.706 28.882 1.00 79.12 207 PHE A CA 1
ATOM 1667 C C . PHE A 1 207 ? -18.694 15.698 29.117 1.00 79.12 207 PHE A C 1
ATOM 1669 O O . PHE A 1 207 ? -17.826 15.877 28.266 1.00 79.12 207 PHE A O 1
ATOM 1676 N N . LYS A 1 208 ? -18.635 16.274 30.325 1.00 79.00 208 LYS A N 1
ATOM 1677 C CA . LYS A 1 208 ? -17.663 17.312 30.714 1.00 79.00 208 LYS A CA 1
ATOM 1678 C C . LYS A 1 208 ? -16.198 16.957 30.409 1.00 79.00 208 LYS A C 1
ATOM 1680 O O . LYS A 1 208 ? -15.452 17.817 29.956 1.00 79.00 208 LYS A O 1
ATOM 1685 N N . GLU A 1 209 ? -15.796 15.710 30.653 1.00 82.44 209 GLU A N 1
ATOM 1686 C CA . GLU A 1 209 ? -14.418 15.245 30.436 1.00 82.44 209 GLU A CA 1
ATOM 1687 C C . GLU A 1 209 ? -14.199 14.587 29.058 1.00 82.44 209 GLU A C 1
ATOM 1689 O O . GLU A 1 209 ? -13.061 14.268 28.717 1.00 82.44 209 GLU A O 1
ATOM 1694 N N . SER A 1 210 ? -15.245 14.436 28.230 1.00 82.00 210 SER A N 1
ATOM 1695 C CA . SER A 1 210 ? -15.144 13.896 26.861 1.00 82.00 210 SER A CA 1
ATOM 1696 C C . SER A 1 210 ? -14.048 14.567 26.015 1.00 82.00 210 SER A C 1
ATOM 1698 O O . SER A 1 210 ? -13.199 13.843 25.496 1.00 82.00 210 SER A O 1
ATOM 1700 N N . PRO A 1 211 ? -13.936 15.914 25.922 1.00 84.06 211 PRO A N 1
ATOM 1701 C CA . PRO A 1 211 ? -12.874 16.535 25.122 1.00 84.06 211 PRO A CA 1
ATOM 1702 C C . PRO A 1 211 ? -11.461 16.229 25.645 1.00 84.06 211 PRO A C 1
ATOM 1704 O O . PRO A 1 211 ? -10.540 16.055 24.847 1.00 84.06 211 PRO A O 1
ATOM 1707 N N . ASN A 1 212 ? -11.282 16.104 26.965 1.00 87.69 212 ASN A N 1
ATOM 1708 C CA . ASN A 1 212 ? -9.992 15.760 27.569 1.00 87.69 212 ASN A CA 1
ATOM 1709 C C . ASN A 1 212 ? -9.603 14.309 27.244 1.00 87.69 212 ASN A C 1
ATOM 1711 O O . ASN A 1 212 ? -8.463 14.044 26.854 1.00 87.69 212 ASN A O 1
ATOM 1715 N N . TYR A 1 213 ? -10.550 13.373 27.350 1.00 85.81 213 TYR A N 1
ATOM 1716 C CA . TYR A 1 213 ? -10.316 11.972 26.992 1.00 85.81 213 TYR A CA 1
ATOM 1717 C C . TYR A 1 213 ? -10.163 11.762 25.485 1.00 85.81 213 TYR A C 1
ATOM 1719 O O . TYR A 1 213 ? -9.308 10.983 25.082 1.00 85.81 213 TYR A O 1
ATOM 1727 N N . LEU A 1 214 ? -10.863 12.518 24.638 1.00 85.75 214 LEU A N 1
ATOM 1728 C CA . LEU A 1 214 ? -10.658 12.503 23.187 1.00 85.75 214 LEU A CA 1
ATOM 1729 C C . LEU A 1 214 ? -9.219 12.912 22.821 1.00 85.75 214 LEU A C 1
ATOM 1731 O O . LEU A 1 214 ? -8.595 12.277 21.967 1.00 85.75 214 LEU A O 1
ATOM 1735 N N . ILE A 1 215 ? -8.650 13.917 23.501 1.00 87.00 215 ILE A N 1
ATOM 1736 C CA . ILE A 1 215 ? -7.233 14.289 23.344 1.00 87.00 215 ILE A CA 1
ATOM 1737 C C . ILE A 1 215 ? -6.308 13.150 23.812 1.00 87.00 215 ILE A C 1
ATOM 1739 O O . ILE A 1 215 ? -5.366 12.822 23.088 1.00 87.00 215 ILE A O 1
ATOM 1743 N N . LYS A 1 216 ? -6.585 12.509 24.962 1.00 86.69 216 LYS A N 1
ATOM 1744 C CA . LYS A 1 216 ? -5.825 11.331 25.441 1.00 86.69 216 LYS A CA 1
ATOM 1745 C C . LYS A 1 216 ? -5.879 10.148 24.465 1.00 86.69 216 LYS A C 1
ATOM 1747 O O . LYS A 1 216 ? -4.855 9.512 24.222 1.00 86.69 216 LYS A O 1
ATOM 1752 N N . VAL A 1 217 ? -7.048 9.843 23.896 1.00 86.75 217 VAL A N 1
ATOM 1753 C CA . VAL A 1 217 ? -7.218 8.757 22.915 1.00 86.75 217 VAL A CA 1
ATOM 1754 C C . VAL A 1 217 ? -6.385 9.039 21.676 1.00 86.75 217 VAL A C 1
ATOM 1756 O O . VAL A 1 217 ? -5.608 8.183 21.265 1.00 86.75 217 VAL A O 1
ATOM 1759 N N . LYS A 1 218 ? -6.466 10.257 21.122 1.00 87.94 218 LYS A N 1
ATOM 1760 C CA . LYS A 1 218 ? -5.655 10.649 19.960 1.00 87.94 218 LYS A CA 1
ATOM 1761 C C . LYS A 1 218 ? -4.155 10.640 20.258 1.00 87.94 218 LYS A C 1
ATOM 1763 O O . LYS A 1 218 ? -3.376 10.212 19.412 1.00 87.94 218 LYS A O 1
ATOM 1768 N N . SER A 1 219 ? -3.714 11.066 21.445 1.00 88.88 219 SER A N 1
ATOM 1769 C CA . SER A 1 219 ? -2.288 10.991 21.799 1.00 88.88 219 SER A CA 1
ATOM 1770 C C . SER A 1 219 ? -1.812 9.543 21.962 1.00 88.88 219 SER A C 1
ATOM 1772 O O . SER A 1 219 ? -0.761 9.189 21.432 1.00 88.88 219 SER A O 1
ATOM 1774 N N . SER A 1 220 ? -2.612 8.684 22.599 1.00 86.88 220 SER A N 1
ATOM 1775 C CA . SER A 1 220 ? -2.327 7.249 22.743 1.00 86.88 220 SER A CA 1
ATOM 1776 C C . SER A 1 220 ? -2.321 6.529 21.391 1.00 86.88 220 SER A C 1
ATOM 1778 O O . SER A 1 220 ? -1.441 5.709 21.141 1.00 86.88 220 SER A O 1
ATOM 1780 N N . LEU A 1 221 ? -3.235 6.888 20.482 1.00 89.00 221 LEU A N 1
ATOM 1781 C CA . LEU A 1 221 ? -3.257 6.402 19.103 1.00 89.00 221 LEU A CA 1
ATOM 1782 C C . LEU A 1 221 ? -1.988 6.811 18.344 1.00 89.00 221 LEU A C 1
ATOM 1784 O O . LEU A 1 221 ? -1.348 5.954 17.743 1.00 89.00 221 LEU A O 1
ATOM 1788 N N . LYS A 1 222 ? -1.554 8.075 18.430 1.00 88.56 222 LYS A N 1
ATOM 1789 C CA . LYS A 1 222 ? -0.288 8.524 17.817 1.00 88.56 222 LYS A CA 1
ATOM 1790 C C . LYS A 1 222 ? 0.923 7.767 18.343 1.00 88.56 222 LYS A C 1
ATOM 1792 O O . LYS A 1 222 ? 1.771 7.373 17.550 1.00 88.56 222 LYS A O 1
ATOM 1797 N N . ILE A 1 223 ? 0.987 7.516 19.650 1.00 87.69 223 ILE A N 1
ATOM 1798 C CA . ILE A 1 223 ? 2.054 6.702 20.250 1.00 87.69 223 ILE A CA 1
ATOM 1799 C C . ILE A 1 223 ? 1.993 5.263 19.707 1.00 87.69 223 ILE A C 1
ATOM 1801 O O . ILE A 1 223 ? 3.020 4.721 19.301 1.00 87.69 223 ILE A O 1
ATOM 1805 N N . ALA A 1 224 ? 0.799 4.661 19.619 1.00 87.44 224 ALA A N 1
ATOM 1806 C CA . ALA A 1 224 ? 0.604 3.330 19.036 1.00 87.44 224 ALA A CA 1
ATOM 1807 C C . ALA A 1 224 ? 1.106 3.264 17.585 1.00 87.44 224 ALA A C 1
ATOM 1809 O O . ALA A 1 224 ? 1.795 2.321 17.199 1.00 87.44 224 ALA A O 1
ATOM 1810 N N . LEU A 1 225 ? 0.767 4.278 16.790 1.00 88.75 225 LEU A N 1
ATOM 1811 C CA . LEU A 1 225 ? 1.136 4.384 15.385 1.00 88.75 225 LEU A CA 1
ATOM 1812 C C . LEU A 1 225 ? 2.639 4.614 15.189 1.00 88.75 225 LEU A C 1
ATOM 1814 O O . LEU A 1 225 ? 3.234 3.965 14.329 1.00 88.75 225 LEU A O 1
ATOM 1818 N N . GLU A 1 226 ? 3.270 5.458 16.007 1.00 88.25 226 GLU A N 1
ATOM 1819 C CA . GLU A 1 226 ? 4.717 5.690 15.946 1.00 88.25 226 GLU A CA 1
ATOM 1820 C C . GLU A 1 226 ? 5.503 4.423 16.324 1.00 88.25 226 GLU A C 1
ATOM 1822 O O . GLU A 1 226 ? 6.502 4.115 15.680 1.00 88.25 226 GLU A O 1
ATOM 1827 N N . TYR A 1 227 ? 5.014 3.603 17.266 1.00 86.31 227 TYR A N 1
ATOM 1828 C CA . TYR A 1 227 ? 5.593 2.276 17.522 1.00 86.31 227 TYR A CA 1
ATOM 1829 C C . TYR A 1 227 ? 5.499 1.338 16.303 1.00 86.31 227 TYR A C 1
ATOM 1831 O O . TYR A 1 227 ? 6.443 0.595 16.024 1.00 86.31 227 TYR A O 1
ATOM 1839 N N . ILE A 1 228 ? 4.389 1.356 15.554 1.00 87.81 228 ILE A N 1
ATOM 1840 C CA . ILE A 1 228 ? 4.237 0.538 14.334 1.00 87.81 228 ILE A CA 1
ATOM 1841 C C . ILE A 1 228 ? 5.194 1.019 13.247 1.00 87.81 228 ILE A C 1
ATOM 1843 O O . ILE A 1 228 ? 5.898 0.202 12.652 1.00 87.81 228 ILE A O 1
ATOM 1847 N N . LYS A 1 229 ? 5.234 2.336 13.020 1.00 90.00 229 LYS A N 1
ATOM 1848 C CA . LYS A 1 229 ? 6.147 2.994 12.086 1.00 90.00 229 LYS A CA 1
ATOM 1849 C C . LYS A 1 229 ? 7.593 2.663 12.428 1.00 90.00 229 LYS A C 1
ATOM 1851 O O . LYS A 1 229 ? 8.261 2.071 11.593 1.00 90.00 229 LYS A O 1
ATOM 1856 N N . SER A 1 230 ? 8.026 2.920 13.663 1.00 89.94 230 SER A N 1
ATOM 1857 C CA . SER A 1 230 ? 9.379 2.612 14.138 1.00 89.94 230 SER A CA 1
ATOM 1858 C C . SER A 1 230 ? 9.727 1.130 13.975 1.00 89.94 230 SER A C 1
ATOM 1860 O O . SER A 1 230 ? 10.813 0.806 13.513 1.00 89.94 230 SER A O 1
ATOM 1862 N N . ASN A 1 231 ? 8.811 0.196 14.259 1.00 87.50 231 ASN A N 1
ATOM 1863 C CA . ASN A 1 231 ? 9.068 -1.223 13.991 1.00 87.50 231 ASN A CA 1
ATOM 1864 C C . ASN A 1 231 ? 9.283 -1.495 12.489 1.00 87.50 231 ASN A C 1
ATOM 1866 O O . ASN A 1 231 ? 10.223 -2.191 12.111 1.00 87.50 231 ASN A O 1
ATOM 1870 N N . VAL A 1 232 ? 8.445 -0.929 11.616 1.00 88.75 232 VAL A N 1
ATOM 1871 C CA . VAL A 1 232 ? 8.566 -1.114 10.162 1.00 88.75 232 VAL A CA 1
ATOM 1872 C C . VAL A 1 232 ? 9.836 -0.459 9.609 1.00 88.75 232 VAL A C 1
ATOM 1874 O O . VAL A 1 232 ? 10.537 -1.115 8.837 1.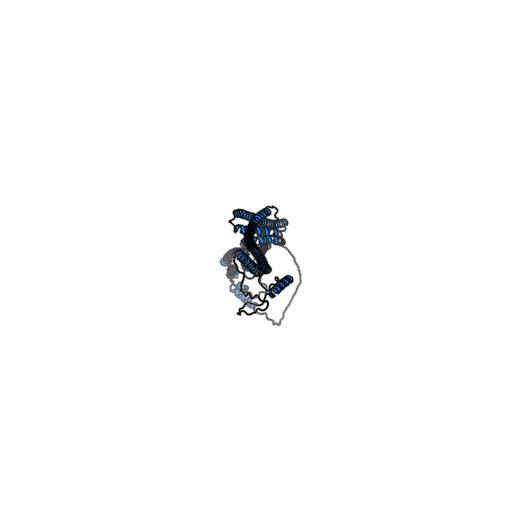00 88.75 232 VAL A O 1
ATOM 1877 N N . THR A 1 233 ? 10.186 0.761 10.032 1.00 89.62 233 THR A N 1
ATOM 1878 C CA . THR A 1 233 ? 11.450 1.411 9.646 1.00 89.62 233 THR A CA 1
ATOM 1879 C C . THR A 1 233 ? 12.641 0.604 10.148 1.00 89.62 233 THR A C 1
ATOM 1881 O O . THR A 1 233 ? 13.493 0.257 9.341 1.00 89.62 233 THR A O 1
ATOM 1884 N N . ASN A 1 234 ? 12.647 0.160 11.410 1.00 89.62 234 ASN A N 1
ATOM 1885 C CA . ASN A 1 234 ? 13.721 -0.668 11.972 1.00 89.62 234 ASN A CA 1
ATOM 1886 C C . ASN A 1 234 ? 13.886 -2.008 11.227 1.00 89.62 234 ASN A C 1
ATOM 1888 O O . ASN A 1 234 ? 15.010 -2.463 11.030 1.00 89.62 234 ASN A O 1
ATOM 1892 N N . ILE A 1 235 ? 12.799 -2.664 10.790 1.00 87.50 235 ILE A N 1
ATOM 1893 C CA . ILE A 1 235 ? 12.887 -3.888 9.966 1.00 87.50 235 ILE A CA 1
ATOM 1894 C C . ILE A 1 235 ? 13.528 -3.578 8.605 1.00 87.50 235 ILE A C 1
ATOM 1896 O O . ILE A 1 235 ? 14.357 -4.359 8.128 1.00 87.50 235 ILE A O 1
ATOM 1900 N N . ILE A 1 236 ? 13.151 -2.458 7.981 1.00 88.00 236 ILE A N 1
ATOM 1901 C CA . ILE A 1 236 ? 13.692 -2.016 6.690 1.00 88.00 236 ILE A CA 1
ATOM 1902 C C . ILE A 1 236 ? 15.178 -1.654 6.838 1.00 88.00 236 ILE A C 1
ATOM 1904 O O . ILE A 1 236 ? 16.001 -2.264 6.162 1.00 88.00 236 ILE A O 1
ATOM 1908 N N . GLU A 1 237 ? 15.539 -0.774 7.775 1.00 89.38 237 GLU A N 1
ATOM 1909 C CA . GLU A 1 237 ? 16.922 -0.384 8.095 1.00 89.38 237 GLU A CA 1
ATOM 1910 C C . GLU A 1 237 ? 17.802 -1.592 8.404 1.00 89.38 237 GLU A C 1
ATOM 1912 O O . GLU A 1 237 ? 18.888 -1.722 7.849 1.00 89.38 237 GLU A O 1
ATOM 1917 N N . ARG A 1 238 ? 17.327 -2.533 9.230 1.00 88.31 238 ARG A N 1
ATOM 1918 C CA . ARG A 1 238 ? 18.092 -3.749 9.528 1.00 88.31 238 ARG A CA 1
ATOM 1919 C C . ARG A 1 238 ? 18.318 -4.596 8.277 1.00 88.31 238 ARG A C 1
ATOM 1921 O O . ARG A 1 238 ? 19.403 -5.137 8.112 1.00 88.31 238 ARG A O 1
ATOM 1928 N N . THR A 1 239 ? 17.330 -4.683 7.384 1.00 84.94 239 THR A N 1
ATOM 1929 C CA . THR A 1 239 ? 17.472 -5.400 6.103 1.00 84.94 239 THR A CA 1
ATOM 1930 C C . THR A 1 239 ? 18.453 -4.688 5.163 1.00 84.94 239 THR A C 1
ATOM 1932 O O . THR A 1 239 ? 19.206 -5.354 4.459 1.00 84.94 239 THR A O 1
ATOM 1935 N N . ILE A 1 240 ? 18.482 -3.351 5.170 1.00 84.19 240 ILE A N 1
ATOM 1936 C CA . ILE A 1 240 ? 19.435 -2.534 4.403 1.00 84.19 240 ILE A CA 1
ATOM 1937 C C . ILE A 1 240 ? 20.856 -2.718 4.948 1.00 84.19 240 ILE A C 1
ATOM 1939 O O . ILE A 1 240 ? 21.764 -3.019 4.178 1.00 84.19 240 ILE A O 1
ATOM 1943 N N . ASN A 1 241 ? 21.043 -2.624 6.265 1.00 83.62 241 ASN A N 1
ATOM 1944 C CA . ASN A 1 241 ? 22.341 -2.807 6.918 1.00 83.62 241 ASN A CA 1
ATOM 1945 C C . ASN A 1 241 ? 22.878 -4.234 6.710 1.00 83.62 241 ASN A C 1
ATOM 1947 O O . ASN A 1 241 ? 24.028 -4.387 6.310 1.00 83.62 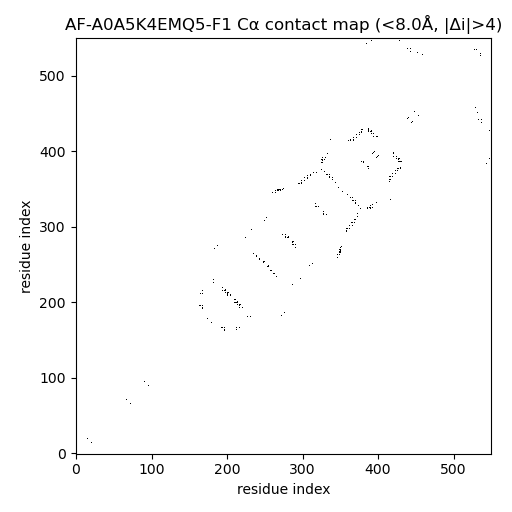241 ASN A O 1
ATOM 1951 N N . GLU A 1 242 ? 22.030 -5.266 6.850 1.00 81.69 242 GLU A N 1
ATOM 1952 C CA . GLU A 1 242 ? 22.376 -6.659 6.509 1.00 81.69 242 GLU A CA 1
ATOM 1953 C C . GLU A 1 242 ? 22.866 -6.809 5.052 1.00 81.69 242 GLU A C 1
ATOM 1955 O O . GLU A 1 242 ? 23.701 -7.666 4.776 1.00 81.69 242 GLU A O 1
ATOM 1960 N N . LEU A 1 243 ? 22.361 -6.004 4.107 1.00 77.31 243 LEU A N 1
ATOM 1961 C CA . LEU A 1 243 ? 22.778 -6.037 2.697 1.00 77.31 243 LEU A CA 1
ATOM 1962 C C . LEU A 1 243 ? 24.033 -5.196 2.418 1.00 77.31 243 LEU A C 1
ATOM 1964 O O . LEU A 1 243 ? 24.847 -5.595 1.585 1.00 77.31 243 LEU A O 1
ATOM 1968 N N . LEU A 1 244 ? 24.210 -4.067 3.110 1.00 74.62 244 LEU A N 1
ATOM 1969 C CA . LEU A 1 244 ? 25.412 -3.232 3.019 1.00 74.62 244 LEU A CA 1
ATOM 1970 C C . LEU A 1 244 ? 26.641 -3.952 3.595 1.00 74.62 244 LEU A C 1
ATOM 1972 O O . LEU A 1 244 ? 27.696 -3.948 2.962 1.00 74.62 244 LEU A O 1
ATOM 1976 N N . GLU A 1 245 ? 26.493 -4.621 4.744 1.00 71.75 245 GLU A N 1
ATOM 1977 C CA . GLU A 1 245 ? 27.562 -5.402 5.390 1.00 71.75 245 GLU A CA 1
ATOM 1978 C C . GLU A 1 245 ? 28.044 -6.586 4.538 1.00 71.75 245 GLU A C 1
ATOM 1980 O O . GLU A 1 245 ? 29.214 -6.959 4.613 1.00 71.75 245 GLU A O 1
ATOM 1985 N N . LEU A 1 246 ? 27.170 -7.169 3.709 1.00 66.12 246 LEU A N 1
ATOM 1986 C CA . LEU A 1 246 ? 27.519 -8.305 2.849 1.00 66.12 246 LEU A CA 1
ATOM 1987 C C . LEU A 1 246 ? 28.388 -7.924 1.637 1.00 66.12 246 LEU A C 1
ATOM 1989 O O . LEU A 1 246 ? 28.996 -8.814 1.054 1.00 66.12 246 LEU A O 1
ATOM 1993 N N . HIS A 1 247 ? 28.450 -6.641 1.259 1.00 57.50 247 HIS A N 1
ATOM 1994 C CA . HIS A 1 247 ? 29.276 -6.042 0.187 1.00 57.50 247 HIS A CA 1
ATOM 1995 C C . HIS A 1 247 ? 29.165 -6.637 -1.249 1.00 57.50 247 HIS A C 1
ATOM 1997 O O . HIS A 1 247 ? 29.595 -6.000 -2.209 1.00 57.50 247 HIS A O 1
ATOM 2003 N N . ASP A 1 248 ? 28.491 -7.777 -1.436 1.00 51.47 248 ASP A N 1
ATOM 2004 C CA . ASP A 1 248 ? 28.286 -8.510 -2.703 1.00 51.47 248 ASP A CA 1
ATOM 2005 C C . ASP A 1 248 ? 27.336 -7.828 -3.714 1.00 51.47 248 ASP A C 1
ATOM 2007 O O . ASP A 1 248 ? 27.088 -8.348 -4.805 1.00 51.47 248 ASP A O 1
ATOM 2011 N N . VAL A 1 249 ? 26.808 -6.640 -3.398 1.00 53.22 249 VAL A N 1
ATOM 2012 C CA . VAL A 1 249 ? 25.863 -5.885 -4.253 1.00 53.22 249 VAL A CA 1
ATOM 2013 C C . VAL A 1 249 ? 26.484 -5.486 -5.610 1.00 53.22 249 VAL A C 1
ATOM 2015 O O . VAL A 1 249 ? 25.769 -5.149 -6.549 1.00 53.22 249 VAL A O 1
ATOM 2018 N N . ILE A 1 250 ? 27.812 -5.575 -5.737 1.00 51.16 250 ILE A N 1
ATOM 2019 C CA . ILE A 1 250 ? 28.595 -5.178 -6.918 1.00 51.16 250 ILE A CA 1
ATOM 2020 C C . ILE A 1 250 ? 28.615 -6.274 -8.014 1.00 51.16 250 ILE A C 1
ATOM 2022 O O . ILE A 1 250 ? 28.958 -5.981 -9.156 1.00 51.16 250 ILE A O 1
ATOM 2026 N N . SER A 1 251 ? 28.213 -7.523 -7.728 1.00 51.31 251 SER A N 1
ATOM 2027 C CA . SER A 1 251 ? 28.138 -8.588 -8.750 1.00 51.31 251 SER A CA 1
ATOM 2028 C C . SER A 1 251 ? 26.716 -8.736 -9.327 1.00 51.31 251 SER A C 1
ATOM 2030 O O . SER A 1 251 ? 25.800 -9.087 -8.579 1.00 51.31 251 SER A O 1
ATOM 2032 N N . PRO A 1 252 ? 26.491 -8.509 -10.639 1.00 54.16 252 PRO A N 1
ATOM 2033 C CA . PRO A 1 252 ? 25.150 -8.288 -11.193 1.00 54.16 252 PRO A CA 1
ATOM 2034 C C . PRO A 1 252 ? 24.231 -9.519 -11.251 1.00 54.16 252 PRO A C 1
ATOM 2036 O O . PRO A 1 252 ? 23.033 -9.343 -11.433 1.00 54.16 252 PRO A O 1
ATOM 2039 N N . GLU A 1 253 ? 24.732 -10.749 -11.101 1.00 52.69 253 GLU A N 1
ATOM 2040 C CA . GLU A 1 253 ? 23.888 -11.960 -11.194 1.00 52.69 253 GLU A CA 1
ATOM 2041 C C . GLU A 1 253 ? 23.382 -12.449 -9.825 1.00 52.69 253 GLU A C 1
ATOM 2043 O O . GLU A 1 253 ? 22.228 -12.857 -9.693 1.00 52.69 253 GLU A O 1
ATOM 2048 N N . ASN A 1 254 ? 24.206 -12.348 -8.775 1.00 57.59 254 ASN A N 1
ATOM 2049 C CA . ASN A 1 254 ? 23.818 -12.754 -7.417 1.00 57.59 254 ASN A CA 1
ATOM 2050 C C . ASN A 1 254 ? 23.142 -11.623 -6.622 1.00 57.59 254 ASN A C 1
ATOM 2052 O O . ASN A 1 254 ? 22.348 -11.898 -5.714 1.00 57.59 254 ASN A O 1
ATOM 2056 N N . SER A 1 255 ? 23.412 -10.356 -6.966 1.00 64.31 255 SER A N 1
ATOM 2057 C CA . SER A 1 255 ? 22.877 -9.186 -6.257 1.00 64.31 255 SER A CA 1
ATOM 2058 C C . SER A 1 255 ? 21.348 -9.134 -6.274 1.00 64.31 255 SER A C 1
ATOM 2060 O O . SER A 1 255 ? 20.747 -8.921 -5.224 1.00 64.31 255 SER A O 1
ATOM 2062 N N . PHE A 1 256 ? 20.698 -9.411 -7.409 1.00 69.56 256 PHE A N 1
ATOM 2063 C CA . PHE A 1 256 ? 19.233 -9.418 -7.520 1.00 69.56 256 PHE A CA 1
ATOM 2064 C C . PHE A 1 256 ? 18.590 -10.483 -6.621 1.00 69.56 256 PHE A C 1
ATOM 2066 O O . PHE A 1 256 ? 17.654 -10.191 -5.873 1.00 69.56 256 PHE A O 1
ATOM 2073 N N . ILE A 1 257 ? 19.111 -11.713 -6.618 1.00 74.69 257 ILE A N 1
ATOM 2074 C CA . ILE A 1 257 ? 18.553 -12.803 -5.800 1.00 74.69 257 ILE A CA 1
ATOM 2075 C C . ILE A 1 257 ? 18.645 -12.457 -4.304 1.00 74.69 257 ILE A C 1
ATOM 2077 O O . ILE A 1 257 ? 17.689 -12.680 -3.557 1.00 74.69 257 ILE A O 1
ATOM 2081 N N . LEU A 1 258 ? 19.752 -11.846 -3.870 1.00 76.44 258 LEU A N 1
ATOM 2082 C CA . LEU A 1 258 ? 19.936 -11.381 -2.494 1.00 76.44 258 LEU A CA 1
ATOM 2083 C C . LEU A 1 258 ? 19.042 -10.170 -2.164 1.00 76.44 258 LEU A C 1
ATOM 2085 O O . LEU A 1 258 ? 18.307 -10.205 -1.173 1.00 76.44 258 LEU A O 1
ATOM 2089 N N . LEU A 1 259 ? 19.048 -9.131 -3.003 1.00 78.88 259 LEU A N 1
ATOM 2090 C CA . LEU A 1 259 ? 18.361 -7.851 -2.783 1.00 78.88 259 LEU A CA 1
ATOM 2091 C C . LEU A 1 259 ? 16.831 -7.954 -2.857 1.00 78.88 259 LEU A C 1
ATOM 2093 O O . LEU A 1 259 ? 16.133 -7.246 -2.126 1.00 78.88 259 LEU A O 1
ATOM 2097 N N . TYR A 1 260 ? 16.286 -8.842 -3.689 1.00 84.31 260 TYR A N 1
ATOM 2098 C CA . TYR A 1 260 ? 14.849 -9.130 -3.692 1.00 84.31 260 TYR A CA 1
ATOM 2099 C C . TYR A 1 260 ? 14.504 -10.233 -2.687 1.00 84.31 260 TYR A C 1
ATOM 2101 O O . TYR A 1 260 ? 13.547 -10.084 -1.929 1.00 84.31 260 TYR A O 1
ATOM 2109 N N . GLY A 1 261 ? 15.295 -11.308 -2.592 1.00 83.81 261 GLY A N 1
ATOM 2110 C CA . GLY A 1 261 ? 15.025 -12.432 -1.687 1.00 83.81 261 GLY A CA 1
ATOM 2111 C C . GLY A 1 261 ? 14.988 -12.039 -0.205 1.00 83.81 261 GLY A C 1
ATOM 2112 O O . GLY A 1 261 ? 14.063 -12.430 0.515 1.00 83.81 261 GLY A O 1
ATOM 2113 N N . ARG A 1 262 ? 15.939 -11.213 0.257 1.00 82.94 262 ARG A N 1
ATOM 2114 C CA . ARG A 1 262 ? 15.993 -10.749 1.657 1.00 82.94 262 ARG A CA 1
ATOM 2115 C C . ARG A 1 262 ? 14.791 -9.880 2.018 1.00 82.94 262 ARG A C 1
ATOM 2117 O O . ARG A 1 262 ? 14.130 -10.165 3.017 1.00 82.94 262 ARG A O 1
ATOM 2124 N N . PHE A 1 263 ? 14.431 -8.911 1.176 1.00 85.75 263 PHE A N 1
ATOM 2125 C CA . PHE A 1 263 ? 13.235 -8.088 1.389 1.00 85.75 263 PHE A CA 1
ATOM 2126 C C . PHE A 1 263 ? 11.941 -8.919 1.334 1.00 85.75 263 PHE A C 1
ATOM 2128 O O . PHE A 1 263 ? 11.120 -8.825 2.251 1.00 85.75 263 PHE A O 1
ATOM 2135 N N . ARG A 1 264 ? 11.791 -9.823 0.351 1.00 87.06 264 ARG A N 1
ATOM 2136 C CA . ARG A 1 264 ? 10.641 -10.751 0.262 1.00 87.06 264 ARG A CA 1
ATOM 2137 C C . ARG A 1 264 ? 10.481 -11.609 1.526 1.00 87.06 264 ARG A C 1
ATOM 2139 O O . ARG A 1 264 ? 9.350 -11.897 1.911 1.00 87.06 264 ARG A O 1
ATOM 2146 N N . SER A 1 265 ? 11.576 -11.959 2.214 1.00 86.44 265 SER A N 1
ATOM 2147 C CA . SER A 1 265 ? 11.533 -12.725 3.473 1.00 86.44 265 SER A CA 1
ATOM 2148 C C . SER A 1 265 ? 10.929 -11.954 4.660 1.00 86.44 265 SER A C 1
ATOM 2150 O O . SER A 1 265 ? 10.249 -12.553 5.495 1.00 86.44 265 SER A O 1
ATOM 2152 N N . GLN A 1 266 ? 11.111 -10.627 4.728 1.00 84.12 266 GLN A N 1
ATOM 2153 C CA . GLN A 1 266 ? 10.469 -9.780 5.750 1.00 84.12 266 GLN A CA 1
ATOM 2154 C C . GLN A 1 266 ? 9.067 -9.299 5.323 1.00 84.12 266 GLN A C 1
ATOM 2156 O O . GLN A 1 266 ? 8.271 -8.910 6.182 1.00 84.12 266 GLN A O 1
ATOM 2161 N N . GLY A 1 267 ? 8.743 -9.420 4.025 1.00 84.62 267 GLY A N 1
ATOM 2162 C CA . GLY A 1 267 ? 7.426 -9.237 3.396 1.00 84.62 267 GLY A CA 1
ATOM 2163 C C . GLY A 1 267 ? 6.225 -9.492 4.307 1.00 84.62 267 GLY A C 1
ATOM 2164 O O . GLY A 1 267 ? 5.508 -8.545 4.645 1.00 84.62 267 GLY A O 1
ATOM 2165 N N . PRO A 1 268 ? 6.012 -10.740 4.769 1.00 85.94 268 PRO A N 1
ATOM 2166 C CA . PRO A 1 268 ? 4.836 -11.098 5.557 1.00 85.94 268 PRO A CA 1
ATOM 2167 C C . PRO A 1 268 ? 4.685 -10.304 6.860 1.00 85.94 268 PRO A C 1
ATOM 2169 O O . PRO A 1 268 ? 3.560 -10.005 7.254 1.00 85.94 268 PRO A O 1
ATOM 2172 N N . LYS A 1 269 ? 5.789 -9.929 7.524 1.00 85.00 269 LYS A N 1
ATOM 2173 C CA . LYS A 1 269 ? 5.745 -9.186 8.796 1.00 85.00 269 LYS A CA 1
ATOM 2174 C C . LYS A 1 269 ? 5.224 -7.771 8.573 1.00 85.00 269 LYS A C 1
ATOM 2176 O O . LYS A 1 269 ? 4.232 -7.391 9.194 1.00 85.00 269 LYS A O 1
ATOM 2181 N N . ILE A 1 270 ? 5.843 -7.044 7.639 1.00 86.75 270 ILE A N 1
ATOM 2182 C CA . ILE A 1 270 ? 5.457 -5.675 7.270 1.00 86.75 270 ILE A CA 1
ATOM 2183 C C . ILE A 1 270 ? 4.023 -5.667 6.723 1.00 86.75 270 ILE A C 1
ATOM 2185 O O . ILE A 1 270 ? 3.190 -4.911 7.225 1.00 86.75 270 ILE A O 1
ATOM 2189 N N . ARG A 1 271 ? 3.684 -6.586 5.801 1.00 88.50 271 ARG A N 1
ATOM 2190 C CA . ARG A 1 271 ? 2.318 -6.725 5.263 1.00 88.50 271 ARG A CA 1
ATOM 2191 C C . ARG A 1 271 ? 1.290 -6.959 6.370 1.00 88.50 271 ARG A C 1
ATOM 2193 O O . ARG A 1 271 ? 0.229 -6.344 6.366 1.00 88.50 271 ARG A O 1
ATOM 2200 N N . SER A 1 272 ? 1.608 -7.800 7.359 1.00 87.31 272 SER A N 1
ATOM 2201 C CA . SER A 1 272 ? 0.683 -8.125 8.452 1.00 87.31 272 SER A CA 1
ATOM 2202 C C . SER A 1 272 ? 0.334 -6.939 9.359 1.00 87.31 272 SER A C 1
ATOM 2204 O O . SER A 1 272 ? -0.757 -6.948 9.938 1.00 87.31 272 SER A O 1
ATOM 2206 N N . LEU A 1 273 ? 1.227 -5.944 9.463 1.00 84.12 273 LEU A N 1
ATOM 2207 C CA . LEU A 1 273 ? 1.000 -4.675 10.162 1.00 84.12 273 LEU A CA 1
ATOM 2208 C C . LEU A 1 273 ? 0.281 -3.674 9.248 1.00 84.12 273 LEU A C 1
ATOM 2210 O O . LEU A 1 273 ? -0.749 -3.130 9.640 1.00 84.12 273 LEU A O 1
ATOM 2214 N N . MET A 1 274 ? 0.748 -3.502 8.008 1.00 86.88 274 MET A N 1
ATOM 2215 C CA . MET A 1 274 ? 0.154 -2.561 7.048 1.00 86.88 274 MET A CA 1
ATOM 2216 C C . MET A 1 274 ? -1.306 -2.885 6.736 1.00 86.88 274 MET A C 1
ATOM 2218 O O . MET A 1 274 ? -2.151 -2.001 6.806 1.00 86.88 274 MET A O 1
ATOM 2222 N N . THR A 1 275 ? -1.660 -4.157 6.539 1.00 86.88 275 THR A N 1
ATOM 2223 C CA . THR A 1 275 ? -3.061 -4.568 6.343 1.00 86.88 275 THR A CA 1
ATOM 2224 C C . THR A 1 275 ? -3.955 -4.307 7.572 1.00 86.88 275 THR A C 1
ATOM 2226 O O . THR A 1 275 ? -5.176 -4.279 7.432 1.00 86.88 275 THR A O 1
ATOM 2229 N N . LEU A 1 276 ? -3.405 -4.108 8.781 1.00 83.00 276 LEU A N 1
ATOM 2230 C CA . LEU A 1 276 ? -4.207 -3.645 9.927 1.00 83.00 276 LEU A CA 1
ATOM 2231 C C . LEU A 1 276 ? -4.490 -2.144 9.871 1.00 83.00 276 LEU A C 1
ATOM 2233 O O . LEU A 1 276 ? -5.586 -1.745 10.253 1.00 83.00 276 LEU A O 1
ATOM 2237 N N . LEU A 1 277 ? -3.534 -1.341 9.397 1.00 85.12 277 LEU A N 1
ATOM 2238 C CA . LEU A 1 277 ? -3.708 0.101 9.209 1.00 85.12 277 LEU A CA 1
ATOM 2239 C C . LEU A 1 277 ? -4.623 0.386 8.009 1.00 85.12 277 LEU A C 1
ATOM 2241 O O . LEU A 1 277 ? -5.571 1.154 8.132 1.00 85.12 277 LEU A O 1
ATOM 2245 N N . GLU A 1 278 ? -4.410 -0.303 6.881 1.00 85.75 278 GLU A N 1
ATOM 2246 C CA . GLU A 1 278 ? -5.216 -0.174 5.657 1.00 85.75 278 GLU A CA 1
ATOM 2247 C C . GLU A 1 278 ? -6.714 -0.410 5.918 1.00 85.75 278 GLU A C 1
ATOM 2249 O O . GLU A 1 278 ? -7.559 0.297 5.377 1.00 85.75 278 GLU A O 1
ATOM 2254 N N . LYS A 1 279 ? -7.062 -1.355 6.803 1.00 85.00 279 LYS A N 1
ATOM 2255 C CA . LYS A 1 279 ? -8.459 -1.620 7.198 1.00 85.00 279 LYS A CA 1
ATOM 2256 C C . LYS A 1 279 ? -9.093 -0.523 8.063 1.00 85.00 279 LYS A C 1
ATOM 2258 O O . LYS A 1 279 ? -10.315 -0.494 8.170 1.00 85.00 279 LYS A O 1
ATOM 2263 N N . ARG A 1 280 ? -8.290 0.341 8.693 1.00 83.31 280 ARG A N 1
ATOM 2264 C CA . ARG A 1 280 ? -8.727 1.382 9.646 1.00 83.31 280 ARG A CA 1
ATOM 2265 C C . ARG A 1 280 ? -8.674 2.799 9.075 1.00 83.31 280 ARG A C 1
ATOM 2267 O O . ARG A 1 280 ? -9.037 3.735 9.777 1.00 83.31 280 ARG A O 1
ATOM 2274 N N . ILE A 1 281 ? -8.293 2.967 7.803 1.00 81.19 281 ILE A N 1
ATOM 2275 C CA . ILE A 1 281 ? -8.212 4.278 7.127 1.00 81.19 281 ILE A CA 1
ATOM 2276 C C . ILE A 1 281 ? -9.498 5.106 7.314 1.00 81.19 281 ILE A C 1
ATOM 2278 O O . ILE A 1 281 ? -9.422 6.310 7.518 1.00 81.19 281 ILE A O 1
ATOM 2282 N N . HIS A 1 282 ? -10.671 4.466 7.302 1.00 79.06 282 HIS A N 1
ATOM 2283 C CA . HIS A 1 282 ? -11.963 5.142 7.467 1.00 79.06 282 HIS A CA 1
ATOM 2284 C C . HIS A 1 282 ? -12.244 5.677 8.884 1.00 79.06 282 HIS A C 1
ATOM 2286 O O . HIS A 1 282 ? -13.179 6.455 9.045 1.00 79.06 282 HIS A O 1
ATOM 2292 N N . VAL A 1 283 ? -11.483 5.264 9.904 1.00 78.81 283 VAL A N 1
ATOM 2293 C CA . VAL A 1 283 ? -11.706 5.672 11.302 1.00 78.81 283 VAL A CA 1
ATOM 2294 C C . VAL A 1 283 ? -11.035 7.014 11.601 1.00 78.81 283 VAL A C 1
ATOM 2296 O O . VAL A 1 283 ? -11.590 7.835 12.329 1.00 78.81 283 VAL A O 1
ATOM 2299 N N . THR A 1 284 ? -9.821 7.256 11.091 1.00 79.75 284 THR A N 1
ATOM 2300 C CA . THR A 1 284 ? -9.056 8.491 11.358 1.00 79.75 284 THR A CA 1
ATOM 2301 C C . THR A 1 284 ? -7.948 8.706 10.322 1.00 79.75 284 THR A C 1
ATOM 2303 O O . THR A 1 284 ? -7.179 7.789 10.037 1.00 79.75 284 THR A O 1
ATOM 2306 N N . ASP A 1 285 ? -7.781 9.947 9.850 1.00 84.56 285 ASP A N 1
ATOM 2307 C CA . ASP A 1 285 ? -6.745 10.340 8.873 1.00 84.56 285 ASP A CA 1
ATOM 2308 C C . ASP A 1 285 ? -5.302 10.040 9.327 1.00 84.56 285 ASP A C 1
ATOM 2310 O O . ASP A 1 285 ? -4.408 9.847 8.503 1.00 84.56 285 ASP A O 1
ATOM 2314 N N . GLU A 1 286 ? -5.067 9.962 10.639 1.00 85.56 286 GLU A N 1
ATOM 2315 C CA . GLU A 1 286 ? -3.776 9.621 11.256 1.00 85.56 286 GLU A CA 1
ATOM 2316 C C . GLU A 1 286 ? -3.269 8.239 10.790 1.00 85.56 286 GLU A C 1
ATOM 2318 O O . GLU A 1 286 ? -2.070 8.066 10.562 1.00 85.56 286 GLU A O 1
ATOM 2323 N N . TYR A 1 287 ? -4.174 7.284 10.528 1.00 86.94 287 TYR A N 1
ATOM 2324 C CA . TYR A 1 287 ? -3.830 5.994 9.920 1.00 86.94 287 TYR A CA 1
ATOM 2325 C C . TYR A 1 287 ? -3.274 6.158 8.496 1.00 86.94 287 TYR A C 1
ATOM 2327 O O . TYR A 1 287 ? -2.270 5.535 8.146 1.00 86.94 287 TYR A O 1
ATOM 2335 N N . ALA A 1 288 ? -3.893 7.013 7.676 1.00 86.00 288 ALA A N 1
ATOM 2336 C CA . ALA A 1 288 ? -3.462 7.256 6.300 1.00 86.00 288 ALA A CA 1
ATOM 2337 C C . ALA A 1 288 ? -2.110 7.989 6.237 1.00 86.00 288 ALA A C 1
ATOM 2339 O O . ALA A 1 288 ? -1.269 7.653 5.403 1.00 86.00 288 ALA A O 1
ATOM 2340 N N . GLN A 1 289 ? -1.874 8.945 7.143 1.00 88.75 289 GLN A N 1
ATOM 2341 C CA . GLN A 1 289 ? -0.599 9.667 7.250 1.00 88.75 289 GLN A CA 1
ATOM 2342 C C . GLN A 1 289 ? 0.565 8.712 7.546 1.00 88.75 289 GLN A C 1
ATOM 2344 O O . GLN A 1 289 ? 1.580 8.738 6.852 1.00 88.75 289 GLN A O 1
ATOM 2349 N N . VAL A 1 290 ? 0.396 7.808 8.512 1.00 87.38 290 VAL A N 1
ATOM 2350 C CA . VAL A 1 290 ? 1.453 6.874 8.935 1.00 87.38 290 VAL A CA 1
ATOM 2351 C C . VAL A 1 290 ? 1.765 5.831 7.858 1.00 87.38 290 VAL A C 1
ATOM 2353 O O . VAL A 1 290 ? 2.933 5.501 7.644 1.00 87.38 290 VAL A O 1
ATOM 2356 N N . ILE A 1 291 ? 0.754 5.373 7.108 1.00 87.94 291 ILE A N 1
ATOM 2357 C CA . ILE A 1 291 ? 0.953 4.547 5.905 1.00 87.94 291 ILE A CA 1
ATOM 2358 C C . ILE A 1 291 ? 1.794 5.312 4.866 1.00 87.94 291 ILE A C 1
ATOM 2360 O O . ILE A 1 291 ? 2.795 4.786 4.381 1.00 87.94 291 ILE A O 1
ATOM 2364 N N . GLN A 1 292 ? 1.447 6.571 4.564 1.00 87.81 292 GLN A N 1
ATOM 2365 C CA . GLN A 1 292 ? 2.198 7.399 3.607 1.00 87.81 292 GLN A CA 1
ATOM 2366 C C . GLN A 1 292 ? 3.644 7.671 4.048 1.00 87.81 292 GLN A C 1
ATOM 2368 O O . GLN A 1 292 ? 4.542 7.680 3.205 1.00 87.81 292 GLN A O 1
ATOM 2373 N N . GLU A 1 293 ? 3.895 7.886 5.341 1.00 88.44 293 GLU A N 1
ATOM 2374 C CA . GLU A 1 293 ? 5.253 8.034 5.878 1.00 88.44 293 GLU A CA 1
ATOM 2375 C C . GLU A 1 293 ? 6.070 6.749 5.702 1.00 88.44 293 GLU A C 1
ATOM 2377 O O . GLU A 1 293 ? 7.196 6.805 5.209 1.00 88.44 293 GLU A O 1
ATOM 2382 N N . CYS A 1 294 ? 5.484 5.586 6.001 1.00 89.00 294 CYS A N 1
ATOM 2383 C CA . CYS A 1 294 ? 6.147 4.297 5.796 1.00 89.00 294 CYS A CA 1
ATOM 2384 C C . CYS A 1 294 ? 6.408 4.005 4.307 1.00 89.00 294 CYS A C 1
ATOM 2386 O O . CYS A 1 294 ? 7.468 3.476 3.970 1.00 89.00 294 CYS A O 1
ATOM 2388 N N . HIS A 1 295 ? 5.492 4.387 3.407 1.00 88.12 295 HIS A N 1
ATOM 2389 C CA . HIS A 1 295 ? 5.707 4.294 1.957 1.00 88.12 295 HIS A CA 1
ATOM 2390 C C . HIS A 1 295 ? 6.879 5.173 1.509 1.00 88.12 295 HIS A C 1
ATOM 2392 O O . HIS A 1 295 ? 7.759 4.695 0.798 1.00 88.12 295 HIS A O 1
ATOM 2398 N N . LYS A 1 296 ? 6.918 6.442 1.941 1.00 88.62 296 LYS A N 1
ATOM 2399 C CA . LYS A 1 296 ? 8.010 7.374 1.614 1.00 88.62 296 LYS A CA 1
ATOM 2400 C C . LYS A 1 296 ? 9.354 6.862 2.121 1.00 88.62 296 LYS A C 1
ATOM 2402 O O . LYS A 1 296 ? 10.320 6.894 1.369 1.00 88.62 296 LYS A O 1
ATOM 2407 N N . PHE A 1 297 ? 9.403 6.354 3.353 1.00 89.75 297 PHE A N 1
ATOM 2408 C CA . PHE A 1 297 ? 10.611 5.779 3.942 1.00 89.75 297 PHE A CA 1
ATOM 2409 C C . PHE A 1 297 ? 11.119 4.562 3.153 1.00 89.75 297 PHE A C 1
ATOM 2411 O O . PHE A 1 297 ? 12.284 4.515 2.762 1.00 89.75 297 PHE A O 1
ATOM 2418 N N . TYR A 1 298 ? 10.228 3.608 2.855 1.00 89.69 298 TYR A N 1
ATOM 2419 C CA . TYR A 1 298 ? 10.556 2.426 2.054 1.00 89.69 298 TYR A CA 1
ATOM 2420 C C . TYR A 1 298 ? 11.067 2.803 0.656 1.00 89.69 298 TYR A C 1
ATOM 2422 O O . TYR A 1 298 ? 12.121 2.327 0.236 1.00 89.69 298 TYR A O 1
ATOM 2430 N N . LEU A 1 299 ? 10.339 3.675 -0.052 1.00 89.31 299 LEU A N 1
ATOM 2431 C CA . LEU A 1 299 ? 10.685 4.091 -1.413 1.00 89.31 299 LEU A CA 1
ATOM 2432 C C . LEU A 1 299 ? 11.988 4.896 -1.453 1.00 89.31 299 LEU A C 1
ATOM 2434 O O . LEU A 1 299 ? 12.775 4.696 -2.369 1.00 89.31 299 LEU A O 1
ATOM 2438 N N . HIS A 1 300 ? 12.256 5.748 -0.459 1.00 90.06 300 HIS A N 1
ATOM 2439 C CA . HIS A 1 300 ? 13.490 6.533 -0.394 1.00 90.06 300 HIS A CA 1
ATOM 2440 C C . HIS A 1 300 ? 14.737 5.644 -0.304 1.00 90.06 300 HIS A C 1
ATOM 2442 O O . HIS A 1 300 ? 15.643 5.778 -1.124 1.00 90.06 300 HIS A O 1
ATOM 2448 N N . HIS A 1 301 ? 14.758 4.685 0.625 1.00 87.38 301 HIS A N 1
ATOM 2449 C CA . HIS A 1 301 ? 15.889 3.762 0.739 1.00 87.38 301 HIS A CA 1
ATOM 2450 C C . HIS A 1 301 ? 15.948 2.735 -0.398 1.00 87.38 301 HIS A C 1
ATOM 2452 O O . HIS A 1 301 ? 17.031 2.272 -0.758 1.00 87.38 301 HIS A O 1
ATOM 2458 N N . ARG A 1 302 ? 14.808 2.371 -1.004 1.00 87.62 302 ARG A N 1
ATOM 2459 C CA . ARG A 1 302 ? 14.825 1.571 -2.236 1.00 87.62 302 ARG A CA 1
ATOM 2460 C C . ARG A 1 302 ? 15.453 2.331 -3.396 1.00 87.62 302 ARG A C 1
ATOM 2462 O O . ARG A 1 302 ? 16.318 1.774 -4.063 1.00 87.62 302 ARG A O 1
ATOM 2469 N N . GLU A 1 303 ? 15.076 3.587 -3.600 1.00 88.06 303 GLU A N 1
ATOM 2470 C CA . GLU A 1 303 ? 15.660 4.467 -4.614 1.00 88.06 303 GLU A CA 1
ATOM 2471 C C . GLU A 1 303 ? 17.182 4.596 -4.440 1.00 88.06 303 GLU A C 1
ATOM 2473 O O . GLU A 1 303 ? 17.924 4.434 -5.410 1.00 88.06 303 GLU A O 1
ATOM 2478 N N . GLU A 1 304 ? 17.643 4.811 -3.204 1.00 87.25 304 GLU A N 1
ATOM 2479 C CA . GLU A 1 304 ? 19.063 4.908 -2.841 1.00 87.25 304 GLU A CA 1
ATOM 2480 C C . GLU A 1 304 ? 19.856 3.636 -3.196 1.00 87.25 304 GLU A C 1
ATOM 2482 O O . GLU A 1 304 ? 20.952 3.726 -3.748 1.00 87.25 304 GLU A O 1
ATOM 2487 N N . LEU A 1 305 ? 19.287 2.449 -2.951 1.00 85.19 305 LEU A N 1
ATOM 2488 C CA . LEU A 1 305 ? 19.922 1.166 -3.278 1.00 85.19 305 LEU A CA 1
ATOM 2489 C C . LEU A 1 305 ? 19.864 0.811 -4.774 1.00 85.19 305 LEU A C 1
ATOM 2491 O O . LEU A 1 305 ? 20.797 0.206 -5.299 1.00 85.19 305 LEU A O 1
ATOM 2495 N N . LEU A 1 306 ? 18.769 1.139 -5.463 1.00 86.69 306 LEU A N 1
ATOM 2496 C CA . LEU A 1 306 ? 18.516 0.697 -6.842 1.00 86.69 306 LEU A CA 1
ATOM 2497 C C . LEU A 1 306 ? 19.146 1.606 -7.895 1.00 86.69 306 LEU A C 1
ATOM 2499 O O . LEU A 1 306 ? 19.595 1.109 -8.926 1.00 86.69 306 LEU A O 1
ATOM 2503 N N . THR A 1 307 ? 19.200 2.916 -7.644 1.00 87.69 307 THR A N 1
ATOM 2504 C CA . THR A 1 307 ? 19.791 3.894 -8.572 1.00 87.69 307 THR A CA 1
ATOM 2505 C C . THR A 1 307 ? 21.223 3.523 -8.993 1.00 87.69 307 THR A C 1
ATOM 2507 O O . THR A 1 307 ? 21.459 3.439 -10.200 1.00 87.69 307 THR A O 1
ATOM 2510 N N . PRO A 1 308 ? 22.175 3.221 -8.081 1.00 86.00 308 PRO A N 1
ATOM 2511 C CA . PRO A 1 308 ? 23.524 2.820 -8.484 1.00 86.00 308 PRO A CA 1
ATOM 2512 C C . PRO A 1 308 ? 23.554 1.455 -9.190 1.00 86.00 308 PRO A C 1
ATOM 2514 O O . PRO A 1 308 ? 24.344 1.270 -10.111 1.00 86.00 308 PRO A O 1
ATOM 2517 N N . VAL A 1 309 ? 22.679 0.509 -8.821 1.00 84.94 309 VAL A N 1
ATOM 2518 C CA . VAL A 1 309 ? 22.593 -0.807 -9.485 1.00 84.94 309 VAL A CA 1
ATOM 2519 C C . VAL A 1 309 ? 22.120 -0.661 -10.934 1.00 84.94 309 VAL A C 1
ATOM 2521 O O . VAL A 1 309 ? 22.706 -1.266 -11.830 1.00 84.94 309 VAL A O 1
ATOM 2524 N N . ALA A 1 310 ? 21.112 0.177 -11.187 1.00 87.19 310 ALA A N 1
ATOM 2525 C CA . ALA A 1 310 ? 20.633 0.460 -12.537 1.00 87.19 310 ALA A CA 1
ATOM 2526 C C . ALA A 1 310 ? 21.660 1.245 -13.366 1.00 87.19 310 ALA A C 1
ATOM 2528 O O . ALA A 1 310 ? 21.893 0.898 -14.521 1.00 87.19 310 ALA A O 1
ATOM 2529 N N . GLN A 1 311 ? 22.317 2.255 -12.783 1.00 88.06 311 GLN A N 1
ATOM 2530 C CA . GLN A 1 311 ? 23.374 3.014 -13.463 1.00 88.06 311 GLN A CA 1
ATOM 2531 C C . GLN A 1 311 ? 24.557 2.120 -13.857 1.00 88.06 311 GLN A C 1
ATOM 2533 O O . GLN A 1 311 ? 24.984 2.155 -15.011 1.00 88.06 311 GLN A O 1
ATOM 2538 N N . ASN A 1 312 ? 25.034 1.268 -12.944 1.00 85.38 312 ASN A N 1
ATOM 2539 C CA . ASN A 1 312 ? 26.106 0.317 -13.234 1.00 85.38 312 ASN A CA 1
ATOM 2540 C C . ASN A 1 312 ? 25.661 -0.724 -14.272 1.00 85.38 312 ASN A C 1
ATOM 2542 O O . ASN A 1 312 ? 26.368 -0.937 -15.249 1.00 85.38 312 ASN A O 1
ATOM 2546 N N . GLY A 1 313 ? 24.465 -1.308 -14.135 1.00 85.56 313 GLY A N 1
ATOM 2547 C CA . GLY A 1 313 ? 23.937 -2.282 -15.099 1.00 85.56 313 GLY A CA 1
ATOM 2548 C C . GLY A 1 313 ? 23.799 -1.716 -16.518 1.00 85.56 313 GLY A C 1
ATOM 2549 O O . GLY A 1 313 ? 24.203 -2.361 -17.485 1.00 85.56 313 GLY A O 1
ATOM 2550 N N . VAL A 1 314 ? 23.302 -0.483 -16.657 1.00 87.12 314 VAL A N 1
ATOM 2551 C CA . VAL A 1 314 ? 23.216 0.209 -17.955 1.00 87.12 314 VAL A CA 1
ATOM 2552 C C . VAL A 1 314 ? 24.608 0.588 -18.482 1.00 87.12 314 VAL A C 1
ATOM 2554 O O . VAL A 1 314 ? 24.854 0.443 -19.679 1.00 87.12 314 VAL A O 1
ATOM 2557 N N . SER A 1 315 ? 25.545 1.000 -17.621 1.00 87.06 315 SER A N 1
ATOM 2558 C CA . SER A 1 315 ? 26.939 1.283 -18.005 1.00 87.06 315 SER A CA 1
ATOM 2559 C C . SER A 1 315 ? 27.694 0.026 -18.469 1.00 87.06 315 SER A C 1
ATOM 2561 O O . SER A 1 315 ? 28.440 0.074 -19.448 1.00 87.06 315 SER A O 1
ATOM 2563 N N . ASP A 1 316 ? 27.471 -1.117 -17.824 1.00 87.06 316 ASP A N 1
ATOM 2564 C CA . ASP A 1 316 ? 28.046 -2.406 -18.220 1.00 87.06 316 ASP A CA 1
ATOM 2565 C C . ASP A 1 316 ? 27.501 -2.865 -19.579 1.00 87.06 316 ASP A C 1
ATOM 2567 O O . ASP A 1 316 ? 28.249 -3.375 -20.416 1.00 87.06 316 ASP A O 1
ATOM 2571 N N . LEU A 1 317 ? 26.199 -2.677 -19.826 1.00 86.94 317 LEU A N 1
ATOM 2572 C CA . LEU A 1 317 ? 25.586 -2.938 -21.133 1.00 86.94 317 LEU A CA 1
ATOM 2573 C C . LEU A 1 317 ? 26.147 -1.995 -22.206 1.00 86.94 317 LEU A C 1
ATOM 2575 O O . LEU A 1 317 ? 26.487 -2.450 -23.298 1.00 86.94 317 LEU A O 1
ATOM 2579 N N . LEU A 1 318 ? 26.326 -0.712 -21.880 1.00 86.38 318 LEU A N 1
ATOM 2580 C CA . LEU A 1 318 ? 26.939 0.284 -22.760 1.00 86.38 318 LEU A CA 1
ATOM 2581 C C . LEU A 1 318 ? 28.365 -0.113 -23.174 1.00 86.38 318 LEU A C 1
ATOM 2583 O O . LEU A 1 318 ? 28.719 0.002 -24.348 1.00 86.38 318 LEU A O 1
ATOM 2587 N N . GLN A 1 319 ? 29.168 -0.626 -22.236 1.00 85.31 319 GLN A N 1
ATOM 2588 C CA . GLN A 1 319 ? 30.515 -1.123 -22.527 1.00 85.31 319 GLN A CA 1
ATOM 2589 C C . GLN A 1 319 ? 30.492 -2.399 -23.386 1.00 85.31 319 GLN A C 1
ATOM 2591 O O . GLN A 1 319 ? 31.320 -2.544 -24.287 1.00 85.31 319 GLN A O 1
ATOM 2596 N N . LYS A 1 320 ? 29.546 -3.317 -23.137 1.00 86.31 320 LYS A N 1
ATOM 2597 C CA . LYS A 1 320 ? 29.408 -4.587 -23.877 1.00 86.31 320 LYS A CA 1
ATOM 2598 C C . LYS A 1 320 ? 28.948 -4.394 -25.327 1.00 86.31 320 LYS A C 1
ATOM 2600 O O . LYS A 1 320 ? 29.429 -5.106 -26.204 1.00 86.31 320 LYS A O 1
ATOM 2605 N N . TYR A 1 321 ? 28.061 -3.432 -25.591 1.00 82.94 321 TYR A N 1
ATOM 2606 C CA . TYR A 1 321 ? 27.437 -3.209 -26.907 1.00 82.94 321 TYR A CA 1
ATOM 2607 C C . TYR A 1 321 ? 27.901 -1.916 -27.603 1.00 82.94 321 TYR A C 1
ATOM 2609 O O . TYR A 1 321 ? 27.152 -1.299 -28.359 1.00 82.94 321 TYR A O 1
ATOM 2617 N N . ALA A 1 322 ? 29.159 -1.509 -27.401 1.00 72.62 322 ALA A N 1
ATOM 2618 C CA . ALA A 1 322 ? 29.713 -0.243 -27.903 1.00 72.62 322 ALA A CA 1
ATOM 2619 C C . ALA A 1 322 ? 29.652 -0.029 -29.439 1.00 72.62 322 ALA A C 1
ATOM 2621 O O . ALA A 1 322 ? 29.899 1.084 -29.902 1.00 72.62 322 ALA A O 1
ATOM 2622 N N . GLY A 1 323 ? 29.338 -1.066 -30.228 1.00 74.62 323 GLY A N 1
ATOM 2623 C CA . GLY A 1 323 ? 29.170 -0.996 -31.687 1.00 74.62 323 GLY A CA 1
ATOM 2624 C C . GLY A 1 323 ? 27.745 -1.219 -32.215 1.00 74.62 323 GLY A C 1
ATOM 2625 O O . GLY A 1 323 ? 27.522 -1.002 -33.402 1.00 74.62 323 GLY A O 1
ATOM 2626 N N . ASP A 1 324 ? 26.786 -1.635 -31.380 1.00 86.12 324 ASP A N 1
ATOM 2627 C CA . ASP A 1 324 ? 25.411 -1.932 -31.809 1.00 86.12 324 ASP A CA 1
ATOM 2628 C C . ASP A 1 324 ? 24.393 -1.220 -30.911 1.00 86.12 324 ASP A C 1
ATOM 2630 O O . ASP A 1 324 ? 23.991 -1.687 -29.844 1.00 86.12 324 ASP A O 1
ATOM 2634 N N . HIS A 1 325 ? 23.965 -0.050 -31.379 1.00 85.75 325 HIS A N 1
ATOM 2635 C CA . HIS A 1 325 ? 22.988 0.786 -30.690 1.00 85.75 325 HIS A CA 1
ATOM 2636 C C . HIS A 1 325 ? 21.593 0.143 -30.620 1.00 85.75 325 HIS A C 1
ATOM 2638 O O . HIS A 1 325 ? 20.838 0.425 -29.688 1.00 85.75 325 HIS A O 1
ATOM 2644 N N . CYS A 1 326 ? 21.247 -0.720 -31.580 1.00 86.25 326 CYS A N 1
ATOM 2645 C CA . CYS A 1 326 ? 19.926 -1.331 -31.692 1.00 86.25 326 CYS A CA 1
ATOM 2646 C C . CYS A 1 326 ? 19.761 -2.494 -30.704 1.00 86.25 326 CYS A C 1
ATOM 2648 O O . CYS A 1 326 ? 18.718 -2.600 -30.056 1.00 86.25 326 CYS A O 1
ATOM 2650 N N . THR A 1 327 ? 20.773 -3.353 -30.536 1.00 87.44 327 THR A N 1
ATOM 2651 C CA . THR A 1 327 ? 20.747 -4.387 -29.480 1.00 87.44 327 THR A CA 1
ATOM 2652 C C . THR A 1 327 ? 20.978 -3.803 -28.089 1.00 87.44 327 THR A C 1
ATOM 2654 O O . THR A 1 327 ? 20.347 -4.267 -27.135 1.00 87.44 327 THR A O 1
ATOM 2657 N N . LEU A 1 328 ? 21.781 -2.739 -27.961 1.00 89.19 328 LEU A N 1
ATOM 2658 C CA . LEU A 1 328 ? 21.922 -1.997 -26.705 1.00 89.19 328 LEU A CA 1
ATOM 2659 C C . LEU A 1 328 ? 20.575 -1.449 -26.214 1.00 89.19 328 LEU A C 1
ATOM 2661 O O . LEU A 1 328 ? 20.207 -1.698 -25.068 1.00 89.19 328 LEU A O 1
ATOM 2665 N N . LEU A 1 329 ? 19.821 -0.738 -27.064 1.00 87.06 329 LEU A N 1
ATOM 2666 C CA . LEU A 1 329 ? 18.545 -0.142 -26.653 1.00 87.06 329 LEU A CA 1
ATOM 2667 C C . LEU A 1 329 ? 17.523 -1.209 -26.235 1.00 87.06 329 LEU A C 1
ATOM 2669 O O . LEU A 1 329 ? 16.872 -1.049 -25.205 1.00 87.06 329 LEU A O 1
ATOM 2673 N N . ARG A 1 330 ? 17.433 -2.319 -26.979 1.00 87.62 330 ARG A N 1
ATOM 2674 C CA . ARG A 1 330 ? 16.582 -3.463 -26.613 1.00 87.62 330 ARG A CA 1
ATOM 2675 C C . ARG A 1 330 ? 16.975 -4.054 -25.263 1.00 87.62 330 ARG A C 1
ATOM 2677 O O . ARG A 1 330 ? 16.148 -4.130 -24.366 1.00 87.62 330 ARG A O 1
ATOM 2684 N N . THR A 1 331 ? 18.240 -4.443 -25.097 1.00 87.56 331 THR A N 1
ATOM 2685 C CA . THR A 1 331 ? 18.702 -5.132 -23.879 1.00 87.56 331 THR A CA 1
ATOM 2686 C C . THR A 1 331 ? 18.639 -4.241 -22.640 1.00 87.56 331 THR A C 1
ATOM 2688 O O . THR A 1 331 ? 18.188 -4.698 -21.591 1.00 87.56 331 THR A O 1
ATOM 2691 N N . ALA A 1 332 ? 19.014 -2.965 -22.756 1.00 87.94 332 ALA A N 1
ATOM 2692 C CA . ALA A 1 332 ? 18.927 -2.003 -21.660 1.00 87.94 332 ALA A CA 1
ATOM 2693 C C . ALA A 1 332 ? 17.472 -1.590 -21.352 1.00 87.94 332 ALA A C 1
ATOM 2695 O O . ALA A 1 332 ? 17.123 -1.425 -20.184 1.00 87.94 332 ALA A O 1
ATOM 2696 N N . GLY A 1 333 ? 16.606 -1.502 -22.370 1.00 86.19 333 GLY A N 1
ATOM 2697 C CA . GLY A 1 333 ? 15.162 -1.324 -22.203 1.00 86.19 333 GLY A CA 1
ATOM 2698 C C . GLY A 1 333 ? 14.525 -2.491 -21.445 1.00 86.19 333 GLY A C 1
ATOM 2699 O O . GLY A 1 333 ? 13.941 -2.281 -20.386 1.00 86.19 333 GLY A O 1
ATOM 2700 N N . THR A 1 334 ? 14.716 -3.727 -21.919 1.00 84.94 334 THR A N 1
ATOM 2701 C CA . THR A 1 334 ? 14.221 -4.952 -21.262 1.00 84.94 334 THR A CA 1
ATOM 2702 C C . THR A 1 334 ? 14.736 -5.092 -19.826 1.00 84.94 334 THR A C 1
ATOM 2704 O O . THR A 1 334 ? 13.969 -5.445 -18.933 1.00 84.94 334 THR A O 1
ATOM 2707 N N . PHE A 1 335 ? 16.011 -4.771 -19.575 1.00 86.75 335 PHE A N 1
ATOM 2708 C CA . PHE A 1 335 ? 16.588 -4.761 -18.227 1.00 86.75 335 PHE A CA 1
ATOM 2709 C C . PHE A 1 335 ? 15.838 -3.806 -17.287 1.00 86.75 335 PHE A C 1
ATOM 2711 O O . PHE A 1 335 ? 15.413 -4.216 -16.208 1.00 86.75 335 PHE A O 1
ATOM 2718 N N . ILE A 1 336 ? 15.614 -2.558 -17.710 1.00 86.56 336 ILE A N 1
ATOM 2719 C CA . ILE A 1 336 ? 14.908 -1.554 -16.902 1.00 86.56 336 ILE A CA 1
ATOM 2720 C C . ILE A 1 336 ? 13.430 -1.913 -16.712 1.00 86.56 336 ILE A C 1
ATOM 2722 O O . ILE A 1 336 ? 12.939 -1.805 -15.590 1.00 86.56 336 ILE A O 1
ATOM 2726 N N . VAL A 1 337 ? 12.746 -2.420 -17.746 1.00 84.88 337 VAL A N 1
ATOM 2727 C CA . VAL A 1 337 ? 11.363 -2.921 -17.628 1.00 84.88 337 VAL A CA 1
ATOM 2728 C C . VAL A 1 337 ? 11.278 -4.010 -16.560 1.00 84.88 337 VAL A C 1
ATOM 2730 O O . VAL A 1 337 ? 10.472 -3.887 -15.640 1.00 84.88 337 VAL A O 1
ATOM 2733 N N . HIS A 1 338 ? 12.148 -5.023 -16.598 1.00 84.62 338 HIS A N 1
ATOM 2734 C CA . HIS A 1 338 ? 12.143 -6.080 -15.585 1.00 84.62 338 HIS A CA 1
ATOM 2735 C C . HIS A 1 338 ? 12.483 -5.569 -14.177 1.00 84.62 338 HIS A C 1
ATOM 2737 O O . HIS A 1 338 ? 11.864 -6.020 -13.213 1.00 84.62 338 HIS A O 1
ATOM 2743 N N . MET A 1 339 ? 13.394 -4.596 -14.030 1.00 85.69 339 MET A N 1
ATOM 2744 C CA . MET A 1 339 ? 13.623 -3.946 -12.729 1.00 85.69 339 MET A CA 1
ATOM 2745 C C . MET A 1 339 ? 12.363 -3.230 -12.215 1.00 85.69 339 MET A C 1
ATOM 2747 O O . MET A 1 339 ? 12.021 -3.358 -11.038 1.00 85.69 339 MET A O 1
ATOM 2751 N N . CYS A 1 340 ? 11.647 -2.508 -13.083 1.00 85.50 340 CYS A N 1
ATOM 2752 C CA . CYS A 1 340 ? 10.388 -1.851 -12.731 1.00 85.50 340 CYS A CA 1
ATOM 2753 C C . CYS A 1 340 ? 9.292 -2.864 -12.351 1.00 85.50 340 CYS A C 1
ATOM 2755 O O . CYS A 1 340 ? 8.599 -2.670 -11.349 1.00 85.50 340 CYS A O 1
ATOM 2757 N N . GLU A 1 341 ? 9.163 -3.966 -13.096 1.00 84.19 341 GLU A N 1
ATOM 2758 C CA . GLU A 1 341 ? 8.231 -5.059 -12.793 1.00 84.19 341 GLU A CA 1
ATOM 2759 C C . GLU A 1 341 ? 8.529 -5.728 -11.443 1.00 84.19 341 GLU A C 1
ATOM 2761 O O . GLU A 1 341 ? 7.602 -6.008 -10.678 1.00 84.19 341 GLU A O 1
ATOM 2766 N N . ASP A 1 342 ? 9.801 -6.005 -11.133 1.00 85.06 342 ASP A N 1
ATOM 2767 C CA . ASP A 1 342 ? 10.182 -6.667 -9.882 1.00 85.06 342 ASP A CA 1
ATOM 2768 C C . ASP A 1 342 ? 10.016 -5.762 -8.656 1.00 85.06 342 ASP A C 1
ATOM 2770 O O . ASP A 1 342 ? 9.558 -6.250 -7.615 1.00 85.06 342 ASP A O 1
ATOM 2774 N N . GLU A 1 343 ? 10.288 -4.457 -8.769 1.00 87.75 343 GLU A N 1
ATOM 2775 C CA . GLU A 1 343 ? 9.971 -3.495 -7.704 1.00 87.75 343 GLU A CA 1
ATOM 2776 C C . GLU A 1 343 ? 8.466 -3.300 -7.523 1.00 87.75 343 GLU A C 1
ATOM 2778 O O . GLU A 1 343 ? 7.989 -3.296 -6.389 1.00 87.75 343 GLU A O 1
ATOM 2783 N N . MET A 1 344 ? 7.683 -3.225 -8.603 1.00 83.50 344 MET A N 1
ATOM 2784 C CA . MET A 1 344 ? 6.220 -3.154 -8.509 1.00 83.50 344 MET A CA 1
ATOM 2785 C C . MET A 1 344 ? 5.638 -4.410 -7.840 1.00 83.50 344 MET A C 1
ATOM 2787 O O . MET A 1 344 ? 4.819 -4.329 -6.920 1.00 83.50 344 MET A O 1
ATOM 2791 N N . ARG A 1 345 ? 6.106 -5.595 -8.249 1.00 85.56 345 ARG A N 1
ATOM 2792 C CA . ARG A 1 345 ? 5.742 -6.891 -7.651 1.00 85.56 345 ARG A CA 1
ATOM 2793 C C . ARG A 1 345 ? 6.102 -6.954 -6.167 1.00 85.56 345 ARG A C 1
ATOM 2795 O O . ARG A 1 345 ? 5.328 -7.483 -5.372 1.00 85.56 345 ARG A O 1
ATOM 2802 N N . LEU A 1 346 ? 7.263 -6.418 -5.797 1.00 87.00 346 LEU A N 1
ATOM 2803 C CA . LEU A 1 346 ? 7.734 -6.373 -4.418 1.00 87.00 346 LEU A CA 1
ATOM 2804 C C . LEU A 1 346 ? 6.931 -5.377 -3.568 1.00 87.00 346 LEU A C 1
ATOM 2806 O O . LEU A 1 346 ? 6.474 -5.736 -2.485 1.00 87.00 346 LEU A O 1
ATOM 2810 N N . PHE A 1 347 ? 6.700 -4.159 -4.060 1.00 86.81 347 PHE A N 1
ATOM 2811 C CA . PHE A 1 347 ? 5.896 -3.139 -3.386 1.00 86.81 347 PHE A CA 1
ATOM 2812 C C . PHE A 1 347 ? 4.476 -3.646 -3.101 1.00 86.81 347 PHE A C 1
ATOM 2814 O O . PHE A 1 347 ? 4.018 -3.578 -1.960 1.00 86.81 347 PHE A O 1
ATOM 2821 N N . ASN A 1 348 ? 3.832 -4.274 -4.090 1.00 84.06 348 ASN A N 1
ATOM 2822 C CA . ASN A 1 348 ? 2.504 -4.883 -3.947 1.00 84.06 348 ASN A CA 1
ATOM 2823 C C . ASN A 1 348 ? 2.466 -6.094 -2.986 1.00 84.06 348 ASN A C 1
ATOM 2825 O O . ASN A 1 348 ? 1.394 -6.494 -2.526 1.00 84.06 348 ASN A O 1
ATOM 2829 N N . GLN A 1 349 ? 3.618 -6.682 -2.637 1.00 84.75 349 GLN A N 1
ATOM 2830 C CA . GLN A 1 349 ? 3.708 -7.699 -1.581 1.00 84.75 349 GLN A CA 1
ATOM 2831 C C . GLN A 1 349 ? 3.659 -7.079 -0.169 1.00 84.75 349 GLN A C 1
ATOM 2833 O O . GLN A 1 349 ? 3.229 -7.746 0.776 1.00 84.75 349 GLN A O 1
ATOM 2838 N N . PHE A 1 350 ? 4.076 -5.817 -0.016 1.00 82.44 350 PHE A N 1
ATOM 2839 C CA . PHE A 1 350 ? 4.093 -5.072 1.250 1.00 82.44 350 PHE A CA 1
ATOM 2840 C C . PHE A 1 350 ? 2.848 -4.192 1.458 1.00 82.44 350 PHE A C 1
ATOM 2842 O O . PHE A 1 350 ? 2.302 -4.139 2.566 1.00 82.44 350 PHE A O 1
ATOM 2849 N N . PHE A 1 351 ? 2.379 -3.534 0.401 1.00 83.06 351 PHE A N 1
ATOM 2850 C CA . PHE A 1 351 ? 1.383 -2.462 0.440 1.00 83.06 351 PHE A CA 1
ATOM 2851 C C . PHE A 1 351 ? 0.256 -2.717 -0.571 1.00 83.06 351 PHE A C 1
ATOM 2853 O O . PHE A 1 351 ? 0.436 -3.442 -1.547 1.00 83.06 351 PHE A O 1
ATOM 2860 N N . SER A 1 352 ? -0.934 -2.165 -0.328 1.00 77.00 352 SER A N 1
ATOM 2861 C CA . SER A 1 352 ? -2.065 -2.286 -1.259 1.00 77.00 352 SER A CA 1
ATOM 2862 C C . SER A 1 352 ? -1.950 -1.323 -2.455 1.00 77.00 352 SER A C 1
ATOM 2864 O O . SER A 1 352 ? -1.444 -0.209 -2.296 1.00 77.00 352 SER A O 1
ATOM 2866 N N . PRO A 1 353 ? -2.489 -1.693 -3.638 1.00 67.12 353 PRO A N 1
ATOM 2867 C CA . PRO A 1 353 ? -2.304 -0.949 -4.894 1.00 67.12 353 PRO A CA 1
ATOM 2868 C C . PRO A 1 353 ? -2.938 0.453 -4.907 1.00 67.12 353 PRO A C 1
ATOM 2870 O O . PRO A 1 353 ? -2.614 1.270 -5.762 1.00 67.12 353 PRO A O 1
ATOM 2873 N N . ASN A 1 354 ? -3.792 0.775 -3.930 1.00 62.47 354 ASN A N 1
ATOM 2874 C CA . ASN A 1 354 ? -4.482 2.066 -3.794 1.00 62.47 354 ASN A CA 1
ATOM 2875 C C . ASN A 1 354 ? -3.541 3.287 -3.656 1.00 62.47 354 ASN A C 1
ATOM 2877 O O . ASN A 1 354 ? -4.014 4.420 -3.660 1.00 62.47 354 ASN A O 1
ATOM 2881 N N . PHE A 1 355 ? -2.230 3.073 -3.498 1.00 60.81 355 PHE A N 1
ATOM 2882 C CA . PHE A 1 355 ? -1.224 4.111 -3.251 1.00 60.81 355 PHE A CA 1
ATOM 2883 C C . PHE A 1 355 ? -0.111 4.156 -4.319 1.00 60.81 355 PHE A C 1
ATOM 2885 O O . PHE A 1 355 ? 1.000 4.611 -4.038 1.00 60.81 355 PHE A O 1
ATOM 2892 N N . SER A 1 356 ? -0.390 3.700 -5.547 1.00 63.84 356 SER A N 1
ATOM 2893 C CA . SER A 1 356 ? 0.620 3.536 -6.606 1.00 63.84 356 SER A CA 1
ATOM 2894 C C . SER A 1 356 ? 1.296 4.830 -7.097 1.00 63.84 356 SER A C 1
ATOM 2896 O O . SER A 1 356 ? 2.368 4.783 -7.705 1.00 63.84 356 SER A O 1
ATOM 2898 N N . GLN A 1 357 ? 0.750 6.016 -6.803 1.00 72.00 357 GLN A N 1
ATOM 2899 C CA . GLN A 1 357 ? 1.316 7.283 -7.290 1.00 72.00 357 GLN A CA 1
ATOM 2900 C C . GLN A 1 357 ? 2.754 7.543 -6.795 1.00 72.00 357 GLN A C 1
ATOM 2902 O O . GLN A 1 357 ? 3.564 8.106 -7.531 1.00 72.00 357 GLN A O 1
ATOM 2907 N N . SER A 1 358 ? 3.104 7.125 -5.571 1.00 76.06 358 SER A N 1
ATOM 2908 C CA . SER A 1 358 ? 4.455 7.346 -5.029 1.00 76.06 358 SER A CA 1
ATOM 2909 C C . SER A 1 358 ? 5.507 6.416 -5.638 1.00 76.06 358 SER A C 1
ATOM 2911 O O . SER A 1 358 ? 6.634 6.852 -5.854 1.00 76.06 358 SER A O 1
ATOM 2913 N N . ILE A 1 359 ? 5.158 5.164 -5.962 1.00 83.12 359 ILE A N 1
ATOM 2914 C CA . ILE A 1 359 ? 6.102 4.245 -6.616 1.00 83.12 359 ILE A CA 1
ATOM 2915 C C . ILE A 1 359 ? 6.387 4.675 -8.059 1.00 83.12 359 ILE A C 1
ATOM 2917 O O . ILE A 1 359 ? 7.547 4.667 -8.459 1.00 83.12 359 ILE A O 1
ATOM 2921 N N . ASN A 1 360 ? 5.392 5.181 -8.795 1.00 82.75 360 ASN A N 1
ATOM 2922 C CA . ASN A 1 360 ? 5.592 5.723 -10.146 1.00 82.75 360 ASN A CA 1
ATOM 2923 C C . ASN A 1 360 ? 6.673 6.834 -10.196 1.00 82.75 360 ASN A C 1
ATOM 2925 O O . ASN A 1 360 ? 7.441 6.902 -11.154 1.00 82.75 360 ASN A O 1
ATOM 2929 N N . GLN A 1 361 ? 6.826 7.645 -9.138 1.00 84.75 361 GLN A N 1
ATOM 2930 C CA . GLN A 1 361 ? 7.906 8.646 -9.043 1.00 84.75 361 GLN A CA 1
ATOM 2931 C C . GLN A 1 361 ? 9.305 8.021 -8.898 1.00 84.75 361 GLN A C 1
ATOM 2933 O O . GLN A 1 361 ? 10.267 8.541 -9.464 1.00 84.75 361 GLN A O 1
ATOM 2938 N N . MET A 1 362 ? 9.429 6.911 -8.162 1.00 86.56 362 MET A N 1
ATOM 2939 C CA . MET A 1 362 ? 10.678 6.145 -8.051 1.00 86.56 362 MET A CA 1
ATOM 2940 C C . MET A 1 362 ? 11.005 5.448 -9.380 1.00 86.56 362 MET A C 1
ATOM 2942 O O . MET A 1 362 ? 12.135 5.533 -9.861 1.00 86.56 362 MET A O 1
ATOM 2946 N N . LEU A 1 363 ? 10.004 4.821 -10.012 1.00 87.75 363 LEU A N 1
ATOM 2947 C CA . LEU A 1 363 ? 10.154 4.164 -11.314 1.00 87.75 363 LEU A CA 1
ATOM 2948 C C . LEU A 1 363 ? 10.613 5.152 -12.394 1.00 87.75 363 LEU A C 1
ATOM 2950 O O . LEU A 1 363 ? 11.524 4.829 -13.150 1.00 87.75 363 LEU A O 1
ATOM 2954 N N . PHE A 1 364 ? 10.080 6.379 -12.415 1.00 86.62 364 PHE A N 1
ATOM 2955 C CA . PHE A 1 364 ? 10.517 7.424 -13.348 1.00 86.62 364 PHE A CA 1
ATOM 2956 C C . PHE A 1 364 ? 12.006 7.778 -13.201 1.00 86.62 364 PHE A C 1
ATOM 2958 O O . PHE A 1 364 ? 12.700 7.972 -14.199 1.00 86.62 364 PHE A O 1
ATOM 2965 N N . LYS A 1 365 ? 12.540 7.817 -11.972 1.00 87.00 365 LYS A N 1
ATOM 2966 C CA . LYS A 1 365 ? 13.978 8.049 -11.736 1.00 87.00 365 LYS A CA 1
ATOM 2967 C C . LYS A 1 365 ? 14.838 6.872 -12.202 1.00 87.00 365 LYS A C 1
ATOM 2969 O O . LYS A 1 365 ? 15.907 7.092 -12.769 1.00 87.00 365 LYS A O 1
ATOM 2974 N N . LEU A 1 366 ? 14.357 5.641 -12.020 1.00 87.50 366 LEU A N 1
ATOM 2975 C CA . LEU A 1 366 ? 15.023 4.437 -12.524 1.00 87.50 366 LEU A CA 1
ATOM 2976 C C . LEU A 1 366 ? 15.066 4.436 -14.061 1.00 87.50 366 LEU A C 1
ATOM 2978 O O . LEU A 1 366 ? 16.132 4.297 -14.655 1.00 87.50 366 LEU A O 1
ATOM 2982 N N . CYS A 1 367 ? 13.924 4.715 -14.694 1.00 87.81 367 CYS A N 1
ATOM 2983 C CA . CYS A 1 367 ? 13.781 4.906 -16.138 1.00 87.81 367 CYS A CA 1
ATOM 2984 C C . CYS A 1 367 ? 14.736 5.997 -16.657 1.00 87.81 367 CYS A C 1
ATOM 2986 O O . CYS A 1 367 ? 15.440 5.808 -17.649 1.00 87.81 367 CYS A O 1
ATOM 2988 N N . ARG A 1 368 ? 14.858 7.119 -15.941 1.00 89.19 368 ARG A N 1
ATOM 2989 C CA . ARG A 1 368 ? 15.766 8.212 -16.311 1.00 89.19 368 ARG A CA 1
ATOM 2990 C C . ARG A 1 368 ? 17.250 7.814 -16.356 1.00 89.19 368 ARG A C 1
ATOM 2992 O O . ARG A 1 368 ? 17.992 8.405 -17.135 1.00 89.19 368 ARG A O 1
ATOM 2999 N N . CYS A 1 369 ? 17.677 6.779 -15.629 1.00 88.19 369 CYS A N 1
ATOM 3000 C CA . CYS A 1 369 ? 19.045 6.255 -15.746 1.00 88.19 369 CYS A CA 1
ATOM 3001 C C . CYS A 1 369 ? 19.334 5.711 -17.161 1.00 88.19 369 CYS A C 1
ATOM 3003 O O . CYS A 1 369 ? 20.441 5.883 -17.668 1.00 88.19 369 CYS A O 1
ATOM 3005 N N . LEU A 1 370 ? 18.333 5.122 -17.830 1.00 87.56 370 LEU A N 1
ATOM 3006 C CA . LEU A 1 370 ? 18.429 4.717 -19.237 1.00 87.56 370 LEU A CA 1
ATOM 3007 C C . LEU A 1 370 ? 18.481 5.932 -20.168 1.00 87.56 370 LEU A C 1
ATOM 3009 O O . LEU A 1 370 ? 19.294 5.964 -21.091 1.00 87.56 370 LEU A O 1
ATOM 3013 N N . TYR A 1 371 ? 17.649 6.945 -19.906 1.00 89.56 371 TYR A N 1
ATOM 3014 C CA . TYR A 1 371 ? 17.624 8.187 -20.685 1.00 89.56 371 TYR A CA 1
ATOM 3015 C C . TYR A 1 371 ? 18.994 8.863 -20.730 1.00 89.56 371 TYR A C 1
ATOM 3017 O O . TYR A 1 371 ? 19.530 9.127 -21.806 1.00 89.56 371 TYR A O 1
ATOM 3025 N N . ASP A 1 372 ? 19.575 9.104 -19.554 1.00 90.00 372 ASP A N 1
ATOM 3026 C CA . ASP A 1 372 ? 20.819 9.855 -19.415 1.00 90.00 372 ASP A CA 1
ATOM 3027 C C . ASP A 1 372 ? 22.024 9.081 -20.004 1.00 90.00 372 ASP A C 1
ATOM 3029 O O . ASP A 1 372 ? 22.992 9.704 -20.442 1.00 90.00 372 ASP A O 1
ATOM 3033 N N . ALA A 1 373 ? 21.938 7.746 -20.117 1.00 86.62 373 ALA A N 1
ATOM 3034 C CA . ALA A 1 373 ? 22.938 6.899 -20.776 1.00 86.62 373 ALA A CA 1
ATOM 3035 C C . ALA A 1 373 ? 22.769 6.791 -22.308 1.00 86.62 373 ALA A C 1
ATOM 3037 O O . ALA A 1 373 ? 23.759 6.811 -23.043 1.00 86.62 373 ALA A O 1
ATOM 3038 N N . VAL A 1 374 ? 21.533 6.687 -22.815 1.00 85.81 374 VAL A N 1
ATOM 3039 C CA . VAL A 1 374 ? 21.258 6.513 -24.258 1.00 85.81 374 VAL A CA 1
ATOM 3040 C C . VAL A 1 374 ? 21.283 7.848 -25.012 1.00 85.81 374 VAL A C 1
ATOM 3042 O O . VAL A 1 374 ? 21.731 7.908 -26.160 1.00 85.81 374 VAL A O 1
ATOM 3045 N N . ARG A 1 375 ? 20.865 8.950 -24.379 1.00 88.88 375 ARG A N 1
ATOM 3046 C CA . ARG A 1 375 ? 20.798 10.277 -25.011 1.00 88.88 375 ARG A CA 1
ATOM 3047 C C . ARG A 1 375 ? 22.136 10.764 -25.599 1.00 88.88 375 ARG A C 1
ATOM 3049 O O . ARG A 1 375 ? 22.126 11.234 -26.741 1.00 88.88 375 ARG A O 1
ATOM 3056 N N . PRO A 1 376 ? 23.297 10.620 -24.923 1.00 88.19 376 PRO A N 1
ATOM 3057 C CA . PRO A 1 376 ? 24.593 10.921 -25.528 1.00 88.19 376 PRO A CA 1
ATOM 3058 C C . PRO A 1 376 ? 24.856 10.139 -26.820 1.00 88.19 376 PRO A C 1
ATOM 3060 O O . PRO A 1 376 ? 25.412 10.710 -27.758 1.00 88.19 376 PRO A O 1
ATOM 3063 N N . LEU A 1 377 ? 24.430 8.875 -26.918 1.00 84.94 377 LEU A N 1
ATOM 3064 C CA . LEU A 1 377 ? 24.618 8.063 -28.126 1.00 84.94 377 LEU A CA 1
ATOM 3065 C C . LEU A 1 377 ? 23.816 8.621 -29.300 1.00 84.94 377 LEU A C 1
ATOM 3067 O O . LEU A 1 377 ? 24.382 8.847 -30.368 1.00 84.94 377 LEU A O 1
ATOM 3071 N N . ILE A 1 378 ? 22.533 8.930 -29.090 1.00 86.50 378 ILE A N 1
ATOM 3072 C CA . ILE A 1 378 ? 21.640 9.493 -30.121 1.00 86.50 378 ILE A CA 1
ATOM 3073 C C . ILE A 1 378 ? 22.241 10.769 -30.733 1.00 86.50 378 ILE A C 1
ATOM 3075 O O . ILE A 1 378 ? 22.258 10.940 -31.957 1.00 86.50 378 ILE A O 1
ATOM 3079 N N . ILE A 1 379 ? 22.826 11.635 -29.898 1.00 87.94 379 ILE A N 1
ATOM 3080 C CA . ILE A 1 379 ? 23.501 12.867 -30.337 1.00 87.94 379 ILE A CA 1
ATOM 3081 C C . ILE A 1 379 ? 24.732 12.576 -31.216 1.00 87.94 379 ILE A C 1
ATOM 3083 O O . ILE A 1 379 ? 25.036 13.368 -32.113 1.00 87.94 379 ILE A O 1
ATOM 3087 N N . HIS A 1 380 ? 25.425 11.452 -31.021 1.00 86.50 380 HIS A N 1
ATOM 3088 C CA . HIS A 1 380 ? 26.611 11.076 -31.803 1.00 86.50 380 HIS A CA 1
ATOM 3089 C C . HIS A 1 380 ? 26.297 10.220 -33.041 1.00 86.50 380 HIS A C 1
ATOM 3091 O O . HIS A 1 380 ? 27.100 10.204 -33.975 1.00 86.50 380 HIS A O 1
ATOM 3097 N N . ILE A 1 381 ? 25.122 9.582 -33.119 1.00 85.69 381 ILE A N 1
ATOM 3098 C CA . ILE A 1 381 ? 24.718 8.825 -34.311 1.00 85.69 381 ILE A CA 1
ATOM 3099 C C . ILE A 1 381 ? 24.593 9.768 -35.523 1.00 85.69 381 ILE A C 1
ATOM 3101 O O . ILE A 1 381 ? 24.013 10.865 -35.471 1.00 85.69 381 ILE A O 1
ATOM 3105 N N . ASN A 1 382 ? 25.189 9.320 -36.630 1.00 83.81 382 ASN A N 1
ATOM 3106 C CA . ASN A 1 382 ? 25.282 10.048 -37.898 1.00 83.81 382 ASN A CA 1
ATOM 3107 C C . ASN A 1 382 ? 24.467 9.398 -39.025 1.00 83.81 382 ASN A C 1
ATOM 3109 O O . ASN A 1 382 ? 24.062 10.094 -39.955 1.00 83.81 382 ASN A O 1
ATOM 3113 N N . HIS A 1 383 ? 24.235 8.088 -38.934 1.00 84.06 383 HIS A N 1
ATOM 3114 C CA . HIS A 1 383 ? 23.558 7.286 -39.947 1.00 84.06 383 HIS A CA 1
ATOM 3115 C C . HIS A 1 383 ? 22.039 7.387 -39.787 1.00 84.06 383 HIS A C 1
ATOM 3117 O O . HIS A 1 383 ? 21.498 7.123 -38.713 1.00 84.06 383 HIS A O 1
ATOM 3123 N N . VAL A 1 384 ? 21.359 7.773 -40.868 1.00 83.75 384 VAL A N 1
ATOM 3124 C CA . VAL A 1 384 ? 19.890 7.893 -40.929 1.00 83.75 384 VAL A CA 1
ATOM 3125 C C . VAL A 1 384 ? 19.241 6.513 -40.785 1.00 83.75 384 VAL A C 1
ATOM 3127 O O . VAL A 1 384 ? 18.151 6.386 -40.240 1.00 83.75 384 VAL A O 1
ATOM 3130 N N . GLU A 1 385 ? 19.947 5.472 -41.220 1.00 83.62 385 GLU A N 1
ATOM 3131 C CA . GLU A 1 385 ? 19.537 4.077 -41.161 1.00 83.62 385 GLU A CA 1
ATOM 3132 C C . GLU A 1 385 ? 19.364 3.604 -39.714 1.00 83.62 385 GLU A C 1
ATOM 3134 O O . GLU A 1 385 ? 18.274 3.167 -39.350 1.00 83.62 385 GLU A O 1
ATOM 3139 N N . ILE A 1 386 ? 20.388 3.802 -38.879 1.00 85.31 386 ILE A N 1
ATOM 3140 C CA . ILE A 1 386 ? 20.366 3.431 -37.458 1.00 85.31 386 ILE A CA 1
ATOM 3141 C C . ILE A 1 386 ? 19.288 4.229 -36.714 1.00 85.31 386 ILE A C 1
ATOM 3143 O O . ILE A 1 386 ? 18.537 3.666 -35.928 1.00 85.31 386 ILE A O 1
ATOM 3147 N N . LEU A 1 387 ? 19.153 5.532 -36.993 1.00 85.75 387 LEU A N 1
ATOM 3148 C CA . LEU A 1 387 ? 18.100 6.357 -36.384 1.00 85.75 387 LEU A CA 1
ATOM 3149 C C . LEU A 1 387 ? 16.691 5.876 -36.775 1.00 85.75 387 LEU A C 1
ATOM 3151 O O . LEU A 1 387 ? 15.809 5.857 -35.922 1.00 85.75 387 LEU A O 1
ATOM 3155 N N . SER A 1 388 ? 16.482 5.445 -38.027 1.00 85.31 388 SER A N 1
ATOM 3156 C CA . SER A 1 388 ? 15.198 4.863 -38.446 1.00 85.31 388 SER A CA 1
ATOM 3157 C C . SER A 1 388 ? 14.898 3.534 -37.747 1.00 85.31 388 SER A C 1
ATOM 3159 O O . SER A 1 388 ? 13.780 3.321 -37.293 1.00 85.31 388 SER A O 1
ATOM 3161 N N . GLU A 1 389 ? 15.905 2.674 -37.577 1.00 86.56 389 GLU A N 1
ATOM 3162 C CA . GLU A 1 389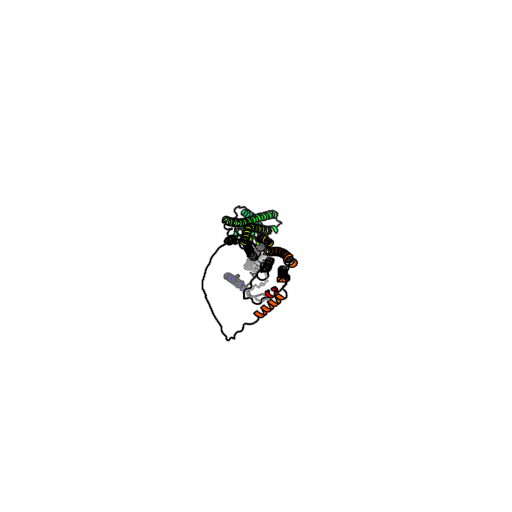 ? 15.746 1.390 -36.885 1.00 86.56 389 GLU A CA 1
ATOM 3163 C C . GLU A 1 389 ? 15.506 1.571 -35.381 1.00 86.56 389 GLU A C 1
ATOM 3165 O O . GLU A 1 389 ? 14.682 0.863 -34.814 1.00 86.56 389 GLU A O 1
ATOM 3170 N N . LEU A 1 390 ? 16.138 2.558 -34.736 1.00 85.88 390 LEU A N 1
ATOM 3171 C CA . LEU A 1 390 ? 15.867 2.902 -33.334 1.00 85.88 390 LEU A CA 1
ATOM 3172 C C . LEU A 1 390 ? 14.451 3.471 -33.131 1.00 85.88 390 LEU A C 1
ATOM 3174 O O . LEU A 1 390 ? 13.809 3.138 -32.136 1.00 85.88 390 LEU A O 1
ATOM 3178 N N . CYS A 1 391 ? 13.943 4.281 -34.069 1.00 85.19 391 CYS A N 1
ATOM 3179 C CA . CYS A 1 391 ? 12.536 4.704 -34.078 1.00 85.19 391 CYS A CA 1
ATOM 3180 C C . CYS A 1 391 ? 11.587 3.506 -34.205 1.00 85.19 391 CYS A C 1
ATOM 3182 O O . CYS A 1 391 ? 10.626 3.415 -33.443 1.00 85.19 391 CYS A O 1
ATOM 3184 N N . ASP A 1 392 ? 11.862 2.593 -35.141 1.00 83.44 392 ASP A N 1
ATOM 3185 C CA . ASP A 1 392 ? 11.047 1.394 -35.350 1.00 83.44 392 ASP A CA 1
ATOM 3186 C C . ASP A 1 392 ? 11.069 0.492 -34.099 1.00 83.44 392 ASP A C 1
ATOM 3188 O O . ASP A 1 392 ? 10.015 0.063 -33.653 1.00 83.44 392 ASP A O 1
ATOM 3192 N N . ILE A 1 393 ? 12.225 0.288 -33.451 1.00 84.88 393 ILE A N 1
ATOM 3193 C CA . ILE A 1 393 ? 12.346 -0.464 -32.181 1.00 84.88 393 ILE A CA 1
ATOM 3194 C C . ILE A 1 393 ? 11.535 0.190 -31.056 1.00 84.88 393 ILE A C 1
ATOM 3196 O O . ILE A 1 393 ? 10.837 -0.499 -30.311 1.00 84.88 393 ILE A O 1
ATOM 3200 N N . LEU A 1 394 ? 11.598 1.517 -30.917 1.00 81.94 394 LEU A N 1
ATOM 3201 C CA . LEU A 1 394 ? 10.827 2.213 -29.885 1.00 81.94 394 LEU A CA 1
ATOM 3202 C C . LEU A 1 394 ? 9.320 2.105 -30.119 1.00 81.94 394 LEU A C 1
ATOM 3204 O O . LEU A 1 394 ? 8.591 1.875 -29.158 1.00 81.94 394 LEU A O 1
ATOM 3208 N N . LYS A 1 395 ? 8.857 2.223 -31.369 1.00 80.25 395 LYS A N 1
ATOM 3209 C CA . LYS A 1 395 ? 7.436 2.077 -31.721 1.00 80.25 395 LYS A CA 1
ATOM 3210 C C . LYS A 1 395 ? 6.943 0.628 -31.614 1.00 80.25 395 LYS A C 1
ATOM 3212 O O . LYS A 1 395 ? 5.935 0.391 -30.955 1.00 80.25 395 LYS A O 1
ATOM 3217 N N . ASP A 1 396 ? 7.642 -0.318 -32.241 1.00 74.75 396 ASP A N 1
ATOM 3218 C CA . ASP A 1 396 ? 7.181 -1.702 -32.433 1.00 74.75 396 ASP A CA 1
ATOM 3219 C C . ASP A 1 396 ? 7.501 -2.631 -31.248 1.00 74.75 396 ASP A C 1
ATOM 3221 O O . ASP A 1 396 ? 6.745 -3.564 -30.993 1.00 74.75 396 ASP A O 1
ATOM 3225 N N . GLU A 1 397 ? 8.588 -2.398 -30.501 1.00 70.38 397 GLU A N 1
ATOM 3226 C CA . GLU A 1 397 ? 8.977 -3.270 -29.377 1.00 70.38 397 GLU A CA 1
ATOM 3227 C C . GLU A 1 397 ? 8.722 -2.629 -28.007 1.00 70.38 397 GLU A C 1
ATOM 3229 O O . GLU A 1 397 ? 8.255 -3.314 -27.102 1.00 70.38 397 GLU A O 1
ATOM 3234 N N . LEU A 1 398 ? 9.008 -1.334 -27.826 1.00 66.56 398 LEU A N 1
ATOM 3235 C CA . LEU A 1 398 ? 9.002 -0.707 -26.491 1.00 66.56 398 LEU A CA 1
ATOM 3236 C C . LEU A 1 398 ? 7.693 0.026 -26.147 1.00 66.56 398 LEU A C 1
ATOM 3238 O O . LEU A 1 398 ? 7.291 0.004 -24.988 1.00 66.56 398 LEU A O 1
ATOM 3242 N N . LEU A 1 399 ? 7.008 0.625 -27.128 1.00 68.94 399 LEU A N 1
ATOM 3243 C CA . LEU A 1 399 ? 5.687 1.254 -26.958 1.00 68.94 399 LEU A CA 1
ATOM 3244 C C . LEU A 1 399 ? 4.538 0.259 -27.198 1.00 68.94 399 LEU A C 1
ATOM 3246 O O . LEU A 1 399 ? 3.573 0.236 -26.441 1.00 68.94 399 LEU A O 1
ATOM 3250 N N . GLN A 1 400 ? 4.666 -0.633 -28.185 1.00 62.16 400 GLN A N 1
ATOM 3251 C CA . GLN A 1 400 ? 3.667 -1.679 -28.474 1.00 62.16 400 GLN A CA 1
ATOM 3252 C C . GLN A 1 400 ? 3.529 -2.736 -27.358 1.00 62.16 400 GLN A C 1
ATOM 3254 O O . GLN A 1 400 ? 2.587 -3.529 -27.367 1.00 62.16 400 GLN A O 1
ATOM 3259 N N . HIS A 1 401 ? 4.418 -2.725 -26.357 1.00 53.56 401 HIS A N 1
ATOM 3260 C CA . HIS A 1 401 ? 4.278 -3.522 -25.136 1.00 53.56 401 HIS A CA 1
ATOM 3261 C C . HIS A 1 401 ? 3.015 -3.159 -24.315 1.00 53.56 401 HIS A C 1
ATOM 3263 O O . HIS A 1 401 ? 2.553 -4.001 -23.540 1.00 53.56 401 HIS A O 1
ATOM 3269 N N . ASP A 1 402 ? 2.429 -1.970 -24.528 1.00 50.47 402 ASP A N 1
ATOM 3270 C CA . ASP A 1 402 ? 1.147 -1.539 -23.943 1.00 50.47 402 ASP A CA 1
ATOM 3271 C C . ASP A 1 402 ? -0.098 -2.027 -24.737 1.00 50.47 402 ASP A C 1
ATOM 3273 O O . ASP A 1 402 ? -1.213 -2.050 -24.198 1.00 50.47 402 ASP A O 1
ATOM 3277 N N . ASP A 1 403 ? 0.042 -2.479 -25.993 1.00 41.38 403 ASP A N 1
ATOM 3278 C CA . ASP A 1 403 ? -1.107 -2.742 -26.877 1.00 41.38 403 ASP A CA 1
ATOM 3279 C C . ASP A 1 403 ? -1.780 -4.120 -26.675 1.00 41.38 403 ASP A C 1
ATOM 3281 O O . ASP A 1 403 ? -1.560 -5.121 -27.361 1.00 41.38 403 ASP A O 1
ATOM 3285 N N . ALA A 1 404 ? -2.740 -4.114 -25.749 1.00 46.47 404 ALA A N 1
ATOM 3286 C CA . ALA A 1 404 ? -4.019 -4.819 -25.861 1.00 46.47 404 ALA A CA 1
ATOM 3287 C C . ALA A 1 404 ? -4.009 -6.355 -26.069 1.00 46.47 404 ALA A C 1
ATOM 3289 O O . ALA A 1 404 ? -4.421 -6.842 -27.128 1.00 46.47 404 ALA A O 1
ATOM 3290 N N . LYS A 1 405 ? -3.752 -7.126 -24.985 1.00 43.44 405 LYS A N 1
ATOM 3291 C CA . LYS A 1 405 ? -4.607 -8.297 -24.602 1.00 43.44 405 LYS A CA 1
ATOM 3292 C C . LYS A 1 405 ? -4.301 -9.061 -23.299 1.00 43.44 405 LYS A C 1
ATOM 3294 O O . LYS A 1 405 ? -5.071 -9.976 -23.004 1.00 43.44 405 LYS A O 1
ATOM 3299 N N . LYS A 1 406 ? -3.236 -8.774 -22.529 1.00 44.59 406 LYS A N 1
ATOM 3300 C CA . LYS A 1 406 ? -2.817 -9.684 -21.428 1.00 44.59 406 LYS A CA 1
ATOM 3301 C C . LYS A 1 406 ? -2.809 -9.193 -19.977 1.00 44.59 406 LYS A C 1
ATOM 3303 O O . LYS A 1 406 ? -2.799 -10.069 -19.115 1.00 44.59 406 LYS A O 1
ATOM 3308 N N . THR A 1 407 ? -2.925 -7.897 -19.680 1.00 37.50 407 THR A N 1
ATOM 3309 C CA . THR A 1 407 ? -3.031 -7.447 -18.276 1.00 37.50 407 THR A CA 1
ATOM 3310 C C . THR A 1 407 ? -4.110 -6.389 -18.095 1.00 37.50 407 THR A C 1
ATOM 3312 O O . THR A 1 407 ? -3.875 -5.188 -18.168 1.00 37.50 407 THR A O 1
ATOM 3315 N N . THR A 1 408 ? -5.324 -6.850 -17.803 1.00 36.19 408 THR A N 1
ATOM 3316 C CA . THR A 1 408 ? -6.339 -6.012 -17.165 1.00 36.19 408 THR A CA 1
ATOM 3317 C C . THR A 1 408 ? -5.791 -5.558 -15.803 1.00 36.19 408 THR A C 1
ATOM 3319 O O . THR A 1 408 ? -5.543 -6.407 -14.948 1.00 36.19 408 THR A O 1
ATOM 3322 N N . ASN A 1 409 ? -5.654 -4.243 -15.594 1.00 40.25 409 ASN A N 1
ATOM 3323 C CA . ASN A 1 409 ? -5.215 -3.574 -14.351 1.00 40.25 409 ASN A CA 1
ATOM 3324 C C . ASN A 1 409 ? -3.693 -3.541 -14.056 1.00 40.25 409 ASN A C 1
ATOM 3326 O O . ASN A 1 409 ? -3.248 -4.083 -13.045 1.00 40.25 409 ASN A O 1
ATOM 3330 N N . SER A 1 410 ? -2.910 -2.802 -14.849 1.00 47.38 410 SER A N 1
ATOM 3331 C CA . SER A 1 410 ? -1.599 -2.278 -14.413 1.00 47.38 410 SER A CA 1
ATOM 3332 C C . SER A 1 410 ? -1.400 -0.815 -14.855 1.00 47.38 410 SER A C 1
ATOM 3334 O O . SER A 1 410 ? -0.793 -0.579 -15.897 1.00 47.38 410 SER A O 1
ATOM 3336 N N . PRO A 1 411 ? -1.896 0.185 -14.097 1.00 50.28 411 PRO A N 1
ATOM 3337 C CA . PRO A 1 411 ? -1.749 1.617 -14.410 1.00 50.28 411 PRO A CA 1
ATOM 3338 C C . PRO A 1 411 ? -0.321 2.170 -14.182 1.00 50.28 411 PRO A C 1
ATOM 3340 O O . PRO A 1 411 ? -0.150 3.360 -13.935 1.00 50.28 411 PRO A O 1
ATOM 3343 N N . ASP A 1 412 ? 0.701 1.312 -14.218 1.00 55.84 412 ASP A N 1
ATOM 3344 C CA . ASP A 1 412 ? 1.956 1.503 -13.477 1.00 55.84 412 ASP A CA 1
ATOM 3345 C C . ASP A 1 412 ? 3.239 1.398 -14.329 1.00 55.84 412 ASP A C 1
ATOM 3347 O O . ASP A 1 412 ? 4.344 1.412 -13.788 1.00 55.84 412 ASP A O 1
ATOM 3351 N N . ILE A 1 413 ? 3.108 1.308 -15.659 1.00 65.81 413 ILE A N 1
ATOM 3352 C CA . ILE A 1 413 ? 4.230 1.390 -16.621 1.00 65.81 413 ILE A CA 1
ATOM 3353 C C . ILE A 1 413 ? 4.315 2.793 -17.262 1.00 65.81 413 ILE A C 1
ATOM 3355 O O . ILE A 1 413 ? 5.281 3.103 -17.948 1.00 65.81 413 ILE A O 1
ATOM 3359 N N . LEU A 1 414 ? 3.391 3.707 -16.922 1.00 73.19 414 LEU A N 1
ATOM 3360 C CA . LEU A 1 414 ? 3.332 5.089 -17.432 1.00 73.19 414 LEU A CA 1
ATOM 3361 C C . LEU A 1 414 ? 4.689 5.813 -17.399 1.00 73.19 414 LEU A C 1
ATOM 3363 O O . LEU A 1 414 ? 5.065 6.455 -18.370 1.00 73.19 414 LEU A O 1
ATOM 3367 N N . ALA A 1 415 ? 5.464 5.650 -16.323 1.00 74.19 415 ALA A N 1
ATOM 3368 C CA . ALA A 1 415 ? 6.791 6.255 -16.185 1.00 74.19 415 ALA A CA 1
ATOM 3369 C C . ALA A 1 415 ? 7.827 5.777 -17.231 1.00 74.19 415 ALA A C 1
ATOM 3371 O O . ALA A 1 415 ? 8.772 6.507 -17.536 1.00 74.19 415 ALA A O 1
ATOM 3372 N N . PHE A 1 416 ? 7.662 4.564 -17.765 1.00 79.19 416 PHE A N 1
ATOM 3373 C CA . PHE A 1 416 ? 8.473 4.004 -18.845 1.00 79.19 416 PHE A CA 1
ATOM 3374 C C . PHE A 1 416 ? 7.913 4.389 -20.222 1.00 79.19 416 PHE A C 1
ATOM 3376 O O . PHE A 1 416 ? 8.681 4.771 -21.102 1.00 79.19 416 PHE A O 1
ATOM 3383 N N . THR A 1 417 ? 6.589 4.386 -20.396 1.00 79.81 417 THR A N 1
ATOM 3384 C CA . THR A 1 417 ? 5.931 4.858 -21.628 1.00 79.81 417 THR A CA 1
ATOM 3385 C C . THR A 1 417 ? 6.247 6.341 -21.891 1.00 79.81 417 THR A C 1
ATOM 3387 O O . THR A 1 417 ? 6.644 6.700 -23.001 1.00 79.81 417 THR A O 1
ATOM 3390 N N . ASP A 1 418 ? 6.202 7.189 -20.854 1.00 81.88 418 ASP A N 1
ATOM 3391 C CA . ASP A 1 418 ? 6.614 8.601 -20.896 1.00 81.88 418 ASP A CA 1
ATOM 3392 C C . ASP A 1 418 ? 8.092 8.751 -21.302 1.00 81.88 418 ASP A C 1
ATOM 3394 O O . ASP A 1 418 ? 8.429 9.575 -22.158 1.00 81.88 418 ASP A O 1
ATOM 3398 N N . LEU A 1 419 ? 8.984 7.926 -20.733 1.00 84.25 419 LEU A N 1
ATOM 3399 C CA . LEU A 1 419 ? 10.397 7.877 -21.122 1.00 84.25 419 LEU A CA 1
ATOM 3400 C C . LEU A 1 419 ? 10.552 7.529 -22.609 1.00 84.25 419 LEU A C 1
ATOM 3402 O O . LEU A 1 419 ? 11.299 8.202 -23.321 1.00 84.25 419 LEU A O 1
ATOM 3406 N N . CYS A 1 420 ? 9.893 6.467 -23.073 1.00 82.88 420 CYS A N 1
ATOM 3407 C CA . CYS A 1 420 ? 9.985 6.012 -24.457 1.00 82.88 420 CYS A CA 1
ATOM 3408 C C . CYS A 1 420 ? 9.453 7.071 -25.428 1.00 82.88 420 CYS A C 1
ATOM 3410 O O . CYS A 1 420 ? 10.076 7.293 -26.466 1.00 82.88 420 CYS A O 1
ATOM 3412 N N . GLY A 1 421 ? 8.386 7.790 -25.063 1.00 85.12 421 GLY A N 1
ATOM 3413 C CA . GLY A 1 421 ? 7.891 8.950 -25.807 1.00 85.12 421 GLY A CA 1
ATOM 3414 C C . GLY A 1 421 ? 8.909 10.095 -25.886 1.00 85.12 421 GLY A C 1
ATOM 3415 O O . GLY A 1 421 ? 9.165 10.615 -26.973 1.00 85.12 421 GLY A O 1
ATOM 3416 N N . MET A 1 422 ? 9.556 10.450 -24.767 1.00 87.12 422 MET A N 1
ATOM 3417 C CA . MET A 1 422 ? 10.632 11.455 -24.755 1.00 87.12 422 MET A CA 1
ATOM 3418 C C . MET A 1 422 ? 11.831 11.036 -25.618 1.00 87.12 422 MET A C 1
A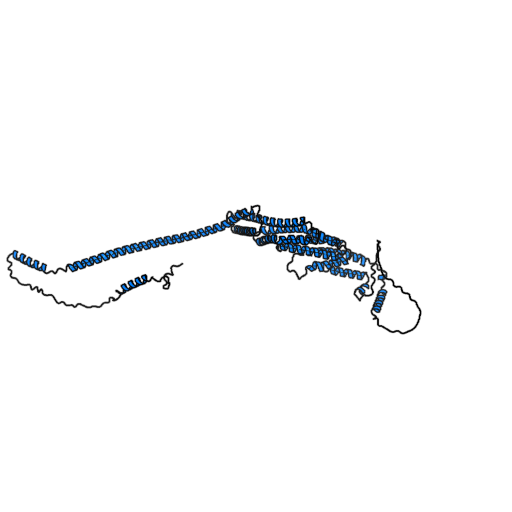TOM 3420 O O . MET A 1 422 ? 12.360 11.842 -26.382 1.00 87.12 422 MET A O 1
ATOM 3424 N N . LEU A 1 423 ? 12.256 9.773 -25.520 1.00 87.25 423 LEU A N 1
ATOM 3425 C CA . LEU A 1 423 ? 13.390 9.246 -26.280 1.00 87.25 423 LEU A CA 1
ATOM 3426 C C . LEU A 1 423 ? 13.084 9.178 -27.784 1.00 87.25 423 LEU A C 1
ATOM 3428 O O . LEU A 1 423 ? 13.937 9.524 -28.600 1.00 87.25 423 LEU A O 1
ATOM 3432 N N . LEU A 1 424 ? 11.858 8.786 -28.148 1.00 87.88 424 LEU A N 1
ATOM 3433 C CA . LEU A 1 424 ? 11.377 8.785 -29.528 1.00 87.88 424 LEU A CA 1
ATOM 3434 C C . LEU A 1 424 ? 11.397 10.200 -30.122 1.00 87.88 424 LEU A C 1
ATOM 3436 O O . LEU A 1 424 ? 11.864 10.364 -31.247 1.00 87.88 424 LEU A O 1
ATOM 3440 N N . ALA A 1 425 ? 10.973 11.219 -29.366 1.00 88.62 425 ALA A N 1
ATOM 3441 C CA . ALA A 1 425 ? 11.016 12.613 -29.809 1.00 88.62 425 ALA A CA 1
ATOM 3442 C C . ALA A 1 425 ? 12.456 13.109 -30.067 1.00 88.62 425 ALA A C 1
ATOM 3444 O O . ALA A 1 425 ? 12.728 13.652 -31.141 1.00 88.62 425 ALA A O 1
ATOM 3445 N N . ASP A 1 426 ? 13.396 12.854 -29.143 1.00 88.75 426 ASP A N 1
ATOM 3446 C CA . ASP A 1 426 ? 14.822 13.199 -29.313 1.00 88.75 426 ASP A CA 1
ATOM 3447 C C . ASP A 1 426 ? 15.429 12.490 -30.554 1.00 88.75 426 ASP A C 1
ATOM 3449 O O . ASP A 1 426 ? 16.205 13.091 -31.307 1.00 88.75 426 ASP A O 1
ATOM 3453 N N . ILE A 1 427 ? 15.056 11.228 -30.829 1.00 88.50 427 ILE A N 1
ATOM 3454 C CA . ILE A 1 427 ? 15.506 10.492 -32.030 1.00 88.50 427 ILE A CA 1
ATOM 3455 C C . ILE A 1 427 ? 14.842 11.033 -33.301 1.00 88.50 427 ILE A C 1
ATOM 3457 O O . ILE A 1 427 ? 15.526 11.174 -34.316 1.00 88.50 427 ILE A O 1
ATOM 3461 N N . GLN A 1 428 ? 13.553 11.379 -33.275 1.00 88.62 428 GLN A N 1
ATOM 3462 C CA . GLN A 1 428 ? 12.844 11.964 -34.418 1.00 88.62 428 GLN A CA 1
ATOM 3463 C C . GLN A 1 428 ? 13.420 13.334 -34.803 1.00 88.62 428 GLN A C 1
ATOM 3465 O O . GLN A 1 428 ? 13.700 13.559 -35.984 1.00 88.62 428 GLN A O 1
ATOM 3470 N N . GLU A 1 429 ? 13.687 14.226 -33.841 1.00 89.38 429 GLU A N 1
ATOM 3471 C CA . GLU A 1 429 ? 14.361 15.507 -34.112 1.00 89.38 429 GLU A CA 1
ATOM 3472 C C . GLU A 1 429 ? 15.749 15.268 -34.730 1.00 89.38 429 GLU A C 1
ATOM 3474 O O . GLU A 1 429 ? 16.117 15.863 -35.754 1.00 89.38 429 GLU A O 1
ATOM 3479 N N . ARG A 1 430 ? 16.506 14.320 -34.164 1.00 90.00 430 ARG A N 1
ATOM 3480 C CA . ARG A 1 430 ? 17.830 13.942 -34.663 1.00 90.00 430 ARG A CA 1
ATOM 3481 C C . ARG A 1 430 ? 17.789 13.358 -36.079 1.00 90.00 430 ARG A C 1
ATOM 3483 O O . ARG A 1 430 ? 18.658 13.686 -36.896 1.00 90.00 430 ARG A O 1
ATOM 3490 N N . LEU A 1 431 ? 16.790 12.530 -36.375 1.00 88.38 431 LEU A N 1
ATOM 3491 C CA . LEU A 1 431 ? 16.527 11.931 -37.683 1.00 88.38 431 LEU A CA 1
ATOM 3492 C C . LEU A 1 431 ? 16.198 13.013 -38.718 1.00 88.38 431 LEU A C 1
ATOM 3494 O O . LEU A 1 431 ? 16.812 13.024 -39.784 1.00 88.38 431 LEU A O 1
ATOM 3498 N N . ILE A 1 432 ? 15.318 13.965 -38.388 1.00 88.44 432 ILE A N 1
ATOM 3499 C CA . ILE A 1 432 ? 14.972 15.110 -39.249 1.00 88.44 432 ILE A CA 1
ATOM 3500 C C . ILE A 1 432 ? 16.222 15.948 -39.559 1.00 88.44 432 ILE A C 1
ATOM 3502 O O . ILE A 1 432 ? 16.493 16.256 -40.724 1.00 88.44 432 ILE A O 1
ATOM 3506 N N . PHE A 1 433 ? 17.034 16.268 -38.546 1.00 88.56 433 PHE A N 1
ATOM 3507 C CA . PHE A 1 433 ? 18.280 17.020 -38.727 1.00 88.56 433 PHE A CA 1
ATOM 3508 C C . PHE A 1 433 ? 19.280 16.287 -39.638 1.00 88.56 433 PHE A C 1
ATOM 3510 O O . PHE A 1 433 ? 19.843 16.879 -40.567 1.00 88.56 433 PHE A O 1
ATOM 3517 N N . ARG A 1 434 ? 19.491 14.982 -39.414 1.00 87.56 434 ARG A N 1
ATOM 3518 C CA . ARG A 1 434 ? 20.399 14.170 -40.241 1.00 87.56 434 ARG A CA 1
ATOM 3519 C C . ARG A 1 434 ? 19.870 13.968 -41.659 1.00 87.56 434 ARG A C 1
ATOM 3521 O O . ARG A 1 434 ? 20.658 14.070 -42.599 1.00 87.56 434 ARG A O 1
ATOM 3528 N N . ALA A 1 435 ? 18.562 13.801 -41.839 1.00 86.31 435 ALA A N 1
ATOM 3529 C CA . ALA A 1 435 ? 17.928 13.747 -43.152 1.00 86.31 435 ALA A CA 1
ATOM 3530 C C . ALA A 1 435 ? 18.055 15.074 -43.919 1.00 86.31 435 ALA A C 1
ATOM 3532 O O . ALA A 1 435 ? 18.375 15.059 -45.106 1.00 86.31 435 ALA A O 1
ATOM 3533 N N . HIS A 1 436 ? 17.911 16.230 -43.259 1.00 86.62 436 HIS A N 1
ATOM 3534 C CA . HIS A 1 436 ? 18.140 17.530 -43.899 1.00 86.62 436 HIS A CA 1
ATOM 3535 C C . HIS A 1 436 ? 19.585 17.675 -44.412 1.00 86.62 436 HIS A C 1
ATOM 3537 O O . HIS A 1 436 ? 19.804 18.094 -45.552 1.00 86.62 436 HIS A O 1
ATOM 3543 N N . ILE A 1 437 ? 20.579 17.273 -43.608 1.00 84.88 437 ILE A N 1
ATOM 3544 C CA . ILE A 1 437 ? 21.991 17.246 -44.033 1.00 84.88 437 ILE A CA 1
ATOM 3545 C C . ILE A 1 437 ? 22.196 16.271 -45.199 1.00 84.88 437 ILE A C 1
ATOM 3547 O O . ILE A 1 437 ? 22.865 16.622 -46.173 1.00 84.88 437 ILE A O 1
ATOM 3551 N N . TYR A 1 438 ? 21.600 15.077 -45.131 1.00 84.12 438 TYR A N 1
ATOM 3552 C CA . TYR A 1 438 ? 21.662 14.078 -46.198 1.00 84.12 438 TYR A CA 1
ATOM 3553 C C . TYR A 1 438 ? 21.098 14.630 -47.513 1.00 84.12 438 TYR A C 1
ATOM 3555 O O . TYR A 1 438 ? 21.775 14.575 -48.535 1.00 84.12 438 TYR A O 1
ATOM 3563 N N . ILE A 1 439 ? 19.918 15.255 -47.491 1.00 84.38 439 ILE A N 1
ATOM 3564 C CA . ILE A 1 439 ? 19.304 15.879 -48.671 1.00 84.38 439 ILE A CA 1
ATOM 3565 C C . ILE A 1 439 ? 20.193 17.005 -49.220 1.00 84.38 439 ILE A C 1
ATOM 3567 O O . ILE A 1 439 ? 20.469 17.062 -50.421 1.00 84.38 439 ILE A O 1
ATOM 3571 N N . LYS A 1 440 ? 20.721 17.878 -48.357 1.00 84.31 440 LYS A N 1
ATOM 3572 C CA . LYS A 1 440 ? 21.597 18.972 -48.795 1.00 84.31 440 LYS A CA 1
ATOM 3573 C C . LYS A 1 440 ? 22.897 18.464 -49.435 1.00 84.31 440 LYS A C 1
ATOM 3575 O O . LYS A 1 440 ? 23.312 18.998 -50.459 1.00 84.31 440 LYS A O 1
ATOM 3580 N N . SER A 1 441 ? 23.523 17.432 -48.867 1.00 82.44 441 SER A N 1
ATOM 3581 C CA . SER A 1 441 ? 24.827 16.926 -49.322 1.00 82.44 441 SER A CA 1
ATOM 3582 C C . SER A 1 441 ? 24.745 15.897 -50.452 1.00 82.44 441 SER A C 1
ATOM 3584 O O . SER A 1 441 ? 25.569 15.936 -51.355 1.00 82.44 441 SER A O 1
ATOM 3586 N N . GLN A 1 442 ? 23.799 14.956 -50.393 1.00 77.00 442 GLN A N 1
ATOM 3587 C CA . GLN A 1 442 ? 23.745 13.770 -51.264 1.00 77.00 442 GLN A CA 1
ATOM 3588 C C . GLN A 1 442 ? 22.709 13.880 -52.391 1.00 77.00 442 GLN A C 1
ATOM 3590 O O . GLN A 1 442 ? 22.708 13.024 -53.281 1.00 77.00 442 GLN A O 1
ATOM 3595 N N . ILE A 1 443 ? 21.831 14.894 -52.340 1.00 79.62 443 ILE A N 1
ATOM 3596 C CA . ILE A 1 443 ? 20.812 15.184 -53.360 1.00 79.62 443 ILE A CA 1
ATOM 3597 C C . ILE A 1 443 ? 21.086 16.539 -54.029 1.00 79.62 443 ILE A C 1
ATOM 3599 O O . ILE A 1 443 ? 21.352 16.562 -55.226 1.00 79.62 443 ILE A O 1
ATOM 3603 N N . PHE A 1 444 ? 21.104 17.651 -53.281 1.00 78.06 444 PHE A N 1
ATOM 3604 C CA . PHE A 1 444 ? 21.383 18.980 -53.861 1.00 78.06 444 PHE A CA 1
ATOM 3605 C C . PHE A 1 444 ? 22.859 19.188 -54.229 1.00 78.06 444 PHE A C 1
ATOM 3607 O O . PHE A 1 444 ? 23.153 19.784 -55.259 1.00 78.06 444 PHE A O 1
ATOM 3614 N N . GLY A 1 445 ? 23.787 18.695 -53.404 1.00 77.88 445 GLY A N 1
ATOM 3615 C CA . GLY A 1 445 ? 25.231 18.739 -53.662 1.00 77.88 445 GLY A CA 1
ATOM 3616 C C . GLY A 1 445 ? 25.760 17.632 -54.583 1.00 77.88 445 GLY A C 1
ATOM 3617 O O . GLY A 1 445 ? 26.973 17.450 -54.662 1.00 77.88 445 GLY A O 1
ATOM 3618 N N . PHE A 1 446 ? 24.887 16.857 -55.235 1.00 78.38 446 PHE A N 1
ATOM 3619 C CA . PHE A 1 446 ? 25.299 15.709 -56.041 1.00 78.38 446 PHE A CA 1
ATOM 3620 C C . PHE A 1 446 ? 25.930 16.141 -57.372 1.00 78.38 446 PHE A C 1
ATOM 3622 O O . PHE A 1 446 ? 25.254 16.687 -58.244 1.00 78.38 446 PHE A O 1
ATOM 3629 N N . VAL A 1 447 ? 27.219 15.845 -57.544 1.00 75.38 447 VAL A N 1
ATOM 3630 C CA . VAL A 1 447 ? 27.923 15.968 -58.827 1.00 75.38 447 VAL A CA 1
ATOM 3631 C C . VAL A 1 447 ? 27.865 14.608 -59.534 1.00 75.38 447 VAL A C 1
ATOM 3633 O O . VAL A 1 447 ? 28.367 13.638 -58.965 1.00 75.38 447 VAL A O 1
ATOM 3636 N N . PRO A 1 448 ? 27.261 14.499 -60.734 1.00 75.56 448 PRO A N 1
ATOM 3637 C CA . PRO A 1 448 ? 27.162 13.226 -61.443 1.00 75.56 448 PRO A CA 1
ATOM 3638 C C . PRO A 1 448 ? 28.532 12.728 -61.906 1.00 75.56 448 PRO A C 1
ATOM 3640 O O . PRO A 1 448 ? 29.316 13.488 -62.481 1.00 75.56 448 PRO A O 1
ATOM 3643 N N . SER A 1 449 ? 28.796 11.436 -61.708 1.00 77.12 449 SER A N 1
ATOM 3644 C CA . SER A 1 449 ? 29.949 10.767 -62.309 1.00 77.12 449 SER A CA 1
ATOM 3645 C C . SER A 1 449 ? 29.677 10.441 -63.783 1.00 77.12 449 SER A C 1
ATOM 3647 O O . SER A 1 449 ? 28.526 10.316 -64.207 1.00 77.12 449 SER A O 1
ATOM 3649 N N . SER A 1 450 ? 30.727 10.237 -64.582 1.00 68.12 450 SER A N 1
ATOM 3650 C CA . SER A 1 450 ? 30.590 9.825 -65.989 1.00 68.12 450 SER A CA 1
ATOM 3651 C C . SER A 1 450 ? 29.832 8.498 -66.146 1.00 68.12 450 SER A C 1
ATOM 3653 O O . SER A 1 450 ? 29.116 8.318 -67.127 1.00 68.12 450 SER A O 1
ATOM 3655 N N . GLY A 1 451 ? 29.915 7.605 -65.151 1.00 67.81 451 GLY A N 1
ATOM 3656 C CA . GLY A 1 451 ? 29.143 6.357 -65.095 1.00 67.81 451 GLY A CA 1
ATOM 3657 C C . GLY A 1 451 ? 27.664 6.510 -64.700 1.00 67.81 451 GLY A C 1
ATOM 3658 O O . GLY A 1 451 ? 26.891 5.575 -64.899 1.00 67.81 451 GLY A O 1
ATOM 3659 N N . ASP A 1 452 ? 27.244 7.662 -64.167 1.00 70.75 452 ASP A N 1
ATOM 3660 C CA . ASP A 1 452 ? 25.831 7.939 -63.843 1.00 70.75 452 ASP A CA 1
ATOM 3661 C C . ASP A 1 452 ? 25.059 8.500 -65.046 1.00 70.75 452 ASP A C 1
ATOM 3663 O O . ASP A 1 452 ? 23.828 8.456 -65.082 1.00 70.75 452 ASP A O 1
ATOM 3667 N N . LEU A 1 453 ? 25.794 9.022 -66.033 1.00 71.88 453 LEU A N 1
ATOM 3668 C CA . LEU A 1 453 ? 25.285 9.617 -67.269 1.00 71.88 453 LEU A CA 1
ATOM 3669 C C . LEU A 1 453 ? 25.287 8.634 -68.457 1.00 71.88 453 LEU A C 1
ATOM 3671 O O . LEU A 1 453 ? 24.861 9.011 -69.544 1.00 71.88 453 LEU A O 1
ATOM 3675 N N . SER A 1 454 ? 25.720 7.380 -68.268 1.00 69.38 454 SER A N 1
ATOM 3676 C CA . SER A 1 454 ? 25.852 6.341 -69.311 1.00 69.38 454 SER A CA 1
ATOM 3677 C C . SER A 1 454 ? 24.520 5.705 -69.762 1.00 69.38 454 SER A C 1
ATOM 3679 O O . SER A 1 454 ? 24.419 4.506 -70.030 1.00 69.38 454 SER A O 1
ATOM 3681 N N . TYR A 1 455 ? 23.474 6.522 -69.871 1.00 70.25 455 TYR A N 1
ATOM 3682 C CA . TYR A 1 455 ? 22.202 6.154 -70.491 1.00 70.25 455 TYR A CA 1
ATOM 3683 C C . TYR A 1 455 ? 22.210 6.636 -71.954 1.00 70.25 455 TYR A C 1
ATOM 3685 O O . TYR A 1 455 ? 22.530 7.801 -72.189 1.00 70.25 455 TYR A O 1
ATOM 3693 N N . PRO A 1 456 ? 21.869 5.787 -72.947 1.00 69.19 456 PRO A N 1
ATOM 3694 C CA . PRO A 1 456 ? 21.097 4.548 -72.813 1.00 69.19 456 PRO A CA 1
ATOM 3695 C C . PRO A 1 456 ? 21.915 3.247 -72.712 1.00 69.19 456 PRO A C 1
ATOM 3697 O O . PRO A 1 456 ? 21.329 2.213 -72.408 1.00 69.19 456 PRO A O 1
ATOM 3700 N N . GLU A 1 457 ? 23.235 3.283 -72.905 1.00 68.56 457 GLU A N 1
ATOM 3701 C CA . GLU A 1 457 ? 24.121 2.102 -73.003 1.00 68.56 457 GLU A CA 1
ATOM 3702 C C . GLU A 1 457 ? 23.949 1.106 -71.834 1.00 68.56 457 GLU A C 1
ATOM 3704 O O . GLU A 1 457 ? 23.842 -0.106 -72.029 1.00 68.56 457 GLU A O 1
ATOM 3709 N N . LYS A 1 458 ? 23.805 1.624 -70.607 1.00 67.38 458 LYS A N 1
ATOM 3710 C CA . LYS A 1 458 ? 23.563 0.837 -69.387 1.00 67.38 458 LYS A CA 1
ATOM 3711 C C . LYS A 1 458 ? 22.259 0.017 -69.416 1.00 67.38 458 LYS A C 1
ATOM 3713 O O . LYS A 1 458 ? 22.191 -1.042 -68.796 1.00 67.38 458 LYS A O 1
ATOM 3718 N N . LEU A 1 459 ? 21.230 0.484 -70.130 1.00 67.88 459 LEU A N 1
ATOM 3719 C CA . LEU A 1 459 ? 19.951 -0.225 -70.288 1.00 67.88 459 LEU A CA 1
ATOM 3720 C C . LEU A 1 459 ? 20.059 -1.358 -71.312 1.00 67.88 459 LEU A C 1
ATOM 3722 O O . LEU A 1 459 ? 19.437 -2.402 -71.129 1.00 67.88 459 LEU A O 1
ATOM 3726 N N . GLU A 1 460 ? 20.851 -1.168 -72.367 1.00 70.94 460 GLU A N 1
ATOM 3727 C CA . GLU A 1 460 ? 21.087 -2.190 -73.391 1.00 70.94 460 GLU A CA 1
ATOM 3728 C C . GLU A 1 460 ? 21.919 -3.342 -72.818 1.00 70.94 460 GLU A C 1
ATOM 3730 O O . GLU A 1 460 ? 21.486 -4.492 -72.900 1.00 70.94 460 GLU A O 1
ATOM 3735 N N . MET A 1 461 ? 23.009 -3.038 -72.098 1.00 69.69 461 MET A N 1
ATOM 3736 C CA . MET A 1 461 ? 23.804 -4.052 -71.390 1.00 69.69 461 MET A CA 1
ATOM 3737 C C . MET A 1 461 ? 22.953 -4.893 -70.425 1.00 69.69 461 MET A C 1
ATOM 3739 O O . MET A 1 461 ? 23.041 -6.119 -70.440 1.00 69.69 461 MET A O 1
ATOM 3743 N N . MET A 1 462 ? 22.091 -4.269 -69.609 1.00 66.69 462 MET A N 1
ATOM 3744 C CA . MET A 1 462 ? 21.210 -5.013 -68.693 1.00 66.69 462 MET A CA 1
ATOM 3745 C C . MET A 1 462 ? 20.136 -5.828 -69.426 1.00 66.69 462 MET A C 1
ATOM 3747 O O . MET A 1 462 ? 19.807 -6.927 -68.987 1.00 66.69 462 MET A O 1
ATOM 3751 N N . ASN A 1 463 ? 19.613 -5.339 -70.552 1.00 70.50 463 ASN A N 1
ATOM 3752 C CA . ASN A 1 463 ? 18.671 -6.090 -71.384 1.00 70.50 463 ASN A CA 1
ATOM 3753 C C . ASN A 1 463 ? 19.339 -7.332 -72.006 1.00 70.50 463 ASN A C 1
ATOM 3755 O O . ASN A 1 463 ? 18.732 -8.398 -72.062 1.00 70.50 463 ASN A O 1
ATOM 3759 N N . ASP A 1 464 ? 20.603 -7.234 -72.418 1.00 70.62 464 ASP A N 1
ATOM 3760 C CA . ASP A 1 464 ? 21.355 -8.362 -72.982 1.00 70.62 464 ASP A CA 1
ATOM 3761 C C . ASP A 1 464 ? 21.827 -9.360 -71.906 1.00 70.62 464 ASP A C 1
ATOM 3763 O O . ASP A 1 464 ? 21.819 -10.575 -72.137 1.00 70.62 464 ASP A O 1
ATOM 3767 N N . ILE A 1 465 ? 22.105 -8.890 -70.685 1.00 70.69 465 ILE A N 1
ATOM 3768 C CA . ILE A 1 465 ? 22.266 -9.750 -69.498 1.00 70.69 465 ILE A CA 1
ATOM 3769 C C . ILE A 1 465 ? 20.944 -10.478 -69.182 1.00 70.69 465 ILE A C 1
ATOM 3771 O O . ILE A 1 465 ? 20.931 -11.696 -69.018 1.00 70.69 465 ILE A O 1
ATOM 3775 N N . ALA A 1 466 ? 19.804 -9.782 -69.186 1.00 69.12 466 ALA A N 1
ATOM 3776 C CA . ALA A 1 466 ? 18.498 -10.401 -68.943 1.00 69.12 466 ALA A CA 1
ATOM 3777 C C . ALA A 1 466 ? 18.105 -11.424 -70.030 1.00 69.12 466 ALA A C 1
ATOM 3779 O O . ALA A 1 466 ? 17.542 -12.477 -69.717 1.00 69.12 466 ALA A O 1
ATOM 3780 N N . LYS A 1 467 ? 18.432 -11.166 -71.306 1.00 67.12 467 LYS A N 1
ATOM 3781 C CA . LYS A 1 467 ? 18.253 -12.128 -72.413 1.00 67.12 467 LYS A CA 1
ATOM 3782 C C . LYS A 1 467 ? 19.144 -13.360 -72.264 1.00 67.12 467 LYS A C 1
ATOM 3784 O O . LYS A 1 467 ? 18.670 -14.469 -72.477 1.00 67.12 467 LYS A O 1
ATOM 3789 N N . SER A 1 468 ? 20.412 -13.187 -71.891 1.00 63.94 468 SER A N 1
ATOM 3790 C CA . SER A 1 468 ? 21.345 -14.313 -71.727 1.00 63.94 468 SER A CA 1
ATOM 3791 C C . SER A 1 468 ? 21.032 -15.174 -70.497 1.00 63.94 468 SER A C 1
ATOM 3793 O O . SER A 1 468 ? 21.161 -16.393 -70.574 1.00 63.94 468 SER A O 1
ATOM 3795 N N . VAL A 1 469 ? 20.517 -14.587 -69.410 1.00 62.81 469 VAL A N 1
ATOM 3796 C CA . VAL A 1 469 ? 20.043 -15.327 -68.221 1.00 62.81 469 VAL A CA 1
ATOM 3797 C C . VAL A 1 469 ? 18.690 -16.022 -68.459 1.00 62.81 469 VAL A C 1
ATOM 3799 O O . VAL A 1 469 ? 18.407 -17.041 -67.832 1.00 62.81 469 VAL A O 1
ATOM 3802 N N . SER A 1 470 ? 17.851 -15.519 -69.373 1.00 57.41 470 SER A N 1
ATOM 3803 C CA . SER A 1 470 ? 16.535 -16.110 -69.681 1.00 57.41 470 SER A CA 1
ATOM 3804 C C . SER A 1 470 ? 16.536 -17.166 -70.797 1.00 57.41 470 SER A C 1
ATOM 3806 O O . SER A 1 470 ? 15.499 -17.792 -71.024 1.00 57.41 470 SER A O 1
ATOM 3808 N N . MET A 1 471 ? 17.670 -17.433 -71.459 1.00 45.81 471 MET A N 1
ATOM 3809 C CA . MET A 1 471 ? 17.799 -18.601 -72.337 1.00 45.81 471 MET A CA 1
ATOM 3810 C C . MET A 1 471 ? 18.065 -19.868 -71.504 1.00 45.81 471 MET A C 1
ATOM 3812 O O . MET A 1 471 ? 19.129 -19.979 -70.895 1.00 45.81 471 MET A O 1
ATOM 3816 N N . PRO A 1 472 ? 17.156 -20.863 -71.488 1.00 45.19 472 PRO A N 1
ATOM 3817 C CA . PRO A 1 472 ? 17.439 -22.133 -70.839 1.00 45.19 472 PRO A CA 1
ATOM 3818 C C . PRO A 1 472 ? 18.504 -22.890 -71.638 1.00 45.19 472 PRO A C 1
ATOM 3820 O O . PRO A 1 472 ? 18.313 -23.193 -72.818 1.00 45.19 472 PRO A O 1
ATOM 3823 N N . VAL A 1 473 ? 19.610 -23.238 -70.979 1.00 48.69 473 VAL A N 1
ATOM 3824 C CA . VAL A 1 473 ? 20.591 -24.188 -71.514 1.00 48.69 473 VAL A CA 1
ATOM 3825 C C . VAL A 1 473 ? 19.879 -25.517 -71.754 1.00 48.69 473 VAL A C 1
ATOM 3827 O O . VAL A 1 473 ? 19.448 -26.170 -70.806 1.00 48.69 473 VAL A O 1
ATOM 3830 N N . ASN A 1 474 ? 19.764 -25.920 -73.019 1.00 35.44 474 ASN A N 1
ATOM 3831 C CA . ASN A 1 474 ? 19.272 -27.240 -73.392 1.00 35.44 474 ASN A CA 1
ATOM 3832 C C . ASN A 1 474 ? 20.187 -27.854 -74.459 1.00 35.44 474 ASN A C 1
ATOM 3834 O O . ASN A 1 474 ? 20.715 -27.156 -75.326 1.00 35.44 474 ASN A O 1
ATOM 3838 N N . SER A 1 475 ? 20.442 -29.149 -74.315 1.00 39.00 475 SER A N 1
ATOM 3839 C CA . SER A 1 475 ? 21.723 -29.753 -74.694 1.00 39.00 475 SER A CA 1
ATOM 3840 C C . SER A 1 475 ? 21.822 -30.274 -76.136 1.00 39.00 475 SER A C 1
ATOM 3842 O O . SER A 1 475 ? 20.822 -30.589 -76.771 1.00 39.00 475 SER A O 1
ATOM 3844 N N . ASN A 1 476 ? 23.076 -30.530 -76.537 1.00 32.03 476 ASN A N 1
ATOM 3845 C CA . ASN A 1 476 ? 23.527 -31.489 -77.559 1.00 32.03 476 ASN A CA 1
ATOM 3846 C C . ASN A 1 476 ? 23.254 -31.171 -79.045 1.00 32.03 476 ASN A C 1
ATOM 3848 O O . ASN A 1 476 ? 22.127 -31.254 -79.524 1.00 32.03 476 ASN A O 1
ATOM 3852 N N . ASN A 1 477 ? 24.337 -31.003 -79.818 1.00 31.59 477 ASN A N 1
ATOM 3853 C CA . ASN A 1 477 ? 24.801 -32.057 -80.741 1.00 31.59 477 ASN A CA 1
ATOM 3854 C C . ASN A 1 477 ? 26.159 -31.711 -81.388 1.00 31.59 477 ASN A C 1
ATOM 3856 O O . ASN A 1 477 ? 26.276 -30.741 -82.133 1.00 31.59 477 ASN A O 1
ATOM 3860 N N . SER A 1 478 ? 27.158 -32.565 -81.158 1.00 32.22 478 SER A N 1
ATOM 3861 C CA . SER A 1 478 ? 28.343 -32.739 -82.022 1.00 32.22 478 SER A CA 1
ATOM 3862 C C . SER A 1 478 ? 27.955 -33.626 -83.235 1.00 32.22 478 SER A C 1
ATOM 3864 O O . SER A 1 478 ? 26.910 -34.281 -83.153 1.00 3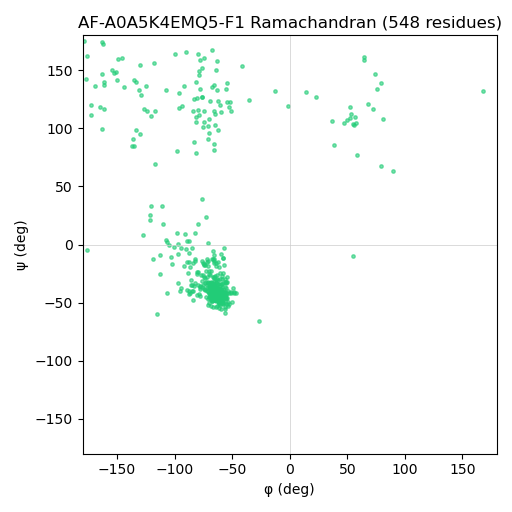2.22 478 SER A O 1
ATOM 3866 N N . PRO A 1 479 ? 28.726 -33.692 -84.349 1.00 41.16 479 PRO A N 1
ATOM 3867 C CA . PRO A 1 479 ? 30.058 -34.318 -84.318 1.00 41.16 479 PRO A CA 1
ATOM 3868 C C . PRO A 1 479 ? 31.163 -33.709 -85.221 1.00 41.16 479 PRO A C 1
ATOM 3870 O O . PRO A 1 479 ? 30.907 -33.054 -86.225 1.00 41.16 479 PRO A O 1
ATOM 3873 N N . ASP A 1 480 ? 32.400 -34.041 -84.839 1.00 27.47 480 ASP A N 1
ATOM 3874 C CA . ASP A 1 480 ? 33.615 -34.268 -85.641 1.00 27.47 480 ASP A CA 1
ATOM 3875 C C . ASP A 1 480 ? 34.123 -33.227 -86.662 1.00 27.47 480 ASP A C 1
ATOM 3877 O O . ASP A 1 480 ? 33.669 -33.160 -87.807 1.00 27.47 480 ASP A O 1
ATOM 3881 N N . LYS A 1 481 ? 35.284 -32.626 -86.341 1.00 32.81 481 LYS A N 1
ATOM 3882 C CA . LYS A 1 481 ? 36.590 -33.165 -86.800 1.00 32.81 481 LYS A CA 1
ATOM 3883 C C . LYS A 1 481 ? 37.805 -32.505 -86.122 1.00 32.81 481 LYS A C 1
ATOM 3885 O O . LYS A 1 481 ? 37.849 -31.292 -85.990 1.00 32.81 481 LYS A O 1
ATOM 3890 N N . GLU A 1 482 ? 38.766 -33.352 -85.729 1.00 27.75 482 GLU A N 1
ATOM 3891 C CA . GLU A 1 482 ? 40.230 -33.244 -85.953 1.00 27.75 482 GLU A CA 1
ATOM 3892 C C . GLU A 1 482 ? 40.810 -31.826 -86.218 1.00 27.75 482 GLU A C 1
ATOM 3894 O O . GLU A 1 482 ? 40.397 -31.191 -87.183 1.00 27.75 482 GLU A O 1
ATOM 3899 N N . LYS A 1 483 ? 41.835 -31.272 -85.539 1.00 30.41 483 LYS A N 1
ATOM 3900 C CA . LYS A 1 483 ? 43.045 -31.798 -84.835 1.00 30.41 483 LYS A CA 1
ATOM 3901 C C . LYS A 1 483 ? 43.813 -30.580 -84.209 1.00 30.41 483 LYS A C 1
ATOM 3903 O O . LYS A 1 483 ? 43.391 -29.460 -84.475 1.00 30.41 483 LYS A O 1
ATOM 3908 N N . GLU A 1 484 ? 44.900 -30.617 -83.414 1.00 28.16 484 GLU A N 1
ATOM 3909 C CA . GLU A 1 484 ? 45.814 -31.641 -82.841 1.00 28.16 484 GLU A CA 1
ATOM 3910 C C . GLU A 1 484 ? 46.628 -31.040 -81.642 1.00 28.16 484 GLU A C 1
ATOM 3912 O O . GLU A 1 484 ? 46.565 -29.832 -81.441 1.00 28.16 484 GLU A O 1
ATOM 3917 N N . HIS A 1 485 ? 47.417 -31.864 -80.921 1.00 28.78 485 HIS A N 1
ATOM 3918 C CA . HIS A 1 485 ? 48.555 -31.565 -79.994 1.00 28.78 485 HIS A CA 1
ATOM 3919 C C . HIS A 1 485 ? 48.383 -30.537 -78.828 1.00 28.78 485 HIS A C 1
ATOM 3921 O O . HIS A 1 485 ? 48.199 -29.347 -79.051 1.00 28.78 485 HIS A O 1
ATOM 3927 N N . GLU A 1 486 ? 48.335 -30.954 -77.544 1.00 28.08 486 GLU A N 1
ATOM 3928 C CA . GLU A 1 486 ? 49.444 -31.398 -76.631 1.00 28.08 486 GLU A CA 1
ATOM 3929 C C . GLU A 1 486 ? 50.254 -30.223 -76.015 1.00 28.08 486 GLU A C 1
ATOM 3931 O O . GLU A 1 486 ? 50.553 -29.268 -76.720 1.00 28.08 486 GLU A O 1
ATOM 3936 N N . ASN A 1 487 ? 50.687 -30.171 -74.741 1.00 27.03 487 ASN A N 1
ATOM 3937 C CA . ASN A 1 487 ? 50.626 -31.036 -73.538 1.00 27.03 487 ASN A CA 1
ATOM 3938 C C . ASN A 1 487 ? 50.477 -30.102 -72.301 1.00 27.03 487 ASN A C 1
ATOM 3940 O O . ASN A 1 487 ? 51.045 -29.015 -72.296 1.00 27.03 487 ASN A O 1
ATOM 3944 N N . SER A 1 488 ? 49.613 -30.357 -71.313 1.00 28.25 488 SER A N 1
ATOM 3945 C CA . SER A 1 488 ? 49.782 -31.296 -70.182 1.00 28.25 488 SER A CA 1
ATOM 3946 C C . SER A 1 488 ? 51.009 -31.044 -69.295 1.00 28.25 488 SER A C 1
ATOM 3948 O O . SER A 1 488 ? 52.097 -31.486 -69.637 1.00 28.25 488 SER A O 1
ATOM 3950 N N . GLU A 1 489 ? 50.795 -30.476 -68.102 1.00 26.73 489 GLU A N 1
ATOM 3951 C CA . GLU A 1 489 ? 51.312 -31.036 -66.840 1.00 26.73 489 GLU A CA 1
ATOM 3952 C C . GLU A 1 489 ? 50.550 -30.452 -65.636 1.00 26.73 489 GLU A C 1
ATOM 3954 O O . GLU A 1 489 ? 50.200 -29.273 -65.614 1.00 26.73 489 GLU A O 1
ATOM 3959 N N . ALA A 1 490 ? 50.247 -31.297 -64.648 1.00 26.61 490 ALA A N 1
ATOM 3960 C CA . ALA A 1 490 ? 49.512 -30.932 -63.440 1.00 26.61 490 ALA A CA 1
ATOM 3961 C C . ALA A 1 490 ? 50.334 -31.311 -62.207 1.00 26.61 490 ALA A C 1
ATOM 3963 O O . ALA A 1 490 ? 50.863 -32.420 -62.141 1.00 26.61 490 ALA A O 1
ATOM 3964 N N . ILE A 1 491 ? 50.393 -30.425 -61.210 1.00 25.80 491 ILE A N 1
ATOM 3965 C CA . ILE A 1 491 ? 50.940 -30.739 -59.887 1.00 25.80 491 ILE A CA 1
ATOM 3966 C C . ILE A 1 491 ? 49.926 -30.320 -58.825 1.00 25.80 491 ILE A C 1
ATOM 3968 O O . ILE A 1 491 ? 49.422 -29.198 -58.821 1.00 25.80 491 ILE A O 1
ATOM 3972 N N . VAL A 1 492 ? 49.630 -31.268 -57.940 1.00 28.00 492 VAL A N 1
ATOM 3973 C CA . VAL A 1 492 ? 48.777 -31.121 -56.760 1.00 28.00 492 VAL A CA 1
ATOM 3974 C C . VAL A 1 492 ? 49.665 -30.735 -55.577 1.00 28.00 492 VAL A C 1
ATOM 3976 O O . VAL A 1 492 ? 50.713 -31.352 -55.392 1.00 28.00 492 VAL A O 1
ATOM 3979 N N . ALA A 1 493 ? 49.245 -29.773 -54.755 1.00 27.56 493 ALA A N 1
ATOM 3980 C CA . ALA A 1 493 ? 49.823 -29.552 -53.430 1.00 27.56 493 ALA A CA 1
ATOM 3981 C C . ALA A 1 493 ? 48.776 -28.967 -52.470 1.00 27.56 493 ALA A C 1
ATOM 3983 O O . ALA A 1 493 ? 47.939 -28.157 -52.867 1.00 27.56 493 ALA A O 1
ATOM 3984 N N . GLU A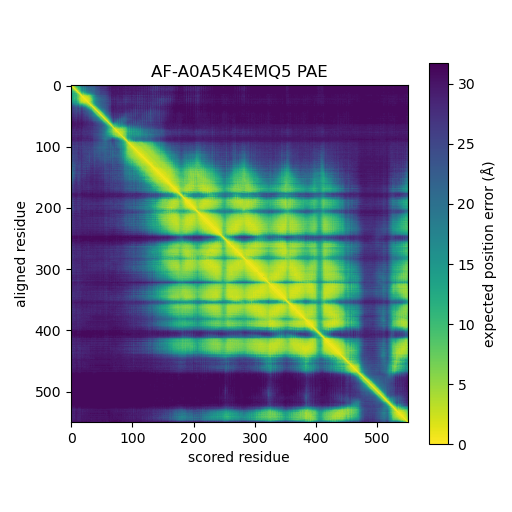 1 494 ? 48.825 -29.420 -51.221 1.00 22.95 494 GLU A N 1
ATOM 3985 C CA . GLU A 1 494 ? 47.880 -29.099 -50.152 1.00 22.95 494 GLU A CA 1
ATOM 3986 C C . GLU A 1 494 ? 48.410 -28.006 -49.202 1.00 22.95 494 GLU A C 1
ATOM 3988 O O . GLU A 1 494 ? 49.617 -27.808 -49.090 1.00 22.95 494 GLU A O 1
ATOM 3993 N N . SER A 1 495 ? 47.473 -27.447 -48.427 1.00 25.00 495 SER A N 1
ATOM 3994 C CA . SER A 1 495 ? 47.618 -27.036 -47.017 1.00 25.00 495 SER A CA 1
ATOM 3995 C C . SER A 1 495 ? 48.411 -25.788 -46.597 1.00 25.00 495 SER A C 1
ATOM 3997 O O . SER A 1 495 ? 49.475 -25.462 -47.106 1.00 25.00 495 SER A O 1
ATOM 3999 N N . ASP A 1 496 ? 47.869 -25.216 -45.511 1.00 20.16 496 ASP A N 1
ATOM 4000 C CA . ASP A 1 496 ? 48.493 -24.377 -44.479 1.00 20.16 496 ASP A CA 1
ATOM 4001 C C . ASP A 1 496 ? 49.074 -23.001 -44.849 1.00 20.16 496 ASP A C 1
ATOM 4003 O O . ASP A 1 496 ? 49.430 -22.715 -45.985 1.00 20.16 496 ASP A O 1
ATOM 4007 N N . SER A 1 497 ? 49.297 -22.093 -43.893 1.00 24.28 497 SER A N 1
ATOM 4008 C CA . SER A 1 497 ? 48.554 -21.649 -42.687 1.00 24.28 497 SER A CA 1
ATOM 4009 C C . SER A 1 497 ? 49.368 -20.483 -42.084 1.00 24.28 497 SER A C 1
ATOM 4011 O O . SER A 1 497 ? 50.561 -20.385 -42.370 1.00 24.28 497 SER A O 1
ATOM 4013 N N . SER A 1 498 ? 48.780 -19.653 -41.203 1.00 23.91 498 SER A N 1
ATOM 4014 C CA . SER A 1 498 ? 49.482 -18.615 -40.398 1.00 23.91 498 SER A CA 1
ATOM 4015 C C . SER A 1 498 ? 50.135 -17.456 -41.207 1.00 23.91 498 SER A C 1
ATOM 4017 O O . SER A 1 498 ? 50.382 -17.582 -42.398 1.00 23.91 498 SER A O 1
ATOM 4019 N N . GLU A 1 499 ? 50.431 -16.258 -40.688 1.00 24.88 499 GLU A N 1
ATOM 4020 C CA . GLU A 1 499 ? 49.950 -15.492 -39.526 1.00 24.88 499 GLU A CA 1
ATOM 4021 C C . GLU A 1 499 ? 50.351 -14.000 -39.712 1.00 24.88 499 GLU A C 1
ATOM 4023 O O . GLU A 1 499 ? 51.183 -13.669 -40.553 1.00 24.88 499 GLU A O 1
ATOM 4028 N N . SER A 1 500 ? 49.858 -13.124 -38.826 1.00 23.25 500 SER A N 1
ATOM 4029 C CA . SER A 1 500 ? 50.505 -11.863 -38.390 1.00 23.25 500 SER A CA 1
ATOM 4030 C C . SER A 1 500 ? 50.414 -10.563 -39.248 1.00 23.25 500 SER A C 1
ATOM 4032 O O . SER A 1 500 ? 51.105 -10.358 -40.236 1.00 23.25 500 SER A O 1
ATOM 4034 N N . ASN A 1 501 ? 49.617 -9.610 -38.730 1.00 23.98 501 ASN A N 1
ATOM 4035 C CA . ASN A 1 501 ? 50.059 -8.293 -38.214 1.00 23.98 501 ASN A CA 1
ATOM 4036 C C . ASN A 1 501 ? 50.867 -7.299 -39.099 1.00 23.98 501 ASN A C 1
ATOM 4038 O O . ASN A 1 501 ? 52.082 -7.431 -39.197 1.00 23.98 501 ASN A O 1
ATOM 4042 N N 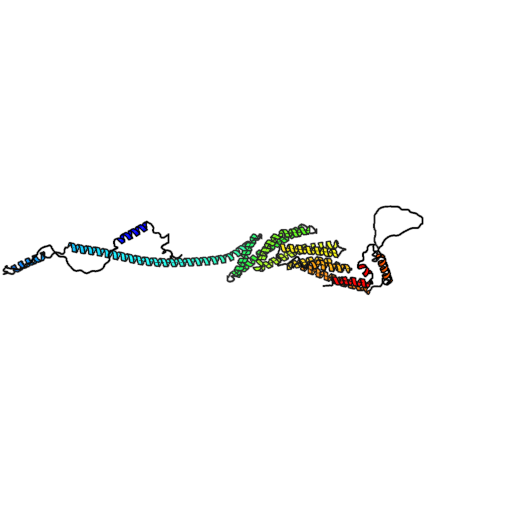. LEU A 1 502 ? 50.254 -6.162 -39.508 1.00 27.06 502 LEU A N 1
ATOM 4043 C CA . LEU A 1 502 ? 50.406 -4.829 -38.846 1.00 27.06 502 LEU A CA 1
ATOM 4044 C C . LEU A 1 502 ? 49.853 -3.610 -39.642 1.00 27.06 502 LEU A C 1
ATOM 4046 O O . LEU A 1 502 ? 50.210 -3.383 -40.789 1.00 27.06 502 LEU A O 1
ATOM 4050 N N . GLN A 1 503 ? 49.076 -2.783 -38.926 1.00 26.47 503 GLN A N 1
ATOM 4051 C CA . GLN A 1 503 ? 48.976 -1.302 -38.945 1.00 26.47 503 GLN A CA 1
ATOM 4052 C C . GLN A 1 503 ? 48.751 -0.467 -40.234 1.00 26.47 503 GLN A C 1
ATOM 4054 O O . GLN A 1 503 ? 49.624 -0.281 -41.073 1.00 26.47 503 GLN A O 1
ATOM 4059 N N . ASP A 1 504 ? 47.609 0.235 -40.208 1.00 24.08 504 ASP A N 1
ATOM 4060 C CA . ASP A 1 504 ? 47.426 1.674 -40.470 1.00 24.08 504 ASP A CA 1
ATOM 4061 C C . ASP A 1 504 ? 48.077 2.346 -41.696 1.00 24.08 504 ASP A C 1
ATOM 4063 O O . ASP A 1 504 ? 49.188 2.883 -41.626 1.00 24.08 504 ASP A O 1
ATOM 4067 N N . LYS A 1 505 ? 47.242 2.624 -42.712 1.00 24.28 505 LYS A N 1
ATOM 4068 C CA . LYS A 1 505 ? 46.892 4.027 -43.021 1.00 24.28 505 LYS A CA 1
ATOM 4069 C C . LYS A 1 505 ? 45.653 4.194 -43.899 1.00 24.28 505 LYS A C 1
ATOM 4071 O O . LYS A 1 505 ? 45.384 3.425 -44.809 1.00 24.28 505 LYS A O 1
ATOM 4076 N N . SER A 1 506 ? 44.955 5.287 -43.616 1.00 26.86 506 SER A N 1
ATOM 4077 C CA . SER A 1 506 ? 43.845 5.889 -44.354 1.00 26.86 506 SER A CA 1
ATOM 4078 C C . SER A 1 506 ? 43.904 5.791 -45.888 1.00 26.86 506 SER A C 1
ATOM 4080 O O . SER A 1 506 ? 44.766 6.418 -46.506 1.00 26.86 506 SER A O 1
ATOM 4082 N N . THR A 1 507 ? 42.855 5.225 -46.482 1.00 22.17 507 THR A N 1
ATOM 4083 C CA . THR A 1 507 ? 42.292 5.706 -47.753 1.00 22.17 507 THR A CA 1
ATOM 4084 C C . THR A 1 507 ? 40.810 5.365 -47.834 1.00 22.17 507 THR A C 1
ATOM 4086 O O . THR A 1 507 ? 40.353 4.353 -47.313 1.00 22.17 507 THR A O 1
ATOM 4089 N N . THR A 1 508 ? 40.058 6.236 -48.499 1.00 32.38 508 THR A N 1
ATOM 4090 C CA . THR A 1 508 ? 38.685 5.993 -48.944 1.00 32.38 508 THR A CA 1
ATOM 4091 C C . THR A 1 508 ? 38.606 4.717 -49.783 1.00 32.38 508 THR A C 1
ATOM 4093 O O . THR A 1 508 ? 39.270 4.636 -50.816 1.00 32.38 508 THR A O 1
ATOM 4096 N N . SER A 1 509 ? 37.772 3.758 -49.383 1.00 26.62 509 SER A N 1
ATOM 4097 C CA . SER A 1 509 ? 37.374 2.626 -50.222 1.00 26.62 509 SER A CA 1
ATOM 4098 C C . SER A 1 509 ? 35.869 2.678 -50.474 1.00 26.62 509 SER A C 1
ATOM 4100 O O . SER A 1 509 ? 35.050 2.586 -49.560 1.00 26.62 509 SER A O 1
ATOM 4102 N N . ASP A 1 510 ? 35.523 2.881 -51.743 1.00 25.08 510 ASP A N 1
ATOM 4103 C CA . ASP A 1 510 ? 34.150 2.927 -52.226 1.00 25.08 510 ASP A CA 1
ATOM 4104 C C . ASP A 1 510 ? 33.404 1.600 -52.034 1.00 25.08 510 ASP A C 1
ATOM 4106 O O . ASP A 1 510 ? 33.985 0.514 -51.980 1.00 25.08 510 ASP A O 1
ATOM 4110 N N . LEU A 1 511 ? 32.074 1.704 -52.011 1.00 31.72 511 LEU A N 1
ATOM 4111 C CA . LEU A 1 511 ? 31.139 0.581 -52.039 1.00 31.72 511 LEU A CA 1
ATOM 4112 C C . LEU A 1 511 ? 31.214 -0.175 -53.380 1.00 31.72 511 LEU A C 1
ATOM 4114 O O . LEU A 1 511 ? 30.364 -0.002 -54.253 1.00 31.72 511 LEU A O 1
ATOM 4118 N N . ALA A 1 512 ? 32.203 -1.054 -53.523 1.00 27.83 512 ALA A N 1
ATOM 4119 C CA . ALA A 1 512 ? 32.288 -2.031 -54.605 1.00 27.83 512 ALA A CA 1
ATOM 4120 C C . ALA A 1 512 ? 31.760 -3.399 -54.135 1.00 27.83 512 ALA A C 1
ATOM 4122 O O . ALA A 1 512 ? 32.523 -4.298 -53.783 1.00 27.83 512 ALA A O 1
ATOM 4123 N N . ILE A 1 513 ? 30.433 -3.563 -54.134 1.00 34.66 513 ILE A N 1
ATOM 4124 C CA . ILE A 1 513 ? 29.802 -4.878 -53.948 1.00 34.66 513 ILE A CA 1
ATOM 4125 C C . ILE A 1 513 ? 30.073 -5.708 -55.210 1.00 34.66 513 ILE A C 1
ATOM 4127 O O . ILE A 1 513 ? 29.484 -5.444 -56.258 1.00 34.66 513 ILE A O 1
ATOM 4131 N N . GLN A 1 514 ? 30.947 -6.714 -55.121 1.00 27.70 514 GLN A N 1
ATOM 4132 C CA . GLN A 1 514 ? 31.068 -7.731 -56.169 1.00 27.70 514 GLN A CA 1
ATOM 4133 C C . GLN A 1 514 ? 29.892 -8.722 -56.063 1.00 27.70 514 GLN A C 1
ATOM 4135 O O . GLN A 1 514 ? 29.668 -9.268 -54.980 1.00 27.70 514 GLN A O 1
ATOM 4140 N N . PRO A 1 515 ? 29.131 -8.980 -57.143 1.00 29.83 515 PRO A N 1
ATOM 4141 C CA . PRO A 1 515 ? 28.048 -9.956 -57.118 1.00 29.83 515 PRO A CA 1
ATOM 4142 C C . PRO A 1 515 ? 28.586 -11.387 -57.282 1.00 29.83 515 PRO A C 1
ATOM 4144 O O . PRO A 1 515 ? 29.274 -11.700 -58.252 1.00 29.83 515 PRO A O 1
ATOM 4147 N N . GLY A 1 516 ? 28.232 -12.272 -56.347 1.00 29.08 516 GLY A N 1
ATOM 4148 C CA . GLY A 1 516 ? 28.417 -13.719 -56.493 1.00 29.08 516 GLY A CA 1
ATOM 4149 C C . GLY A 1 516 ? 27.395 -14.344 -57.462 1.00 29.08 516 GLY A C 1
ATOM 4150 O O . GLY A 1 516 ? 26.337 -13.760 -57.699 1.00 29.08 516 GLY A O 1
ATOM 4151 N N . PRO A 1 517 ? 27.658 -15.547 -58.008 1.00 30.48 517 PRO A N 1
ATOM 4152 C CA . PRO A 1 517 ? 26.984 -16.054 -59.211 1.00 30.48 517 PRO A CA 1
ATOM 4153 C C . PRO A 1 517 ? 25.576 -16.654 -58.999 1.00 30.48 517 PRO A C 1
ATOM 4155 O O . PRO A 1 517 ? 25.092 -17.369 -59.868 1.00 30.48 517 PRO A O 1
ATOM 4158 N N . ASN A 1 518 ? 24.907 -16.376 -57.874 1.00 39.44 518 ASN A N 1
ATOM 4159 C CA . ASN A 1 518 ? 23.576 -16.905 -57.543 1.00 39.44 518 ASN A CA 1
ATOM 4160 C C . ASN A 1 518 ? 22.669 -15.789 -56.989 1.00 39.44 518 ASN A C 1
ATOM 4162 O O . ASN A 1 518 ? 22.548 -15.636 -55.774 1.00 39.44 518 ASN A O 1
ATOM 4166 N N . MET A 1 519 ? 22.019 -15.017 -57.865 1.00 30.47 519 MET A N 1
ATOM 4167 C CA . MET A 1 519 ? 21.049 -13.983 -57.478 1.00 30.47 519 MET A CA 1
ATOM 4168 C C . MET A 1 519 ? 19.708 -14.239 -58.176 1.00 30.47 519 MET A C 1
ATOM 4170 O O . MET A 1 519 ? 19.616 -14.161 -59.399 1.00 30.47 519 MET A O 1
ATOM 4174 N N . SER A 1 520 ? 18.662 -14.551 -57.406 1.00 31.23 520 SER A N 1
ATOM 4175 C CA . SER A 1 520 ? 17.297 -14.621 -57.933 1.00 31.23 520 SER A CA 1
ATOM 4176 C C . SER A 1 520 ? 16.716 -13.219 -58.133 1.00 31.23 520 SER A C 1
ATOM 4178 O O . SER A 1 520 ? 17.087 -12.269 -57.444 1.00 31.23 520 SER A O 1
ATOM 4180 N N . LEU A 1 521 ? 15.798 -13.095 -59.094 1.00 38.94 521 LEU A N 1
ATOM 4181 C CA . LEU A 1 521 ? 15.204 -11.831 -59.525 1.00 38.94 521 LEU A CA 1
ATOM 4182 C C . LEU A 1 521 ? 14.429 -11.151 -58.373 1.00 38.94 521 LEU A C 1
ATOM 4184 O O . LEU A 1 521 ? 13.287 -11.505 -58.080 1.00 38.94 521 LEU A O 1
ATOM 4188 N N . ALA A 1 522 ? 15.059 -10.177 -57.713 1.00 36.28 522 ALA A N 1
ATOM 4189 C CA . ALA A 1 522 ? 14.511 -9.440 -56.573 1.00 36.28 522 ALA A CA 1
ATOM 4190 C C . ALA A 1 522 ? 14.366 -7.935 -56.893 1.00 36.28 522 ALA A C 1
ATOM 4192 O O . ALA A 1 522 ? 15.114 -7.417 -57.726 1.00 36.28 522 ALA A O 1
ATOM 4193 N N . PRO A 1 523 ? 13.473 -7.183 -56.209 1.00 40.03 523 PRO A N 1
ATOM 4194 C CA . PRO A 1 523 ? 13.196 -5.771 -56.522 1.00 40.03 523 PRO A CA 1
ATOM 4195 C C . PRO A 1 523 ? 14.412 -4.826 -56.496 1.00 40.03 523 PRO A C 1
ATOM 4197 O O . PRO A 1 523 ? 14.358 -3.737 -57.062 1.00 40.03 523 PRO A O 1
ATOM 4200 N N . ALA A 1 524 ? 15.516 -5.236 -55.865 1.00 46.62 524 ALA A N 1
ATOM 4201 C CA . ALA A 1 524 ? 16.768 -4.486 -55.814 1.00 46.62 524 ALA A CA 1
ATOM 4202 C C . ALA A 1 524 ? 17.343 -4.134 -57.202 1.00 46.62 524 ALA A C 1
ATOM 4204 O O . ALA A 1 524 ? 17.992 -3.095 -57.333 1.00 46.62 524 ALA A O 1
ATOM 4205 N N . ASP A 1 525 ? 17.084 -4.958 -58.223 1.00 53.88 525 ASP A N 1
ATOM 4206 C CA . ASP A 1 525 ? 17.653 -4.801 -59.568 1.00 53.88 525 ASP A CA 1
ATOM 4207 C C . ASP A 1 525 ? 17.072 -3.569 -60.297 1.00 53.88 525 ASP A C 1
ATOM 4209 O O . ASP A 1 525 ? 17.803 -2.702 -60.779 1.00 53.88 525 ASP A O 1
ATOM 4213 N N . LEU A 1 526 ? 15.746 -3.379 -60.232 1.00 54.34 526 LEU A N 1
ATOM 4214 C CA . LEU A 1 526 ? 15.067 -2.231 -60.852 1.00 54.34 526 LEU A CA 1
ATOM 4215 C C . LEU A 1 526 ? 15.457 -0.892 -60.195 1.00 54.34 526 LEU A C 1
ATOM 4217 O O . LEU A 1 526 ? 15.597 0.128 -60.870 1.00 54.34 526 LEU A O 1
ATOM 4221 N N . HIS A 1 527 ? 15.692 -0.893 -58.879 1.00 55.69 527 HIS A N 1
ATOM 4222 C CA . HIS A 1 527 ? 16.155 0.290 -58.143 1.00 55.69 527 HIS A CA 1
ATOM 4223 C C . HIS A 1 527 ? 17.638 0.613 -58.419 1.00 55.69 527 HIS A C 1
ATOM 4225 O O . HIS A 1 527 ? 18.075 1.738 -58.167 1.00 55.69 527 HIS A O 1
ATOM 4231 N N . GLY A 1 528 ? 18.419 -0.336 -58.952 1.00 60.69 528 GLY A N 1
ATOM 4232 C CA . GLY A 1 528 ? 19.779 -0.111 -59.458 1.00 60.69 528 GLY A CA 1
ATOM 4233 C C . GLY A 1 528 ? 19.832 0.706 -60.755 1.00 60.69 528 GLY A C 1
ATOM 4234 O O . GLY A 1 528 ? 20.837 1.366 -61.025 1.00 60.69 528 GLY A O 1
ATOM 4235 N N . MET A 1 529 ? 18.732 0.713 -61.514 1.00 64.69 529 MET A N 1
ATOM 4236 C CA . MET A 1 529 ? 18.570 1.430 -62.787 1.00 64.69 529 MET A CA 1
ATOM 4237 C C . MET A 1 529 ? 18.086 2.878 -62.612 1.00 64.69 529 MET A C 1
ATOM 4239 O O . MET A 1 529 ? 18.002 3.632 -63.580 1.00 64.69 529 MET A O 1
ATOM 4243 N N . TRP A 1 530 ? 17.728 3.290 -61.394 1.00 69.50 530 TRP A N 1
ATOM 4244 C CA . TRP A 1 530 ? 17.300 4.661 -61.124 1.00 69.50 530 TRP A CA 1
ATOM 4245 C C . TRP A 1 530 ? 18.499 5.601 -61.011 1.00 69.50 530 TRP A C 1
ATOM 4247 O O . TRP A 1 530 ? 19.551 5.235 -60.486 1.00 69.50 530 TRP A O 1
ATOM 4257 N N . TYR A 1 531 ? 18.322 6.848 -61.456 1.00 76.69 531 TYR A N 1
ATOM 4258 C CA . TYR A 1 531 ? 19.332 7.889 -61.275 1.00 76.69 531 TYR A CA 1
ATOM 4259 C C . TYR A 1 531 ? 19.682 8.025 -59.776 1.00 76.69 531 TYR A C 1
ATOM 4261 O O . TYR A 1 531 ? 18.752 8.068 -58.957 1.00 76.69 531 TYR A O 1
ATOM 4269 N N . PRO A 1 532 ? 20.971 8.090 -59.376 1.00 76.75 532 PRO A N 1
ATOM 4270 C CA . PRO A 1 532 ? 21.376 7.931 -57.975 1.00 76.75 532 PRO A CA 1
ATOM 4271 C C . PRO A 1 532 ? 20.652 8.871 -57.010 1.00 76.75 532 PRO A C 1
ATOM 4273 O O . PRO A 1 532 ? 20.215 8.448 -55.940 1.00 76.75 532 PRO A O 1
ATOM 4276 N N . THR A 1 533 ? 20.447 10.126 -57.414 1.00 78.94 533 THR A N 1
ATOM 4277 C CA . THR A 1 533 ? 19.695 11.127 -56.650 1.00 78.94 533 THR A CA 1
ATOM 4278 C C . THR A 1 533 ? 18.250 10.695 -56.381 1.00 78.94 533 THR A C 1
ATOM 4280 O O . THR A 1 533 ? 17.781 10.818 -55.251 1.00 78.94 533 THR A O 1
ATOM 4283 N N . VAL A 1 534 ? 17.552 10.134 -57.376 1.00 79.81 534 VAL A N 1
ATOM 4284 C CA . VAL A 1 534 ? 16.154 9.675 -57.251 1.00 79.81 534 VAL A CA 1
ATOM 4285 C C . VAL A 1 534 ? 16.067 8.479 -56.304 1.00 79.81 534 VAL A C 1
ATOM 4287 O O . VAL A 1 534 ? 15.242 8.477 -55.391 1.00 79.81 534 VAL A O 1
ATOM 4290 N N . ARG A 1 535 ? 16.977 7.504 -56.449 1.00 79.44 535 ARG A N 1
ATOM 4291 C CA . ARG A 1 535 ? 17.072 6.344 -55.546 1.00 79.44 535 ARG A CA 1
ATOM 4292 C C . ARG A 1 535 ? 17.292 6.777 -54.093 1.00 79.44 535 ARG A C 1
ATOM 4294 O O . ARG A 1 535 ? 16.565 6.335 -53.208 1.00 79.44 535 ARG A O 1
ATOM 4301 N N . ARG A 1 536 ? 18.260 7.669 -53.856 1.00 80.44 536 ARG A N 1
ATOM 4302 C CA . ARG A 1 536 ? 18.575 8.225 -52.525 1.00 80.44 536 ARG A CA 1
ATOM 4303 C C . ARG A 1 536 ? 17.396 9.001 -51.932 1.00 80.44 536 ARG A C 1
ATOM 4305 O O . ARG A 1 536 ? 17.103 8.844 -50.751 1.00 80.44 536 ARG A O 1
ATOM 4312 N N . THR A 1 537 ? 16.691 9.782 -52.753 1.00 80.81 537 THR A N 1
ATOM 4313 C CA . THR A 1 537 ? 15.487 10.523 -52.337 1.00 80.81 537 THR A CA 1
ATOM 4314 C C . THR A 1 537 ? 14.387 9.574 -51.870 1.00 80.81 537 THR A C 1
ATOM 4316 O O . THR A 1 537 ? 13.862 9.747 -50.774 1.00 80.81 537 THR A O 1
ATOM 4319 N N . LEU A 1 538 ? 14.070 8.538 -52.654 1.00 81.38 538 LEU A N 1
ATOM 4320 C CA . LEU A 1 538 ? 12.974 7.620 -52.336 1.00 81.38 538 LEU A CA 1
ATOM 4321 C C . LEU A 1 538 ? 13.272 6.733 -51.118 1.00 81.38 538 LEU A C 1
ATOM 4323 O O . LEU A 1 538 ? 12.383 6.545 -50.295 1.00 81.38 538 LEU A O 1
ATOM 4327 N N . VAL A 1 539 ? 14.515 6.266 -50.941 1.00 79.69 539 VAL A N 1
ATOM 4328 C CA . VAL A 1 539 ? 14.927 5.513 -49.736 1.00 79.69 539 VAL A CA 1
ATOM 4329 C C . VAL A 1 539 ? 14.904 6.391 -48.477 1.00 79.69 539 VAL A C 1
ATOM 4331 O O . VAL A 1 539 ? 14.507 5.933 -47.406 1.00 79.69 539 VAL A O 1
ATOM 4334 N N . CYS A 1 540 ? 15.299 7.664 -48.594 1.00 79.94 540 CYS A N 1
ATOM 4335 C CA . CYS A 1 540 ? 15.211 8.617 -47.488 1.00 79.94 540 CYS A CA 1
ATOM 4336 C C . CYS A 1 540 ? 13.745 8.895 -47.113 1.00 79.94 540 CYS A C 1
ATOM 4338 O O . CYS A 1 540 ? 13.389 8.799 -45.941 1.00 79.94 540 CYS A O 1
ATOM 4340 N N . LEU A 1 541 ? 12.878 9.148 -48.101 1.00 81.31 541 LEU A N 1
ATOM 4341 C CA . LEU A 1 541 ? 11.447 9.381 -47.883 1.00 81.31 541 LEU A CA 1
ATOM 4342 C C . LEU A 1 541 ? 10.722 8.160 -47.301 1.00 81.31 541 LEU A C 1
ATOM 4344 O O . LEU A 1 541 ? 9.913 8.333 -46.394 1.00 81.31 541 LEU A O 1
ATOM 4348 N N . SER A 1 542 ? 11.020 6.937 -47.756 1.00 81.56 542 SER A N 1
ATOM 4349 C CA . SER A 1 542 ? 10.368 5.731 -47.222 1.00 81.56 542 SER A CA 1
ATOM 4350 C C . SER A 1 542 ? 10.711 5.488 -45.749 1.00 81.56 542 SER A C 1
ATOM 4352 O O . SER A 1 542 ? 9.838 5.101 -44.976 1.00 81.56 542 SER A O 1
ATOM 4354 N N . LYS A 1 543 ? 11.966 5.749 -45.348 1.00 77.69 543 LYS A N 1
ATOM 4355 C CA . LYS A 1 543 ? 12.393 5.674 -43.941 1.00 77.69 543 LYS A CA 1
ATOM 4356 C C . LYS A 1 543 ? 11.790 6.810 -43.107 1.00 77.69 543 LYS A C 1
ATOM 4358 O O . LYS A 1 543 ? 11.310 6.561 -42.009 1.00 77.69 543 LYS A O 1
ATOM 4363 N N . LEU A 1 544 ? 11.755 8.035 -43.638 1.00 80.81 544 LEU A N 1
ATOM 4364 C CA . LEU A 1 544 ? 11.141 9.175 -42.951 1.00 80.81 544 LEU A CA 1
ATOM 4365 C C . LEU A 1 544 ? 9.640 8.987 -42.714 1.00 80.81 544 LEU A C 1
ATOM 4367 O O . LEU A 1 544 ? 9.202 9.270 -41.606 1.00 80.81 544 LEU A O 1
ATOM 4371 N N . SER A 1 545 ? 8.876 8.487 -43.696 1.00 77.50 545 SER A N 1
ATOM 4372 C CA . SER A 1 545 ? 7.435 8.226 -43.531 1.00 77.50 545 SER A CA 1
ATOM 4373 C C . SER A 1 545 ? 7.199 7.289 -42.348 1.00 77.50 545 SER A C 1
ATOM 4375 O O . SER A 1 545 ? 6.625 7.709 -41.352 1.00 77.50 545 SER A O 1
ATOM 4377 N N . ARG A 1 546 ? 7.782 6.079 -42.365 1.00 74.44 546 ARG A N 1
ATOM 4378 C CA . ARG A 1 546 ? 7.592 5.079 -41.297 1.00 74.44 546 ARG A CA 1
ATOM 4379 C C . ARG A 1 546 ? 7.894 5.628 -39.892 1.00 74.44 546 ARG A C 1
ATOM 4381 O O . ARG A 1 546 ? 7.157 5.374 -38.937 1.00 74.44 546 ARG A O 1
ATOM 4388 N N . CYS A 1 547 ? 8.959 6.416 -39.755 1.00 72.56 547 CYS A N 1
ATOM 4389 C CA . CYS A 1 547 ? 9.358 6.955 -38.457 1.00 72.56 547 CYS A CA 1
ATOM 4390 C C . CYS A 1 547 ? 8.548 8.193 -38.018 1.00 72.56 547 CYS A C 1
ATOM 4392 O O . CYS A 1 547 ? 8.432 8.422 -36.811 1.00 72.56 547 CYS A O 1
ATOM 4394 N N . LEU A 1 548 ? 7.976 8.969 -38.948 1.00 70.00 548 LEU A N 1
ATOM 4395 C CA . LEU A 1 548 ? 7.232 10.212 -38.671 1.00 70.00 548 LEU A CA 1
ATOM 4396 C C . LEU A 1 548 ? 5.704 10.071 -38.739 1.00 70.00 548 LEU A C 1
ATOM 4398 O O . LEU A 1 548 ? 5.013 10.936 -38.207 1.00 70.00 548 LEU A O 1
ATOM 4402 N N . ASP A 1 549 ? 5.184 9.004 -39.343 1.00 59.88 549 ASP A N 1
ATOM 4403 C CA . ASP A 1 549 ? 3.760 8.676 -39.301 1.00 59.88 549 ASP A CA 1
ATOM 4404 C C . ASP A 1 549 ? 3.351 8.410 -37.833 1.00 59.88 549 ASP A C 1
ATOM 4406 O O . ASP A 1 549 ? 3.985 7.609 -37.129 1.00 59.88 549 ASP A O 1
ATOM 4410 N N . MET A 1 550 ? 2.348 9.167 -37.375 1.00 45.91 550 MET A N 1
ATOM 4411 C CA . MET A 1 550 ? 1.718 9.132 -36.043 1.00 45.91 550 MET A CA 1
ATOM 4412 C C . MET A 1 550 ? 0.427 8.320 -36.096 1.00 45.91 550 MET A C 1
ATOM 4414 O O . MET A 1 550 ? -0.373 8.594 -37.021 1.00 45.91 550 MET A O 1
#

Foldseek 3Di:
DDPVPPPDPPDPVPPDDPVVVVVVVVVVVVVVVVPDDDDDDDDDDDDDDDDDDDDDDPPDDDDDDPCPDPVVVVVVVVVVVVVVVVPPPDPPVVVVVVVVVVVVVVVVVVVVVVVVVVVVVVVVVVVVVVVVVVVVVVVVVVVVVVVVVVVVVVVVVVVVVVVLVVLLVVLLVQLVPPPPPDDLVVLLVSVVSLLVSLVVLVVCVPDPCSVVSNVSSVVSVLSSLVVLLVVLLVLLVVLLVVLVVVVCCPPLPVNVCSVLVSLVVCLVVLQSSLVSLVVCCVRDVSSVVSNVVSVCSNLVVVLVSVLVSLLVVLVVLCVVPVPALLVSCVVNLVVLVVVQVSVVVSVVSNHPCPPQPVSLVSSLSSLVSNVVSSLVVLVVDQDLVSLLSLLCCLVPPVLCVPDDDDDDDDPRCVSNNVSSVVVLVSSLVSSVVSLVVCCVCVQVVDDDDPVLVPPPVVVVVVVVVVVVVPDDDDDDDDDDDDDDDDDDDDDDDDDDDDDDDDDDDDDDDDPPDDDDDDDDDDPVVVLVPDRRNVSSVVVSVVSSCSSVPD

pLDDT: mean 70.63, std 21.36, range [20.16, 95.88]

InterPro domains:
  IPR007265 Conserved oligomeric Golgi complex, subunit 3 [PTHR13302] (36-549)
  IPR048320 Conserved oligomeric Golgi complex subunit 3, N-terminal [PF04136] (96-237)
  IPR048685 Conserved oligomeric Golgi complex subunit 3, C-terminal [PF20671] (257-549)

Organism: Schistosoma mansoni (NCBI:txid6183)

Secondary structure (DSSP, 8-state):
--GGGGS-TT-GGG---HHHHHHHHHHHHHHGGG----------------------------------SHHHHHHHHHHHHHHHTTSS----HHHHHHHHHHHHHHHHHHHHHHHHHHHHHHHHHHHHHHHHHHHHHHHHHHHHHHHHHHHHHHHHHHHHHHHHHHHHHHHHHHHTSTT----HHHHHHHHHHHHHHHHHHHH-TTSTTHHHHHHHHHHHHHHHHHHHHHHHHHHHHHHHHHHHHT-GGGSTTHHHHHHHHHHHHHHHHHHHHHHHHHTTTTT-HHHHHHHHHHHHHHHHHHHHHHHHHHHHHHHHHHHHTTT-HHHHHHHHHHHHHHHHHHHHHHHHHHS-GGGTHHHHHHHHHHHHHHHHHHHHHHHH---HHHHHHHHHHIIIIIIGGGSSSS-SS-TT-HHHHHHHHHHHHHHHHHHHHHHHHHHIIIIIT-PPPTTTS-TTHHHHHHHHHHHHHHS------------------------------------------PPPS-----THHHHHTS-HHHHHHHHHHHHHHHHH--

Solvent-accessible surface area (backbone atoms only — not comparable to full-atom values): 33431 Å² total; per-residue (Å²): 136,77,82,80,71,74,81,52,90,84,47,84,90,71,68,71,53,70,72,54,49,50,51,51,51,51,53,51,58,60,53,63,76,76,69,81,83,80,91,80,90,82,93,76,82,91,86,77,83,86,79,86,83,81,87,82,83,83,78,74,84,76,84,90,74,89,75,85,50,74,71,54,53,56,57,50,51,51,58,49,54,59,48,59,69,70,69,61,78,74,73,55,63,66,57,57,50,48,51,52,50,50,51,51,52,50,52,51,51,50,53,51,50,52,51,49,51,52,52,49,54,52,48,50,55,49,48,53,50,50,51,48,55,50,49,53,49,49,52,50,48,54,50,50,52,50,52,50,51,52,53,49,51,53,50,50,55,51,47,59,58,47,50,48,57,52,50,48,58,51,50,44,56,59,67,65,41,94,77,69,78,91,40,70,81,65,49,52,61,52,52,50,51,50,51,52,39,51,50,53,38,67,79,41,65,84,44,92,59,26,67,61,50,47,51,50,46,53,52,43,48,50,53,54,50,49,52,52,49,50,52,49,49,51,54,49,51,51,55,50,50,60,51,59,75,61,63,54,70,81,43,83,78,61,24,55,59,52,65,49,48,56,54,58,68,49,24,66,62,52,20,61,52,43,59,57,40,66,74,40,39,89,78,41,67,68,42,50,51,53,52,51,52,52,50,51,54,52,50,52,57,47,47,67,62,42,48,60,53,51,44,50,53,48,51,53,45,50,67,74,35,75,87,39,70,64,63,36,51,51,54,50,46,53,50,51,50,52,52,50,51,51,51,52,57,51,48,56,57,40,43,72,75,94,60,52,73,64,56,44,57,51,43,32,55,55,45,44,47,54,48,72,63,48,51,64,51,60,73,66,62,75,56,58,66,60,46,37,52,48,40,46,45,45,53,65,60,64,51,45,71,72,68,82,89,86,70,89,88,67,96,73,53,55,43,50,54,53,48,52,52,54,53,45,49,57,45,50,54,49,37,53,55,43,47,52,51,45,45,52,53,60,49,73,58,54,76,84,52,78,81,74,60,45,72,65,62,59,58,53,56,51,50,53,50,51,52,62,72,67,54,81,90,75,83,88,84,86,85,88,80,91,87,80,85,90,79,90,87,87,85,89,84,81,84,88,76,90,82,83,89,84,84,90,81,92,74,94,75,77,94,74,82,78,84,70,100,80,78,76,98,54,77,68,59,68,57,67,74,43,57,68,48,59,43,55,50,50,57,49,49,57,47,48,45,69,60,69,65,127

Radius of gyration: 69.38 Å; Cα contacts (8 Å, |Δi|>4): 232; chains: 1; bounding box: 182×62×200 Å

Nearest PDB structures (foldseek):
  8fbj-assembly1_A  TM=2.540E-01  e=1.014E-02  synthetic construct
  5fu7-assembly1_A  TM=1.781E-01  e=1.099E+00  Homo sapiens
  3edu-assembly1_A  TM=3.117E-01  e=8.867E+00  Homo sapiens

Sequence (550 aa):
MSVITWDHIDNQQTLLTEKQLESVFLLNSLNSIHGETTLSSTTTRTTFNANQTDKYECQTTQDDVSIQSASHFYSWLWSVEQKLSAEIPEVPSEFLTFLSRKKLECSKILSIVEEILSKLSILENNYLSISQSTNELHELCEHLLRQQNEMIEYASSIEECLTNFVQVDMIQAELGVSNFIVSREKLLPILNKLDSSLLYFQEHPNFKESPNYLIKVKSSLKIALEYIKSNVTNIIERTINELLELHDVISPENSFILLYGRFRSQGPKIRSLMTLLEKRIHVTDEYAQVIQECHKFYLHHREELLTPVAQNGVSDLLQKYAGDHCTLLRTAGTFIVHMCEDEMRLFNQFFSPNFSQSINQMLFKLCRCLYDAVRPLIIHINHVEILSELCDILKDELLQHDDAKKTTNSPDILAFTDLCGMLLADIQERLIFRAHIYIKSQIFGFVPSSGDLSYPEKLEMMNDIAKSVSMPVNSNNSPDKEKEHENSEAIVAESDSSESNLQDKSTTSDLAIQPGPNMSLAPADLHGMWYPTVRRTLVCLSKLSRCLDM

=== Feature glossary ===
The record interleaves many kinds of information about one protein. Here is each kind framed as the question it answers.

Q: What known structures does this most resemble?
A: Structural nearest neighbors (via Foldseek easy-search vs the PDB). Reported per hit: target PDB id, E-value, and alignment TM-score. A TM-score above ~0.5 is the conventional threshold for 'same fold'.

Q: Where is each backbone atom in 3D?
A: The mmCIF table is the protein's shape written out atom by atom. For each backbone N, Cα, C, and carbonyl O, it records an (x, y, z) coordinate triple in Å plus the residue type, chain letter, and residue number.

Q: What are the backbone torsion angles?
A: The φ/ψ torsion pair specifies the backbone conformation at each residue. φ rotates about the N–Cα bond, ψ about the Cα–C bond. Steric clashes forbid most of the (φ, ψ) plane — the allowed regions (α-helix basin, β-sheet basin, left-handed helix) are the Ramachandran-allowed regions.

Q: Which residues are buried vs exposed?
A: Solvent-accessible surface area (SASA) is the area in Å² traced out by the centre of a 1.4 Å probe sphere (a water molecule) rolled over the protein's van der Waals surface (Shrake–Rupley / Lee–Richards construction). Buried residues have near-zero SASA; fully exposed residues can exceed 200 Å². The total SASA scales roughly with the number of surface residues.

Q: How confident is the AlphaFold model at each residue?
A: pLDDT is the predicted lDDT-Cα score: AlphaFold's confidence that the local environment of each residue (all inter-atomic distances within 15 Å) is correctly placed. It is a per-residue number between 0 and 100, with higher meaning more reliable.

Q: What does the local fold look like, residue by residue?
A: 3Di is Foldseek's structural alphabet. Each residue is assigned one of twenty discrete states based on how its Cα sits relative to its spatial (not sequential) neighbors. Aligning 3Di strings finds structural homologs roughly as well as full 3D superposition, but orders of magnitude faster.

Q: How big and how compact is the whole molecule?
A: Radius of gyration (Rg) is the root-mean-square distance of Cα atoms from their centroid — a single number for overall size and compactness. A globular domain of N residues has Rg ≈ 2.2·N^0.38 Å; an extended or disordered chain has a much larger Rg. The Cα contact count is the number of residue pairs whose Cα atoms are within 8 Å and are more than four positions apart in sequence — a standard proxy for tertiary packing density. The bounding box is the smallest axis-aligned box enclosing all Cα atoms.

Q: Which residues are in helices, strands, or loops?
A: DSSP 8-state secondary structure assigns each residue one of H (α-helix), G (3₁₀-helix), I (π-helix), E (extended β-strand), B (isolated β-bridge), T (hydrogen-bonded turn), S (bend), or '-' (coil). The assignment is computed from backbone hydrogen-bond geometry via the Kabsch–Sander algorithm.

Q: How mobile is each atom in the crystal?
A: Crystallographic B-factors measure how much each atom's electron density is smeared out, in Å². They rise in mobile loops and surface residues and fall in the buried interior. In AlphaFold models this column is repurposed to hold pLDDT instead.

Q: What if only a Cα trace is available?
A: P-SEA three-state annotation labels each residue as helix, strand, or coil based purely on the geometry of the Cα trace. It serves as a fallback when the full backbone (and thus DSSP) is unavailable.

Q: What family and function is it annotated with?
A: Database cross-references. InterPro integrates a dozen domain/family signature databases into unified entries with residue-range hits. GO terms attach function/process/location labels with evidence codes. CATH codes position the fold in a four-level structural taxonomy. Organism is the NCBI-taxonomy species name.

Q: Are the domains correctly placed relative to each other?
A: Predicted Aligned Error (PAE) is an AlphaFold confidence matrix: entry (i, j) is the expected error in the position of residue j, in ångströms, when the prediction is superimposed on the true structure at residue i. Low PAE within a block of residues means that block is internally rigid and well-predicted; high PAE between two blocks means their relative placement is uncertain even if each block individually is confident.

Q: What do the diagnostic plots show?
A: Three diagnostic plots accompany the record. The Cα contact map visualizes the tertiary structure as a 2D adjacency matrix (8 Å cutoff, sequence-local contacts suppressed). The Ramachandran plot shows the distribution of backbone (φ, ψ) torsions, with points in the α and β basins reflecting secondary structure content. The PAE plot shows AlphaFold's inter-residue confidence as a color matrix.

Q: What is the amino-acid chain?
A: Primary structure: the covalent order of the twenty standard amino acids along the backbone. Two proteins with the same sequence will (almost always) fold to the same structure; two with 30% identity often share a fold but not the details.

Q: What do the rendered images show?
A: The six renders are orthographic views along the three Cartesian axes in both directions. Representation (cartoon, sticks, or surface) and color scheme (sequence-rainbow or by-chain) vary across proteins so the training set covers all the common visualization conventions.